Protein AF-0000000067439414 (afdb_homodimer)

Organism: Toxoplasma gondii (NCBI:txid5811)

Radius of gyration: 25.92 Å; Cα contacts (8 Å, |Δi|>4): 1794; chains: 2; bounding box: 55×78×62 Å

InterPro domains:
  IPR000192 Aminotransferase class V domain [PF00266] (52-364)
  IPR015421 Pyridoxal phosphate-dependent transferase, major domain [G3DSA:3.40.640.10] (34-279)
  IPR015422 Pyridoxal phosphate-dependent transferase, small domain [G3DSA:3.90.1150.10] (20-376)
  IPR015424 Pyridoxal phosphate-dependent transferase [SSF53383] (21-380)
  IPR020578 Aminotransferase class-V, pyridoxal-phosphate binding site [PS00595] (200-220)
  IPR024169 Serine-pyruvate aminotransferase/2-aminoethylphosphonate-pyruvate transaminase [PIRSF000524] (21-377)

Sequence (762 aa):
MEGTTKINEELRPAVRPLEVPQRLLLGPGPSNSHPEVLRAMSLPSLGYLDPAFIQVLQDIQALLRYVWQTTNETTFCISGTGSAAMEACVANIVEKNDVVLVAVCGYFGSRLVDMAERYGGDVRVVNKPWGQAFTLDEIREALEKHRPRVFGMVHVETSTGVVQPMEGIGSLCREYDSLLLLDTVTSLGGVPVHIDAWKVDLAYSCSQKGLSASPGASPITIGPRALEKIRARRGKVPNWYLDISLLEKYWGPPRQYHHTASMVCYYGLREALRVVAAEGISTCWKRHQENAAYLHSKLEELGLSMHVEKPWRAPTLTTVRIPDGIDGKALAGRLLVEEGIEIGNGIGDLAGKVWRIGLMGYNSNRESVDKLVAALGKLLGMEGTTKINEELRPAVRPLEVPQRLLLGPGPSNSHPEVLRAMSLPSLGYLDPAFIQVLQDIQALLRYVWQTTNETTFCISGTGSAAMEACVANIVEKNDVVLVAVCGYFGSRLVDMAERYGGDVRVVNKPWGQAFTLDEIREALEKHRPRVFGMVHVETSTGVVQPMEGIGSLCREYDSLLLLDTVTSLGGVPVHIDAWKVDLAYSCSQKGLSASPGASPITIGPRALEKIRARRGKVPNWYLDISLLEKYWGPPRQYHHTASMVCYYGLREALRVVAAEGISTCWKRHQENAAYLHSKLEELGLSMHVEKPWRAPTLTTVRIPDGIDGKALAGRLLVEEGIEIGNGIGDLAGKVWRIGLMGYNSNRESVDKLVAALGKLLG

Nearest PDB structures (foldseek):
  1vjo-assembly1_A-2  TM=9.944E-01  e=1.430E-61  Nostoc sp. PCC 7120 = FACHB-418
  3isl-assembly1_B  TM=9.868E-01  e=4.919E-46  Bacillus subtilis
  6rv1-assembly1_A-2  TM=9.565E-01  e=1.302E-46  Homo sapiens
  2yri-assembly1_A  TM=9.587E-01  e=5.608E-38  Thermus thermophilus HB8
  2dr1-assembly1_B  TM=9.454E-01  e=6.219E-33  Pyrococcus horikoshii OT3

pLDDT: mean 97.04, std 5.78, range [33.28, 98.94]

Solvent-accessible surface area (backbone atoms only — not comparable to full-atom values): 38120 Å² total; per-residue (Å²): 133,84,75,75,81,78,80,65,69,86,44,58,66,90,74,73,83,91,80,77,78,81,58,49,42,26,18,79,48,43,25,44,55,46,69,68,23,34,54,41,23,38,53,78,73,67,46,84,78,33,69,73,45,50,48,49,54,51,48,37,26,45,39,47,27,32,66,36,43,38,83,48,78,57,32,45,65,39,54,12,18,39,63,42,23,50,45,28,53,44,50,46,68,46,41,72,65,34,36,30,32,32,48,26,36,41,61,67,32,49,49,51,50,54,47,38,46,45,46,40,24,45,70,40,77,49,79,44,65,74,36,47,67,75,50,70,66,59,51,48,52,50,45,68,72,63,58,23,51,33,37,37,39,48,36,31,33,77,62,29,17,26,33,42,78,52,82,62,49,26,60,51,28,56,75,59,64,24,42,34,35,38,40,28,43,54,21,44,58,23,39,93,50,47,36,54,86,37,48,48,23,31,38,27,20,35,18,14,26,16,41,9,15,51,32,21,27,3,34,36,37,40,25,70,71,46,47,50,52,46,71,63,50,94,63,79,50,54,48,65,83,47,23,56,82,55,49,48,33,41,78,35,88,76,66,38,93,78,69,65,58,18,51,42,29,46,39,9,34,37,40,22,42,46,53,44,57,72,66,27,62,70,53,38,25,49,43,16,44,54,34,33,52,49,40,53,52,54,41,41,72,73,72,41,49,61,66,33,54,76,95,33,47,29,36,29,27,43,26,33,43,50,57,88,93,57,60,53,67,61,52,42,50,44,36,32,74,77,68,29,33,37,54,25,70,29,48,80,95,34,46,80,44,27,35,28,38,18,33,22,36,66,42,34,40,64,67,52,42,53,55,48,52,54,52,48,51,63,73,73,104,132,86,74,74,82,77,79,66,69,86,45,58,66,91,73,76,83,89,78,77,77,81,58,49,40,25,16,80,48,42,22,42,55,46,69,66,23,34,54,42,24,38,55,80,74,68,45,83,79,34,69,73,45,49,49,49,54,52,50,36,26,43,39,48,27,33,66,36,44,39,84,49,79,57,31,46,64,41,56,14,18,40,62,44,24,49,44,29,53,44,52,46,68,46,41,72,67,36,34,30,33,33,47,27,34,40,61,65,33,50,49,52,51,52,48,37,45,45,46,40,25,45,69,41,77,49,79,45,66,74,36,48,66,75,52,70,65,61,50,48,52,48,46,69,73,63,58,24,52,32,37,38,38,47,36,31,32,77,62,31,15,26,35,43,79,53,84,63,50,26,60,52,28,55,75,59,64,22,43,34,36,39,40,27,42,55,21,45,58,25,39,94,50,47,36,54,86,39,48,47,22,30,39,25,20,34,18,14,25,17,40,9,16,50,32,20,26,3,34,36,36,41,26,70,72,46,48,51,53,46,71,62,48,95,62,78,50,53,48,65,83,47,23,56,81,56,49,48,34,43,77,34,88,75,66,40,92,78,71,66,56,18,51,42,29,44,38,10,35,37,41,22,42,45,52,44,56,72,66,28,61,69,52,37,25,49,44,16,43,53,35,31,53,51,41,53,53,55,40,41,74,74,71,43,50,63,66,32,54,77,95,33,46,30,37,30,26,44,27,33,43,50,56,88,92,57,61,53,66,60,49,41,50,44,36,31,74,76,67,28,34,37,53,25,69,29,48,80,97,35,47,80,45,27,35,28,40,18,34,21,35,67,42,34,39,64,67,52,44,52,54,50,52,54,52,49,51,63,73,72,103

Foldseek 3Di:
DPDDPDDDCVPPDDDDPDDDDFFQEFALDQGAADVLLVVLLPDDDDDLPPPVLLVLFVLQQVLQCQLQVHPFNLKGWAQAFQVLQLLLLLLLQAAAAFEEEFEDQDDVSVVNQVSNVVRHHPYHYDYDHNQDEDDPVNLLVVCVVRLGQEYEYEQQHSLRQFGYDLPCVLVSCVVSNHAYEYECAQDGQAHDHHCVVSNHAKYKYFCRAQLNFDGRIIMMGGHDSSVVSSVPDPDFRPDLSSGSVLVCLCSDPPHDDRDRGPSSSSSSSSVSSVVSVVCPSVNNNVLLQVLLVVLQVLCVVLVKHWSHDDVGGHSFKTKIFDDPPDQPVVLQVCCCPVQSYHWAARDDPCGRTTIMTGCHHPNSDNVNSVSVSVSCSVSVD/DPDDPDDDCVVPDDDDPDDDDFFQEFALDQGAADVQLVVLLPDDDDDLPPPVLLVLFVLQQVLQCQLQVHPFPLKGWAQAFQVLQLLLLLLLQAAAAFEEEFEDQDDVSVVNQVSNVVRHYPYHYDYDHNQDEDDPVNLLVVCVVRLGQEYEYEQQHSLRQFGYDLPCVLVSCVVSNHAYEYECAQDGQAHDHHCVVSNHAKYKYFCRAQLNFDGRIIMMGGHDSSVVSSVPDPDFRPDLSSGSVLVCLCSDPPHDDRDRHPSSSSSSSSVSSVVSVVCPSVNNNVLLQVLLVVLQVLCVVLVWHWSHDDVGGHSFKTKIFDDPPDQPVVLQVCCCPVQSYHWAARDDPCGRTTIMTGCHHPNSDNVNSVSVSVSCSVSVD

Secondary structure (DSSP, 8-state):
--------GGG----PPP-----EE-SSSPPPPPHHHHHHTTSPP--TT-HHHHHHHHHHHHHHHHHHT---SEEEEESB-HHHHHHHHHHHH--TT-EEEEEESSHHHHHHHHHHHHTT-EEEEEE--TT----HHHHHHHHHHH--SEEEEESEETTTTEEPP-TTHHHHHHHTT-EEEEE-TTTTTTS---TTTTT-SEEE--SSSTT-S-SS-EEEEE-HHHHHHHHT-SS--S-STT-HHHHHHHHSSSP---S---HHHHHHHHHHHHHHHHH-HHHHHHHHHHHHHHHHHHHHHTT--BSS-GGGB-SSEEEEEPPTT--HHHHHHHHHHHH-EE-EEP-GGGTTTEEEEE--GGG-SHHHHHHHHHHHHHHH-/--------GGG----PPP-----EE-SSSPPPPPHHHHHHTTSPP--TT-HHHHHHHHHHHHHHHHHHT---SEEEEESB-HHHHHHHHHHHH--TT-EEEEEESSHHHHHHHHHHHHTT-EEEEEE--TT----HHHHHHHHHHH--SEEEEESEETTTTEEPP-TTHHHHHHHTT-EEEEE-TTTTTTS---TTTTT-SEEE--SSSTT---SS-EEEEE-HHHHHHHHT-SS--S-STT-HHHHHHHHSSSP---S---HHHHHHHHHHHHHHHHH-HHHHHHHHHHHHHHHHHHHHHTT--BSS-GGGB-SSEEEEEPPTT--HHHHHHHHHHHH-EE-EEP-GGGTTTEEEEE--GGG-SHHHHHHHHHHHHHHH-

Structure (mmCIF, N/CA/C/O backbone):
data_AF-0000000067439414-model_v1
#
loop_
_entity.id
_entity.type
_entity.pdbx_description
1 polymer 'alanine--glyoxylate transaminase'
#
loop_
_atom_site.group_PDB
_atom_site.id
_atom_site.type_symbol
_atom_site.label_atom_id
_atom_site.label_alt_id
_atom_site.label_comp_id
_atom_site.label_asym_id
_atom_site.label_entity_id
_atom_site.label_seq_id
_atom_site.pdbx_PDB_ins_code
_atom_site.Cartn_x
_atom_site.Cartn_y
_atom_site.Cartn_z
_atom_site.occupancy
_atom_site.B_iso_or_equiv
_atom_site.auth_seq_id
_atom_site.auth_comp_id
_atom_site.auth_asym_id
_atom_site.auth_atom_id
_atom_site.pdbx_PDB_model_num
ATOM 1 N N . MET A 1 1 ? -21.641 30.219 22.875 1 33.28 1 MET A N 1
ATOM 2 C CA . MET A 1 1 ? -21.391 29.094 23.781 1 33.28 1 MET A CA 1
ATOM 3 C C . MET A 1 1 ? -20.859 27.891 23.016 1 33.28 1 MET A C 1
ATOM 5 O O . MET A 1 1 ? -21.578 27.266 22.234 1 33.28 1 MET A O 1
ATOM 9 N N . GLU A 1 2 ? -19.703 27.797 22.25 1 40.78 2 GLU A N 1
ATOM 10 C CA . GLU A 1 2 ? -19.062 27.016 21.203 1 40.78 2 GLU A CA 1
ATOM 11 C C . GLU A 1 2 ? -19.047 25.531 21.547 1 40.78 2 GLU A C 1
ATOM 13 O O . GLU A 1 2 ? -18.422 25.109 22.531 1 40.78 2 GLU A O 1
ATOM 18 N N . GLY A 1 3 ? -20.156 24.797 21.594 1 47.38 3 GLY A N 1
ATOM 19 C CA . GLY A 1 3 ? -20.531 23.516 22.156 1 47.38 3 GLY A CA 1
ATOM 20 C C . GLY A 1 3 ? -19.516 22.422 21.891 1 47.38 3 GLY A C 1
ATOM 21 O O . GLY A 1 3 ? -19.125 22.203 20.734 1 47.38 3 GLY A O 1
ATOM 22 N N . THR A 1 4 ? -18.609 22.188 22.859 1 64.56 4 THR A N 1
ATOM 23 C CA . THR A 1 4 ? -17.562 21.156 22.828 1 64.56 4 THR A CA 1
ATOM 24 C C . THR A 1 4 ? -18.156 19.812 22.422 1 64.56 4 THR A C 1
ATOM 26 O O . THR A 1 4 ? -19.062 19.297 23.094 1 64.56 4 THR A O 1
ATOM 29 N N . THR A 1 5 ? -18 19.438 21.078 1 82.12 5 THR A N 1
ATOM 30 C CA . THR A 1 5 ? -18.438 18.109 20.641 1 82.12 5 THR A CA 1
ATOM 31 C C . THR A 1 5 ? -18.016 17.047 21.641 1 82.12 5 THR A C 1
ATOM 33 O O . THR A 1 5 ? -16.844 16.969 22.031 1 82.12 5 THR A O 1
ATOM 36 N N . LYS A 1 6 ? -19.125 16.453 22.297 1 88.44 6 LYS A N 1
ATOM 37 C CA . LYS A 1 6 ? -18.859 15.391 23.266 1 88.44 6 LYS A CA 1
ATOM 38 C C . LYS A 1 6 ? -18.266 14.156 22.594 1 88.44 6 LYS A C 1
ATOM 40 O O . LYS A 1 6 ? -18.703 13.766 21.516 1 88.44 6 LYS A O 1
ATOM 45 N N . ILE A 1 7 ? -17.281 13.633 23.234 1 94.75 7 ILE A N 1
ATOM 46 C CA . ILE A 1 7 ? -16.672 12.391 22.781 1 94.75 7 ILE A CA 1
ATOM 47 C C . ILE A 1 7 ? -17.578 11.211 23.109 1 94.75 7 ILE A C 1
ATOM 49 O O . ILE A 1 7 ? -18.078 11.102 24.234 1 94.75 7 ILE A O 1
ATOM 53 N N . ASN A 1 8 ? -17.906 10.352 22.172 1 96 8 ASN A N 1
ATOM 54 C CA . ASN A 1 8 ? -18.656 9.125 22.375 1 96 8 ASN A CA 1
ATOM 55 C C . ASN A 1 8 ? -17.766 7.996 22.875 1 96 8 ASN A C 1
ATOM 57 O O . ASN A 1 8 ? -17.234 7.215 22.078 1 96 8 ASN A O 1
ATOM 61 N N . GLU A 1 9 ? -17.609 7.844 24.172 1 95.19 9 GLU A N 1
ATOM 62 C CA . GLU A 1 9 ? -16.734 6.855 24.781 1 95.19 9 GLU A CA 1
ATOM 63 C C . GLU A 1 9 ? -17.281 5.441 24.609 1 95.19 9 GLU A C 1
ATOM 65 O O . GLU A 1 9 ? -16.578 4.461 24.875 1 95.19 9 GLU A O 1
ATOM 70 N N . GLU A 1 10 ? -18.547 5.32 24.172 1 94.94 10 GLU A N 1
ATOM 71 C CA . GLU A 1 10 ? -19.156 4.004 23.953 1 94.94 10 GLU A CA 1
ATOM 72 C C . GLU A 1 10 ? -18.5 3.297 22.766 1 94.94 10 GLU A C 1
ATOM 74 O O . GLU A 1 10 ? -18.594 2.072 22.656 1 94.94 10 GLU A O 1
ATOM 79 N N . LEU A 1 11 ? -17.891 4.074 21.938 1 96.44 11 LEU A N 1
ATOM 80 C CA . LEU A 1 11 ? -17.234 3.521 20.766 1 96.44 11 LEU A CA 1
ATOM 81 C C . LEU A 1 11 ? -15.883 2.916 21.125 1 96.44 11 LEU A C 1
ATOM 83 O O . LEU A 1 11 ? -15.281 2.207 20.328 1 96.44 11 LEU A O 1
ATOM 87 N N . ARG A 1 12 ? -15.383 3.221 22.328 1 96.75 12 ARG A N 1
ATOM 88 C CA . ARG A 1 12 ? -14.039 2.805 22.719 1 96.75 12 ARG A CA 1
ATOM 89 C C . ARG A 1 12 ? -13.969 1.299 22.953 1 96.75 12 ARG A C 1
ATOM 91 O O . ARG A 1 12 ? -14.5 0.793 23.938 1 96.75 12 ARG A O 1
ATOM 98 N N . PRO A 1 13 ? -13.219 0.623 22.031 1 95.44 13 PRO A N 1
ATOM 99 C CA . PRO A 1 13 ? -13.18 -0.831 22.203 1 95.44 13 PRO A CA 1
ATOM 100 C C . PRO A 1 13 ? -12.133 -1.275 23.219 1 95.44 13 PRO A C 1
ATOM 102 O O . PRO A 1 13 ? -11.172 -0.547 23.484 1 95.44 13 PRO A O 1
ATOM 105 N N . ALA A 1 14 ? -12.367 -2.408 23.781 1 92.19 14 ALA A N 1
ATOM 106 C CA . ALA A 1 14 ? -11.359 -3.072 24.609 1 92.19 14 ALA A CA 1
ATOM 107 C C . ALA A 1 14 ? -10.586 -4.113 23.797 1 92.19 14 ALA A C 1
ATOM 109 O O . ALA A 1 14 ? -11.117 -5.176 23.484 1 92.19 14 ALA A O 1
ATOM 110 N N . VAL A 1 15 ? -9.367 -3.758 23.5 1 96.25 15 VAL A N 1
ATOM 111 C CA . VAL A 1 15 ? -8.547 -4.66 22.688 1 96.25 15 VAL A CA 1
ATOM 112 C C . VAL A 1 15 ? -7.234 -4.949 23.406 1 96.25 15 VAL A C 1
ATOM 114 O O . VAL A 1 15 ? -6.598 -4.039 23.953 1 96.25 15 VAL A O 1
ATOM 117 N N . ARG A 1 16 ? -6.809 -6.184 23.531 1 96.81 16 ARG A N 1
ATOM 118 C CA . ARG A 1 16 ? -5.551 -6.594 24.141 1 96.81 16 ARG A CA 1
ATOM 119 C C . ARG A 1 16 ? -4.398 -6.488 23.141 1 96.81 16 ARG A C 1
ATOM 121 O O . ARG A 1 16 ? -4.625 -6.402 21.938 1 96.81 16 ARG A O 1
ATOM 128 N N . PRO A 1 17 ? -3.172 -6.418 23.672 1 97.5 17 PRO A N 1
ATOM 129 C CA . PRO A 1 17 ? -2.041 -6.445 22.734 1 97.5 17 PRO A CA 1
ATOM 130 C C . PRO A 1 17 ? -2.111 -7.617 21.766 1 97.5 17 PRO A C 1
ATOM 132 O O . PRO A 1 17 ? -2.566 -8.703 22.125 1 97.5 17 PRO A O 1
ATOM 135 N N . LEU A 1 18 ? -1.646 -7.426 20.594 1 97.81 18 LEU A N 1
ATOM 136 C CA . LEU A 1 18 ? -1.82 -8.383 19.5 1 97.81 18 LEU A CA 1
ATOM 137 C C . LEU A 1 18 ? -1.016 -9.648 19.75 1 97.81 18 LEU A C 1
ATOM 139 O O . LEU A 1 18 ? 0.172 -9.578 20.078 1 97.81 18 LEU A O 1
ATOM 143 N N . GLU A 1 19 ? -1.622 -10.695 19.641 1 96.81 19 GLU A N 1
ATOM 144 C CA . GLU A 1 19 ? -1.028 -12.031 19.578 1 96.81 19 GLU A CA 1
ATOM 145 C C . GLU A 1 19 ? -1.546 -12.805 18.359 1 96.81 19 GLU A C 1
ATOM 147 O O . GLU A 1 19 ? -2.734 -12.742 18.047 1 96.81 19 GLU A O 1
ATOM 152 N N . VAL A 1 20 ? -0.613 -13.414 17.656 1 96.56 20 VAL A N 1
ATOM 153 C CA . VAL A 1 20 ? -1.035 -14.203 16.5 1 96.56 20 VAL A CA 1
ATOM 154 C C . VAL A 1 20 ? -0.502 -15.633 16.641 1 96.56 20 VAL A C 1
ATOM 156 O O . VAL A 1 20 ? 0.589 -15.844 17.172 1 96.56 20 VAL A O 1
ATOM 159 N N . PRO A 1 21 ? -1.237 -16.609 16.188 1 97.12 21 PRO A N 1
ATOM 160 C CA . PRO A 1 21 ? -0.746 -17.984 16.203 1 97.12 21 PRO A CA 1
ATOM 161 C C . PRO A 1 21 ? 0.392 -18.219 15.219 1 97.12 21 PRO A C 1
ATOM 163 O O . PRO A 1 21 ? 0.535 -17.484 14.242 1 97.12 21 PRO A O 1
ATOM 166 N N . GLN A 1 22 ? 1.181 -19.234 15.531 1 96.38 22 GLN A N 1
ATOM 167 C CA . GLN A 1 22 ? 2.178 -19.688 14.562 1 96.38 22 GLN A CA 1
ATOM 168 C C . GLN A 1 22 ? 1.547 -20.594 13.508 1 96.38 22 GLN A C 1
ATOM 170 O O . GLN A 1 22 ? 0.811 -21.516 13.836 1 96.38 22 GLN A O 1
ATOM 175 N N . ARG A 1 23 ? 1.709 -20.266 12.328 1 98.38 23 ARG A N 1
ATOM 176 C CA . ARG A 1 23 ? 1.208 -21.031 11.195 1 98.38 23 ARG A CA 1
ATOM 177 C C . ARG A 1 23 ? 2.338 -21.406 10.234 1 98.38 23 ARG A C 1
ATOM 179 O O . ARG A 1 23 ? 3.27 -20.625 10.039 1 98.38 23 ARG A O 1
ATOM 186 N N . LEU A 1 24 ? 2.344 -22.641 9.727 1 98.75 24 LEU A N 1
ATOM 187 C CA . LEU A 1 24 ? 3.062 -22.938 8.492 1 98.75 24 LEU A CA 1
ATOM 188 C C . LEU A 1 24 ? 2.215 -22.609 7.27 1 98.75 24 LEU A C 1
ATOM 190 O O . LEU A 1 24 ? 1.199 -23.266 7.016 1 98.75 24 LEU A O 1
ATOM 194 N N . LEU A 1 25 ? 2.629 -21.594 6.531 1 98.75 25 LEU A N 1
ATOM 195 C CA . LEU A 1 25 ? 1.824 -21.062 5.441 1 98.75 25 LEU A CA 1
ATOM 196 C C . LEU A 1 25 ? 2.184 -21.719 4.117 1 98.75 25 LEU A C 1
ATOM 198 O O . LEU A 1 25 ? 3.098 -21.281 3.42 1 98.75 25 LEU A O 1
ATOM 202 N N . LEU A 1 26 ? 1.382 -22.656 3.73 1 98.81 26 LEU A N 1
ATOM 203 C CA . LEU A 1 26 ? 1.634 -23.406 2.506 1 98.81 26 LEU A CA 1
ATOM 204 C C . LEU A 1 26 ? 0.494 -23.234 1.511 1 98.81 26 LEU A C 1
ATOM 206 O O . LEU A 1 26 ? 0.208 -24.125 0.713 1 98.81 26 LEU A O 1
ATOM 210 N N . GLY A 1 27 ? -0.263 -22.156 1.605 1 98.06 27 GLY A N 1
ATOM 211 C CA . GLY A 1 27 ? -1.257 -21.797 0.609 1 98.06 27 GLY A CA 1
ATOM 212 C C . GLY A 1 27 ? -0.68 -21 -0.548 1 98.06 27 GLY A C 1
ATOM 213 O O . GLY A 1 27 ? 0.532 -21.016 -0.772 1 98.06 27 GLY A O 1
ATOM 214 N N . PRO A 1 28 ? -1.516 -20.344 -1.346 1 97.5 28 PRO A N 1
ATOM 215 C CA . PRO A 1 28 ? -1.058 -19.594 -2.518 1 97.5 28 PRO A CA 1
ATOM 216 C C . PRO A 1 28 ? -0.332 -18.297 -2.146 1 97.5 28 PRO A C 1
ATOM 218 O O . PRO A 1 28 ? 0.117 -17.562 -3.029 1 97.5 28 PRO A O 1
ATOM 221 N N . GLY A 1 29 ? -0.117 -18.016 -0.929 1 96 29 GLY A N 1
ATOM 222 C CA . GLY A 1 29 ? 0.491 -16.812 -0.386 1 96 29 GLY A CA 1
ATOM 223 C C . GLY A 1 29 ? -0.353 -16.156 0.686 1 96 29 GLY A C 1
ATOM 224 O O . GLY A 1 29 ? -1.582 -16.25 0.664 1 96 29 GLY A O 1
ATOM 225 N N . PRO A 1 30 ? 0.263 -15.609 1.696 1 97.5 30 PRO A N 1
ATOM 226 C CA . PRO A 1 30 ? 1.699 -15.375 1.862 1 97.5 30 PRO A CA 1
ATOM 227 C C . PRO A 1 30 ? 2.447 -16.625 2.344 1 97.5 30 PRO A C 1
ATOM 229 O O . PRO A 1 30 ? 1.826 -17.578 2.809 1 97.5 30 PRO A O 1
ATOM 232 N N . SER A 1 31 ? 3.758 -16.609 2.137 1 98.25 31 SER A N 1
ATOM 233 C CA . SER A 1 31 ? 4.656 -17.609 2.729 1 98.25 31 SER A CA 1
ATOM 234 C C . SER A 1 31 ? 5.277 -17.078 4.02 1 98.25 31 SER A C 1
ATOM 236 O O . SER A 1 31 ? 5.219 -15.883 4.305 1 98.25 31 SER A O 1
ATOM 238 N N . ASN A 1 32 ? 5.793 -18 4.828 1 98.44 32 ASN A N 1
ATOM 239 C CA . ASN A 1 32 ? 6.547 -17.547 5.996 1 98.44 32 ASN A CA 1
ATOM 240 C C . ASN A 1 32 ? 7.805 -16.797 5.59 1 98.44 32 ASN A C 1
ATOM 242 O O . ASN A 1 32 ? 8.336 -17 4.5 1 98.44 32 ASN A O 1
ATOM 246 N N . SER A 1 33 ? 8.211 -15.922 6.43 1 98.12 33 SER A N 1
ATOM 247 C CA . SER A 1 33 ? 9.375 -15.102 6.129 1 98.12 33 SER A CA 1
ATOM 248 C C . SER A 1 33 ? 10.609 -15.594 6.875 1 98.12 33 SER A C 1
ATOM 250 O O . SER A 1 33 ? 10.5 -16.125 7.98 1 98.12 33 SER A O 1
ATOM 252 N N . HIS A 1 34 ? 11.758 -15.406 6.262 1 97.88 34 HIS A N 1
ATOM 253 C CA . HIS A 1 34 ? 13.039 -15.617 6.926 1 97.88 34 HIS A CA 1
ATOM 254 C C . HIS A 1 34 ? 13.156 -14.758 8.18 1 97.88 34 HIS A C 1
ATOM 256 O O . HIS A 1 34 ? 12.711 -13.609 8.195 1 97.88 34 HIS A O 1
ATOM 262 N N . PRO A 1 35 ? 13.797 -15.266 9.242 1 97.56 35 PRO A N 1
ATOM 263 C CA . PRO A 1 35 ? 13.938 -14.5 10.484 1 97.56 35 PRO A CA 1
ATOM 264 C C . PRO A 1 35 ? 14.602 -13.148 10.266 1 97.56 35 PRO A C 1
ATOM 266 O O . PRO A 1 35 ? 14.266 -12.172 10.945 1 97.56 35 PRO A O 1
ATOM 269 N N . GLU A 1 36 ? 15.539 -13.039 9.375 1 97.31 36 GLU A N 1
ATOM 270 C CA . GLU A 1 36 ? 16.219 -11.773 9.094 1 97.31 36 GLU A CA 1
ATOM 271 C C . GLU A 1 36 ? 15.242 -10.75 8.508 1 97.31 36 GLU A C 1
ATOM 273 O O . GLU A 1 36 ? 15.391 -9.547 8.734 1 97.31 36 GLU A O 1
ATOM 278 N N . VAL A 1 37 ? 14.32 -11.25 7.719 1 98.38 37 VAL A N 1
ATOM 279 C CA . VAL A 1 37 ? 13.289 -10.383 7.16 1 98.38 37 VAL A CA 1
ATOM 280 C C . VAL A 1 37 ? 12.398 -9.852 8.281 1 98.38 37 VAL A C 1
ATOM 282 O O . VAL A 1 37 ? 12.109 -8.656 8.336 1 98.38 37 VAL A O 1
ATOM 285 N N . LEU A 1 38 ? 11.969 -10.734 9.195 1 97.94 38 LEU A N 1
ATOM 286 C CA . LEU A 1 38 ? 11.148 -10.344 10.336 1 97.94 38 LEU A CA 1
ATOM 287 C C . LEU A 1 38 ? 11.875 -9.32 11.203 1 97.94 38 LEU A C 1
ATOM 289 O O . LEU A 1 38 ? 11.273 -8.344 11.648 1 97.94 38 LEU A O 1
ATOM 293 N N . ARG A 1 39 ? 13.125 -9.531 11.398 1 97.38 39 ARG A N 1
ATOM 294 C CA . ARG A 1 39 ? 13.93 -8.594 12.172 1 97.38 39 ARG A CA 1
ATOM 295 C C . ARG A 1 39 ? 13.953 -7.219 11.516 1 97.38 39 ARG A C 1
ATOM 297 O O . ARG A 1 39 ? 13.789 -6.203 12.195 1 97.38 39 ARG A O 1
ATOM 304 N N . ALA A 1 40 ? 14.18 -7.172 10.227 1 97.88 40 ALA A N 1
ATOM 305 C CA . ALA A 1 40 ? 14.266 -5.91 9.492 1 97.88 40 ALA A CA 1
ATOM 306 C C . ALA A 1 40 ? 12.969 -5.113 9.625 1 97.88 40 ALA A C 1
ATOM 308 O O . ALA A 1 40 ? 12.992 -3.881 9.688 1 97.88 40 ALA A O 1
ATOM 309 N N . MET A 1 41 ? 11.836 -5.754 9.68 1 97.56 41 MET A N 1
ATOM 310 C CA . MET A 1 41 ? 10.531 -5.102 9.688 1 97.56 41 MET A CA 1
ATOM 311 C C . MET A 1 41 ? 10.211 -4.535 11.07 1 97.56 41 MET A C 1
ATOM 313 O O . MET A 1 41 ? 9.227 -3.822 11.242 1 97.56 41 MET A O 1
ATOM 317 N N . SER A 1 42 ? 11.039 -4.789 12.047 1 96.06 42 SER A N 1
ATOM 318 C CA . SER A 1 42 ? 10.867 -4.219 13.383 1 96.06 42 SER A CA 1
ATOM 319 C C . SER A 1 42 ? 11.773 -3.014 13.586 1 96.06 42 SER A C 1
ATOM 321 O O . SER A 1 42 ? 11.773 -2.408 14.664 1 96.06 42 SER A O 1
ATOM 323 N N . LEU A 1 43 ? 12.609 -2.688 12.578 1 96.62 43 LEU A N 1
ATOM 324 C CA . LEU A 1 43 ? 13.5 -1.541 12.68 1 96.62 43 LEU A CA 1
ATOM 325 C C . LEU A 1 43 ? 12.719 -0.234 12.633 1 96.62 43 LEU A C 1
ATOM 327 O O . LEU A 1 43 ? 11.633 -0.174 12.055 1 96.62 43 LEU A O 1
ATOM 331 N N . PRO A 1 44 ? 13.258 0.798 13.289 1 95.44 44 PRO A N 1
ATOM 332 C CA . PRO A 1 44 ? 12.562 2.086 13.297 1 95.44 44 PRO A CA 1
ATOM 333 C C . PRO A 1 44 ? 12.484 2.732 11.922 1 95.44 44 PRO A C 1
ATOM 335 O O . PRO A 1 44 ? 13.391 2.551 11.102 1 95.44 44 PRO A O 1
ATOM 338 N N . SER A 1 45 ? 11.453 3.566 11.758 1 95.31 45 SER A N 1
ATOM 339 C CA . SER A 1 45 ? 11.258 4.285 10.5 1 95.31 45 SER A CA 1
ATOM 340 C C . SER A 1 45 ? 12.305 5.379 10.32 1 95.31 45 SER A C 1
ATOM 342 O O . SER A 1 45 ? 12.93 5.816 11.289 1 95.31 45 SER A O 1
ATOM 344 N N . LEU A 1 46 ? 12.555 5.711 9.148 1 96.12 46 LEU A N 1
ATOM 345 C CA . LEU A 1 46 ? 13.359 6.859 8.742 1 96.12 46 LEU A CA 1
ATOM 346 C C . LEU A 1 46 ? 12.516 7.859 7.957 1 96.12 46 LEU A C 1
ATOM 348 O O . LEU A 1 46 ? 11.391 7.555 7.559 1 96.12 46 LEU A O 1
ATOM 352 N N . GLY A 1 47 ? 13.07 9.062 7.789 1 93.38 47 GLY A N 1
ATOM 353 C CA . GLY A 1 47 ? 12.43 10.016 6.898 1 93.38 47 GLY A CA 1
ATOM 354 C C . GLY A 1 47 ? 12.469 9.586 5.441 1 93.38 47 GLY A C 1
ATOM 355 O O . GLY A 1 47 ? 13.398 8.891 5.02 1 93.38 47 GLY A O 1
ATOM 356 N N . TYR A 1 48 ? 11.508 10.086 4.637 1 87.25 48 TYR A N 1
ATOM 357 C CA . TYR A 1 48 ? 11.297 9.625 3.271 1 87.25 48 TYR A CA 1
ATOM 358 C C . TYR A 1 48 ? 12.422 10.086 2.355 1 87.25 48 TYR A C 1
ATOM 360 O O . TYR A 1 48 ? 12.57 9.578 1.242 1 87.25 48 TYR A O 1
ATOM 368 N N . LEU A 1 49 ? 13.258 11.039 2.777 1 89.38 49 LEU A N 1
ATOM 369 C CA . LEU A 1 49 ? 14.406 11.461 1.98 1 89.38 49 LEU A CA 1
ATOM 370 C C . LEU A 1 49 ? 15.695 11.32 2.775 1 89.38 49 LEU A C 1
ATOM 372 O O . LEU A 1 49 ? 16.734 11.867 2.391 1 89.38 49 LEU A O 1
ATOM 376 N N . ASP A 1 50 ? 15.633 10.664 3.932 1 94.88 50 ASP A N 1
ATOM 377 C CA . ASP A 1 50 ? 16.828 10.352 4.699 1 94.88 50 ASP A CA 1
ATOM 378 C C . ASP A 1 50 ? 17.844 9.586 3.85 1 94.88 50 ASP A C 1
ATOM 380 O O . ASP A 1 50 ? 17.484 8.648 3.135 1 94.88 50 ASP A O 1
ATOM 384 N N . PRO A 1 51 ? 19.141 9.977 3.887 1 95.38 51 PRO A N 1
ATOM 385 C CA . PRO A 1 51 ? 20.141 9.281 3.08 1 95.38 51 PRO A CA 1
ATOM 386 C C . PRO A 1 51 ? 20.172 7.773 3.348 1 95.38 51 PRO A C 1
ATOM 388 O O . PRO A 1 51 ? 20.391 6.984 2.424 1 95.38 51 PRO A O 1
ATOM 391 N N . ALA A 1 52 ? 19.984 7.402 4.582 1 96.88 52 ALA A N 1
ATOM 392 C CA . ALA A 1 52 ? 19.969 5.977 4.91 1 96.88 52 ALA A CA 1
ATOM 393 C C . ALA A 1 52 ? 18.781 5.277 4.25 1 96.88 52 ALA A C 1
ATOM 395 O O . ALA A 1 52 ? 18.875 4.109 3.865 1 96.88 52 ALA A O 1
ATOM 396 N N . PHE A 1 53 ? 17.688 5.891 4.105 1 96.88 53 PHE A N 1
ATOM 397 C CA . PHE A 1 53 ? 16.531 5.309 3.436 1 96.88 53 PHE A CA 1
ATOM 398 C C . PHE A 1 53 ? 16.766 5.246 1.929 1 96.88 53 PHE A C 1
ATOM 400 O O . PHE A 1 53 ? 16.375 4.27 1.278 1 96.88 53 PHE A O 1
ATOM 407 N N . ILE A 1 54 ? 17.312 6.301 1.364 1 96.25 54 ILE A N 1
ATOM 408 C CA . ILE A 1 54 ? 17.625 6.324 -0.06 1 96.25 54 ILE A CA 1
ATOM 409 C C . ILE A 1 54 ? 18.516 5.133 -0.408 1 96.25 54 ILE A C 1
ATOM 411 O O . ILE A 1 54 ? 18.375 4.523 -1.469 1 96.25 54 ILE A O 1
ATOM 415 N N . GLN A 1 55 ? 19.406 4.793 0.528 1 97.06 55 GLN A N 1
ATOM 416 C CA . GLN A 1 55 ? 20.25 3.613 0.306 1 97.06 55 GLN A CA 1
ATOM 417 C C . GLN A 1 55 ? 19.391 2.348 0.243 1 97.06 55 GLN A C 1
ATOM 419 O O . GLN A 1 55 ? 19.688 1.441 -0.543 1 97.06 55 GLN A O 1
ATOM 424 N N . VAL A 1 56 ? 18.375 2.254 1.063 1 98 56 VAL A N 1
ATOM 425 C CA . VAL A 1 56 ? 17.453 1.128 1.024 1 98 56 VAL A CA 1
ATOM 426 C C . VAL A 1 56 ? 16.812 1.037 -0.356 1 98 56 VAL A C 1
ATOM 428 O O . VAL A 1 56 ? 16.719 -0.048 -0.934 1 98 56 VAL A O 1
ATOM 431 N N . LEU A 1 57 ? 16.375 2.184 -0.883 1 97.75 57 LEU A N 1
ATOM 432 C CA . LEU A 1 57 ? 15.758 2.229 -2.203 1 97.75 57 LEU A CA 1
ATOM 433 C C . LEU A 1 57 ? 16.719 1.738 -3.275 1 97.75 57 LEU A C 1
ATOM 435 O O . LEU A 1 57 ? 16.359 0.929 -4.129 1 97.75 57 LEU A O 1
ATOM 439 N N . GLN A 1 58 ? 17.922 2.189 -3.195 1 97.56 58 GLN A N 1
ATOM 440 C CA . GLN A 1 58 ? 18.938 1.812 -4.18 1 97.56 58 GLN A CA 1
ATOM 441 C C . GLN A 1 58 ? 19.25 0.32 -4.102 1 97.56 58 GLN A C 1
ATOM 443 O O . GLN A 1 58 ? 19.422 -0.338 -5.129 1 97.56 58 GLN A O 1
ATOM 448 N N . ASP A 1 59 ? 19.344 -0.186 -2.885 1 98.62 59 ASP A N 1
ATOM 449 C CA . ASP A 1 59 ? 19.547 -1.618 -2.697 1 98.62 59 ASP A CA 1
ATOM 450 C C . ASP A 1 59 ? 18.438 -2.432 -3.338 1 98.62 59 ASP A C 1
ATOM 452 O O . ASP A 1 59 ? 18.688 -3.432 -4.012 1 98.62 59 ASP A O 1
ATOM 456 N N . ILE A 1 60 ? 17.219 -2.006 -3.127 1 98.75 60 ILE A N 1
ATOM 457 C CA . ILE A 1 60 ? 16.062 -2.711 -3.674 1 98.75 60 ILE A CA 1
ATOM 458 C C . ILE A 1 60 ? 16.156 -2.75 -5.195 1 98.75 60 ILE A C 1
ATOM 460 O O . ILE A 1 60 ? 15.961 -3.801 -5.812 1 98.75 60 ILE A O 1
ATOM 464 N N . GLN A 1 61 ? 16.438 -1.612 -5.812 1 98.75 61 GLN A N 1
ATOM 465 C CA . GLN A 1 61 ? 16.531 -1.556 -7.266 1 98.75 61 GLN A CA 1
ATOM 466 C C . GLN A 1 61 ? 17.594 -2.521 -7.789 1 98.75 61 GLN A C 1
ATOM 468 O O . GLN A 1 61 ? 17.344 -3.283 -8.727 1 98.75 61 GLN A O 1
ATOM 473 N N . ALA A 1 62 ? 18.766 -2.498 -7.188 1 98.69 62 ALA A N 1
ATOM 474 C CA . ALA A 1 62 ? 19.859 -3.365 -7.625 1 98.69 62 ALA A CA 1
ATOM 475 C C . ALA A 1 62 ? 19.5 -4.836 -7.438 1 98.69 62 ALA A C 1
ATOM 477 O O . ALA A 1 62 ? 19.719 -5.656 -8.336 1 98.69 62 ALA A O 1
ATOM 478 N N . LEU A 1 63 ? 18.969 -5.145 -6.32 1 98.88 63 LEU A N 1
ATOM 479 C CA . LEU A 1 63 ? 18.625 -6.523 -5.996 1 98.88 63 LEU A CA 1
ATOM 480 C C . LEU A 1 63 ? 17.516 -7.035 -6.914 1 98.88 63 LEU A C 1
ATOM 482 O O . LEU A 1 63 ? 17.547 -8.188 -7.352 1 98.88 63 LEU A O 1
ATOM 486 N N . LEU A 1 64 ? 16.547 -6.215 -7.23 1 98.88 64 LEU A N 1
ATOM 487 C CA . LEU A 1 64 ? 15.461 -6.602 -8.125 1 98.88 64 LEU A CA 1
ATOM 488 C C . LEU A 1 64 ? 15.984 -6.863 -9.531 1 98.88 64 LEU A C 1
ATOM 490 O O . LEU A 1 64 ? 15.539 -7.797 -10.203 1 98.88 64 LEU A O 1
ATOM 494 N N . ARG A 1 65 ? 16.859 -6.008 -10.008 1 98.88 65 ARG A N 1
ATOM 495 C CA . ARG A 1 65 ? 17.422 -6.227 -11.336 1 98.88 65 ARG A CA 1
ATOM 496 C C . ARG A 1 65 ? 18.109 -7.586 -11.43 1 98.88 65 ARG A C 1
ATOM 498 O O . ARG A 1 65 ? 17.984 -8.281 -12.43 1 98.88 65 ARG A O 1
ATOM 505 N N . TYR A 1 66 ? 18.75 -7.957 -10.359 1 98.88 66 TYR A N 1
ATOM 506 C CA . TYR A 1 66 ? 19.391 -9.266 -10.32 1 98.88 66 TYR A CA 1
ATOM 507 C C . TYR A 1 66 ? 18.359 -10.383 -10.344 1 98.88 66 TYR A C 1
ATOM 509 O O . TYR A 1 66 ? 18.453 -11.305 -11.148 1 98.88 66 TYR A O 1
ATOM 517 N N . VAL A 1 67 ? 17.406 -10.297 -9.531 1 98.69 67 VAL A N 1
ATOM 518 C CA . VAL A 1 67 ? 16.438 -11.375 -9.344 1 98.69 67 VAL A CA 1
ATOM 519 C C . VAL A 1 67 ? 15.586 -11.531 -10.609 1 98.69 67 VAL A C 1
ATOM 521 O O . VAL A 1 67 ? 15.195 -12.641 -10.969 1 98.69 67 VAL A O 1
ATOM 524 N N . TRP A 1 68 ? 15.383 -10.43 -11.398 1 98.62 68 TRP A N 1
ATOM 525 C CA . TRP A 1 68 ? 14.586 -10.453 -12.617 1 98.62 68 TRP A CA 1
ATOM 526 C C . TRP A 1 68 ? 15.461 -10.734 -13.836 1 98.62 68 TRP A C 1
ATOM 528 O O . TRP A 1 68 ? 14.961 -10.938 -14.938 1 98.62 68 TRP A O 1
ATOM 538 N N . GLN A 1 69 ? 16.844 -10.656 -13.594 1 98.44 69 GLN A N 1
ATOM 539 C CA . GLN A 1 69 ? 17.781 -10.797 -14.703 1 98.44 69 GLN A CA 1
ATOM 540 C C . GLN A 1 69 ? 17.5 -9.773 -15.797 1 98.44 69 GLN A C 1
ATOM 542 O O . GLN A 1 69 ? 17.312 -10.133 -16.969 1 98.44 69 GLN A O 1
ATOM 547 N N . THR A 1 70 ? 17.531 -8.461 -15.359 1 98.75 70 THR A N 1
ATOM 548 C CA . THR A 1 70 ? 17.25 -7.371 -16.281 1 98.75 70 THR A CA 1
ATOM 549 C C . THR A 1 70 ? 18.188 -6.195 -16.047 1 98.75 70 THR A C 1
ATOM 551 O O . THR A 1 70 ? 18.734 -6.043 -14.945 1 98.75 70 THR A O 1
ATOM 554 N N . THR A 1 71 ? 18.391 -5.422 -17.031 1 98.31 71 THR A N 1
ATOM 555 C CA . THR A 1 71 ? 19.203 -4.207 -16.922 1 98.31 71 THR A CA 1
ATOM 556 C C . THR A 1 71 ? 18.312 -2.967 -16.953 1 98.31 71 THR A C 1
ATOM 558 O O . THR A 1 71 ? 18.797 -1.842 -17.047 1 98.31 71 THR A O 1
ATOM 561 N N . ASN A 1 72 ? 17 -3.191 -16.922 1 98.5 72 ASN A N 1
ATOM 562 C CA . ASN A 1 72 ? 16.078 -2.059 -16.922 1 98.5 72 ASN A CA 1
ATOM 563 C C . ASN A 1 72 ? 16.391 -1.088 -15.789 1 98.5 72 ASN A C 1
ATOM 565 O O . ASN A 1 72 ? 16.406 -1.476 -14.617 1 98.5 72 ASN A O 1
ATOM 569 N N . GLU A 1 73 ? 16.547 0.144 -16.078 1 96.94 73 GLU A N 1
ATOM 570 C CA . GLU A 1 73 ? 16.781 1.157 -15.055 1 96.94 73 GLU A CA 1
ATOM 571 C C . GLU A 1 73 ? 15.516 1.416 -14.234 1 96.94 73 GLU A C 1
ATOM 573 O O . GLU A 1 73 ? 15.586 1.638 -13.031 1 96.94 73 GLU A O 1
ATOM 578 N N . THR A 1 74 ? 14.406 1.42 -14.922 1 98.06 74 THR A N 1
ATOM 579 C CA . THR A 1 74 ? 13.125 1.625 -14.25 1 98.06 74 THR A CA 1
ATOM 580 C C . THR A 1 74 ? 12.648 0.334 -13.594 1 98.06 74 THR A C 1
ATOM 582 O O . THR A 1 74 ? 11.758 -0.339 -14.109 1 98.06 74 THR A O 1
ATOM 585 N N . THR A 1 75 ? 13.336 -0.054 -12.555 1 98.75 75 THR A N 1
ATOM 586 C CA . THR A 1 75 ? 13.062 -1.206 -11.703 1 98.75 75 THR A CA 1
ATOM 587 C C . THR A 1 75 ? 12.992 -0.79 -10.234 1 98.75 75 THR A C 1
ATOM 589 O O . THR A 1 75 ? 13.977 -0.312 -9.672 1 98.75 75 THR A O 1
ATOM 592 N N . PHE A 1 76 ? 11.805 -0.867 -9.695 1 98.62 76 PHE A N 1
ATOM 593 C CA . PHE A 1 76 ? 11.617 -0.466 -8.305 1 98.62 76 PHE A CA 1
ATOM 594 C C . PHE A 1 76 ? 10.406 -1.17 -7.691 1 98.62 76 PHE A C 1
ATOM 596 O O . PHE A 1 76 ? 9.984 -2.221 -8.18 1 98.62 76 PHE A O 1
ATOM 603 N N . CYS A 1 77 ? 9.93 -0.736 -6.52 1 98.06 77 CYS A N 1
ATOM 604 C CA . CYS A 1 77 ? 8.742 -1.341 -5.918 1 98.06 77 CYS A CA 1
ATOM 605 C C . CYS A 1 77 ? 7.699 -0.282 -5.586 1 98.06 77 CYS A C 1
ATOM 607 O O . CYS A 1 77 ? 8.039 0.876 -5.34 1 98.06 77 CYS A O 1
ATOM 609 N N . ILE A 1 78 ? 6.484 -0.732 -5.648 1 97.5 78 ILE A N 1
ATOM 610 C CA . ILE A 1 78 ? 5.312 0.072 -5.324 1 97.5 78 ILE A CA 1
ATOM 611 C C . ILE A 1 78 ? 4.98 -0.073 -3.842 1 97.5 78 ILE A C 1
ATOM 613 O O . ILE A 1 78 ? 5.117 -1.158 -3.271 1 97.5 78 ILE A O 1
ATOM 617 N N . SER A 1 79 ? 4.625 1.094 -3.18 1 98.44 79 SER A N 1
ATOM 618 C CA . SER A 1 79 ? 4.023 1.005 -1.853 1 98.44 79 SER A CA 1
ATOM 619 C C . SER A 1 79 ? 2.605 0.451 -1.922 1 98.44 79 SER A C 1
ATOM 621 O O . SER A 1 79 ? 1.635 1.195 -1.768 1 98.44 79 SER A O 1
ATOM 623 N N . GLY A 1 80 ? 2.418 -0.797 -2.025 1 98.56 80 GLY A N 1
ATOM 624 C CA . GLY A 1 80 ? 1.176 -1.531 -2.207 1 98.56 80 GLY A CA 1
ATOM 625 C C . GLY A 1 80 ? 1.387 -3.016 -2.43 1 98.56 80 GLY A C 1
ATOM 626 O O . GLY A 1 80 ? 2.525 -3.479 -2.531 1 98.56 80 GLY A O 1
ATOM 627 N N . THR A 1 81 ? 0.341 -3.777 -2.49 1 98.5 81 THR A N 1
ATOM 628 C CA . THR A 1 81 ? 0.434 -5.227 -2.627 1 98.5 81 THR A CA 1
ATOM 629 C C . THR A 1 81 ? 0.527 -5.625 -4.098 1 98.5 81 THR A C 1
ATOM 631 O O . THR A 1 81 ? 0.661 -4.77 -4.973 1 98.5 81 THR A O 1
ATOM 634 N N . GLY A 1 82 ? 0.607 -6.918 -4.328 1 98.44 82 GLY A N 1
ATOM 635 C CA . GLY A 1 82 ? 0.794 -7.418 -5.68 1 98.44 82 GLY A CA 1
ATOM 636 C C . GLY A 1 82 ? -0.214 -6.859 -6.668 1 98.44 82 GLY A C 1
ATOM 637 O O . GLY A 1 82 ? 0.141 -6.516 -7.797 1 98.44 82 GLY A O 1
ATOM 638 N N . SER A 1 83 ? -1.484 -6.727 -6.281 1 98.56 83 SER A N 1
ATOM 639 C CA . SER A 1 83 ? -2.531 -6.207 -7.152 1 98.56 83 SER A CA 1
ATOM 640 C C . SER A 1 83 ? -2.301 -4.734 -7.477 1 98.56 83 SER A C 1
ATOM 642 O O . SER A 1 83 ? -2.67 -4.266 -8.555 1 98.56 83 SER A O 1
ATOM 644 N N . ALA A 1 84 ? -1.675 -4.008 -6.555 1 98.75 84 ALA A N 1
ATOM 645 C CA . ALA A 1 84 ? -1.305 -2.625 -6.844 1 98.75 84 ALA A CA 1
ATOM 646 C C . ALA A 1 84 ? -0.245 -2.559 -7.941 1 98.75 84 ALA A C 1
ATOM 648 O O . ALA A 1 84 ? -0.29 -1.68 -8.805 1 98.75 84 ALA A O 1
ATOM 649 N N . ALA A 1 85 ? 0.75 -3.418 -7.852 1 98.81 85 ALA A N 1
ATOM 650 C CA . ALA A 1 85 ? 1.773 -3.465 -8.891 1 98.81 85 ALA A CA 1
ATOM 651 C C . ALA A 1 85 ? 1.169 -3.842 -10.242 1 98.81 85 ALA A C 1
ATOM 653 O O . ALA A 1 85 ? 1.541 -3.281 -11.273 1 98.81 85 ALA A O 1
ATOM 654 N N . MET A 1 86 ? 0.288 -4.812 -10.227 1 98.81 86 MET A N 1
ATOM 655 C CA . MET A 1 86 ? -0.482 -5.18 -11.414 1 98.81 86 MET A CA 1
ATOM 656 C C . MET A 1 86 ? -1.19 -3.965 -12 1 98.81 86 MET A C 1
ATOM 658 O O . MET A 1 86 ? -1.059 -3.68 -13.188 1 98.81 86 MET A O 1
ATOM 662 N N . GLU A 1 87 ? -1.877 -3.273 -11.188 1 98.75 87 GLU A N 1
ATOM 663 C CA . GLU A 1 87 ? -2.633 -2.098 -11.609 1 98.75 87 GLU A CA 1
ATOM 664 C C . GLU A 1 87 ? -1.703 -0.994 -12.102 1 98.75 87 GLU A C 1
ATOM 666 O O . GLU A 1 87 ? -2.061 -0.233 -13.008 1 98.75 87 GLU A O 1
ATOM 671 N N . ALA A 1 88 ? -0.567 -0.786 -11.414 1 98.81 88 ALA A N 1
ATOM 672 C CA . ALA A 1 88 ? 0.4 0.214 -11.852 1 98.81 88 ALA A CA 1
ATOM 673 C C . ALA A 1 88 ? 0.801 -0.017 -13.312 1 98.81 88 ALA A C 1
ATOM 675 O O . ALA A 1 88 ? 0.838 0.923 -14.109 1 98.81 88 ALA A O 1
ATOM 676 N N . CYS A 1 89 ? 1.066 -1.275 -13.641 1 98.81 89 CYS A N 1
ATOM 677 C CA . CYS A 1 89 ? 1.437 -1.586 -15.023 1 98.81 89 CYS A CA 1
ATOM 678 C C . CYS A 1 89 ? 0.288 -1.286 -15.977 1 98.81 89 CYS A C 1
ATOM 680 O O . CYS A 1 89 ? 0.474 -0.599 -16.984 1 98.81 89 CYS A O 1
ATOM 682 N N . VAL A 1 90 ? -0.896 -1.708 -15.656 1 98.81 90 VAL A N 1
ATOM 683 C CA . VAL A 1 90 ? -2.045 -1.599 -16.547 1 98.81 90 VAL A CA 1
ATOM 684 C C . VAL A 1 90 ? -2.447 -0.134 -16.703 1 98.81 90 VAL A C 1
ATOM 686 O O . VAL A 1 90 ? -2.656 0.348 -17.812 1 98.81 90 VAL A O 1
ATOM 689 N N . ALA A 1 91 ? -2.527 0.597 -15.586 1 98.56 91 ALA A N 1
ATOM 690 C CA . ALA A 1 91 ? -2.967 1.99 -15.594 1 98.56 91 ALA A CA 1
ATOM 691 C C . ALA A 1 91 ? -2.053 2.852 -16.453 1 98.56 91 ALA A C 1
ATOM 693 O O . ALA A 1 91 ? -2.502 3.826 -17.062 1 98.56 91 ALA A O 1
ATOM 694 N N . ASN A 1 92 ? -0.801 2.557 -16.484 1 98.69 92 ASN A N 1
ATOM 695 C CA . ASN A 1 92 ? 0.169 3.393 -17.188 1 98.69 92 ASN A CA 1
ATOM 696 C C . ASN A 1 92 ? 0.27 3.021 -18.672 1 98.69 92 ASN A C 1
ATOM 698 O O . ASN A 1 92 ? 0.467 3.891 -19.516 1 98.69 92 ASN A O 1
ATOM 702 N N . ILE A 1 93 ? 0.072 1.737 -19.016 1 98.25 93 ILE A N 1
ATOM 703 C CA . ILE A 1 93 ? 0.406 1.312 -20.375 1 98.25 93 ILE A CA 1
ATOM 704 C C . ILE A 1 93 ? -0.854 1.302 -21.234 1 98.25 93 ILE A C 1
ATOM 706 O O . ILE A 1 93 ? -0.777 1.429 -22.469 1 98.25 93 ILE A O 1
ATOM 710 N N . VAL A 1 94 ? -2.031 1.141 -20.641 1 98.12 94 VAL A N 1
ATOM 711 C CA . VAL A 1 94 ? -3.275 1.036 -21.391 1 98.12 94 VAL A CA 1
ATOM 712 C C . VAL A 1 94 ? -3.889 2.424 -21.562 1 98.12 94 VAL A C 1
ATOM 714 O O . VAL A 1 94 ? -4.039 3.174 -20.609 1 98.12 94 VAL A O 1
ATOM 717 N N . GLU A 1 95 ? -4.168 2.77 -22.75 1 96.44 95 GLU A N 1
ATOM 718 C CA . GLU A 1 95 ? -4.934 3.969 -23.078 1 96.44 95 GLU A CA 1
ATOM 719 C C . GLU A 1 95 ? -6.27 3.609 -23.719 1 96.44 95 GLU A C 1
ATOM 721 O O . GLU A 1 95 ? -6.465 2.477 -24.172 1 96.44 95 GLU A O 1
ATOM 726 N N . LYS A 1 96 ? -7.121 4.59 -23.766 1 94.62 96 LYS A N 1
ATOM 727 C CA . LYS A 1 96 ? -8.438 4.387 -24.359 1 94.62 96 LYS A CA 1
ATOM 728 C C . LYS A 1 96 ? -8.32 3.867 -25.797 1 94.62 96 LYS A C 1
ATOM 730 O O . LYS A 1 96 ? -7.531 4.387 -26.594 1 94.62 96 LYS A O 1
ATOM 735 N N . ASN A 1 97 ? -8.93 2.805 -26.094 1 93.75 97 ASN A N 1
ATOM 736 C CA . ASN A 1 97 ? -9.102 2.191 -27.406 1 93.75 97 ASN A CA 1
ATOM 737 C C . ASN A 1 97 ? -7.871 1.384 -27.812 1 93.75 97 ASN A C 1
ATOM 739 O O . ASN A 1 97 ? -7.848 0.783 -28.891 1 93.75 97 ASN A O 1
ATOM 743 N N . ASP A 1 98 ? -6.855 1.342 -26.953 1 97.38 98 ASP A N 1
ATOM 744 C CA . ASP A 1 98 ? -5.809 0.354 -27.203 1 97.38 98 ASP A CA 1
ATOM 745 C C . ASP A 1 98 ? -6.395 -1.054 -27.297 1 97.38 98 ASP A C 1
ATOM 747 O O . ASP A 1 98 ? -7.223 -1.444 -26.469 1 97.38 98 ASP A O 1
ATOM 751 N N . VAL A 1 99 ? -6.055 -1.761 -28.344 1 98.88 99 VAL A N 1
ATOM 752 C CA . VAL A 1 99 ? -6.371 -3.186 -28.328 1 98.88 99 VAL A CA 1
ATOM 753 C C . VAL A 1 99 ? -5.453 -3.904 -27.344 1 98.88 99 VAL A C 1
ATOM 755 O O . VAL A 1 99 ? -4.23 -3.879 -27.484 1 98.88 99 VAL A O 1
ATOM 758 N N . VAL A 1 100 ? -6.027 -4.477 -26.281 1 98.94 100 VAL A N 1
ATOM 759 C CA . VAL A 1 100 ? -5.312 -5.23 -25.266 1 98.94 100 VAL A CA 1
ATOM 760 C C . VAL A 1 100 ? -5.723 -6.703 -25.328 1 98.94 100 VAL A C 1
ATOM 762 O O . VAL A 1 100 ? -6.902 -7.031 -25.172 1 98.94 100 VAL A O 1
ATOM 765 N N . LEU A 1 101 ? -4.758 -7.559 -25.609 1 98.94 101 LEU A N 1
ATOM 766 C CA . LEU A 1 101 ? -4.992 -9 -25.609 1 98.94 101 LEU A CA 1
ATOM 767 C C . LEU A 1 101 ? -4.508 -9.641 -24.328 1 98.94 101 LEU A C 1
ATOM 769 O O . LEU A 1 101 ? -3.393 -9.367 -23.875 1 98.94 101 LEU A O 1
ATOM 773 N N . VAL A 1 102 ? -5.309 -10.438 -23.672 1 98.94 102 VAL A N 1
ATOM 774 C CA . VAL A 1 102 ? -4.914 -11.156 -22.469 1 98.94 102 VAL A CA 1
ATOM 775 C C . VAL A 1 102 ? -5.082 -12.656 -22.688 1 98.94 102 VAL A C 1
ATOM 777 O O . VAL A 1 102 ? -6.133 -13.109 -23.141 1 98.94 102 VAL A O 1
ATOM 780 N N . ALA A 1 103 ? -4.027 -13.406 -22.438 1 98.88 103 ALA A N 1
ATOM 781 C CA . ALA A 1 103 ? -4.105 -14.867 -22.391 1 98.88 103 ALA A CA 1
ATOM 782 C C . ALA A 1 103 ? -4.574 -15.344 -21.016 1 98.88 103 ALA A C 1
ATOM 784 O O . ALA A 1 103 ? -3.857 -15.188 -20.016 1 98.88 103 ALA A O 1
ATOM 785 N N . VAL A 1 104 ? -5.758 -15.906 -20.969 1 98.69 104 VAL A N 1
ATOM 786 C CA . VAL A 1 104 ? -6.375 -16.266 -19.703 1 98.69 104 VAL A CA 1
ATOM 787 C C . VAL A 1 104 ? -6.406 -17.781 -19.547 1 98.69 104 VAL A C 1
ATOM 789 O O . VAL A 1 104 ? -7 -18.484 -20.375 1 98.69 104 VAL A O 1
ATOM 792 N N . CYS A 1 105 ? -5.738 -18.25 -18.531 1 98.06 105 CYS A N 1
ATOM 793 C CA . CYS A 1 105 ? -5.809 -19.672 -18.203 1 98.06 105 CYS A CA 1
ATOM 794 C C . CYS A 1 105 ? -6.09 -19.875 -16.719 1 98.06 105 CYS A C 1
ATOM 796 O O . CYS A 1 105 ? -5.746 -20.922 -16.156 1 98.06 105 CYS A O 1
ATOM 798 N N . GLY A 1 106 ? -6.602 -18.828 -16.078 1 98.12 106 GLY A N 1
ATOM 799 C CA . GLY A 1 106 ? -6.941 -18.859 -14.664 1 98.12 106 GLY A CA 1
ATOM 800 C C . GLY A 1 106 ? -7.453 -17.531 -14.141 1 98.12 106 GLY A C 1
ATOM 801 O O . GLY A 1 106 ? -7.797 -16.641 -14.922 1 98.12 106 GLY A O 1
ATOM 802 N N . TYR A 1 107 ? -7.52 -17.453 -12.867 1 98.12 107 TYR A N 1
ATOM 803 C CA . TYR A 1 107 ? -8.172 -16.359 -12.141 1 98.12 107 TYR A CA 1
ATOM 804 C C . TYR A 1 107 ? -7.461 -15.039 -12.391 1 98.12 107 TYR A C 1
ATOM 806 O O . TYR A 1 107 ? -8.109 -14 -12.555 1 98.12 107 TYR A O 1
ATOM 814 N N . PHE A 1 108 ? -6.191 -14.992 -12.43 1 98.38 108 PHE A N 1
ATOM 815 C CA . PHE A 1 108 ? -5.449 -13.734 -12.414 1 98.38 108 PHE A CA 1
ATOM 816 C C . PHE A 1 108 ? -5.301 -13.172 -13.82 1 98.38 108 PHE A C 1
ATOM 818 O O . PHE A 1 108 ? -5.113 -11.969 -14 1 98.38 108 PHE A O 1
ATOM 825 N N . GLY A 1 109 ? -5.391 -14.016 -14.852 1 98.38 109 GLY A N 1
ATOM 826 C CA . GLY A 1 109 ? -5.613 -13.477 -16.188 1 98.38 109 GLY A CA 1
ATOM 827 C C . GLY A 1 109 ? -6.895 -12.672 -16.297 1 98.38 109 GLY A C 1
ATOM 828 O O . GLY A 1 109 ? -6.926 -11.633 -16.953 1 98.38 109 GLY A O 1
ATOM 829 N N . SER A 1 110 ? -7.914 -13.203 -15.633 1 98.31 110 SER A N 1
ATOM 830 C CA . SER A 1 110 ? -9.211 -12.531 -15.641 1 98.31 110 SER A CA 1
ATOM 831 C C . SER A 1 110 ? -9.133 -11.18 -14.93 1 98.31 110 SER A C 1
ATOM 833 O O . SER A 1 110 ? -9.812 -10.234 -15.312 1 98.31 110 SER A O 1
ATOM 835 N N . ARG A 1 111 ? -8.336 -11.094 -13.914 1 98.44 111 ARG A N 1
ATOM 836 C CA . ARG A 1 111 ? -8.156 -9.812 -13.234 1 98.44 111 ARG A CA 1
ATOM 837 C C . ARG A 1 111 ? -7.492 -8.797 -14.156 1 98.44 111 ARG A C 1
ATOM 839 O O . ARG A 1 111 ? -7.848 -7.613 -14.141 1 98.44 111 ARG A O 1
ATOM 846 N N . LEU A 1 112 ? -6.52 -9.227 -14.922 1 98.75 112 LEU A N 1
ATOM 847 C CA . LEU A 1 112 ? -5.895 -8.359 -15.914 1 98.75 112 LEU A CA 1
ATOM 848 C C . LEU A 1 112 ? -6.934 -7.805 -16.891 1 98.75 112 LEU A C 1
ATOM 850 O O . LEU A 1 112 ? -6.895 -6.625 -17.234 1 98.75 112 LEU A O 1
ATOM 854 N N . VAL A 1 113 ? -7.828 -8.695 -17.281 1 98.81 113 VAL A N 1
ATOM 855 C CA . VAL A 1 113 ? -8.906 -8.297 -18.188 1 98.81 113 VAL A CA 1
ATOM 856 C C . VAL A 1 113 ? -9.742 -7.195 -17.547 1 98.81 113 VAL A C 1
ATOM 858 O O . VAL A 1 113 ? -9.977 -6.148 -18.141 1 98.81 113 VAL A O 1
ATOM 861 N N . ASP A 1 114 ? -10.125 -7.406 -16.328 1 98.62 114 ASP A N 1
ATOM 862 C CA . ASP A 1 114 ? -10.969 -6.461 -15.602 1 98.62 114 ASP A CA 1
ATOM 863 C C . ASP A 1 114 ? -10.281 -5.105 -15.469 1 98.62 114 ASP A C 1
ATOM 865 O O . ASP A 1 114 ? -10.891 -4.066 -15.734 1 98.62 114 ASP A O 1
ATOM 869 N N . MET A 1 115 ? -9.031 -5.098 -15.094 1 98.69 115 MET A N 1
ATOM 870 C CA . MET A 1 115 ? -8.281 -3.855 -14.922 1 98.69 115 MET A CA 1
ATOM 871 C C . MET A 1 115 ? -8.141 -3.121 -16.25 1 98.69 115 MET A C 1
ATOM 873 O O . MET A 1 115 ? -8.344 -1.906 -16.328 1 98.69 115 MET A O 1
ATOM 877 N N . ALA A 1 116 ? -7.793 -3.869 -17.281 1 98.75 116 ALA A N 1
ATOM 878 C CA . ALA A 1 116 ? -7.594 -3.244 -18.594 1 98.75 116 ALA A CA 1
ATOM 879 C C . ALA A 1 116 ? -8.883 -2.605 -19.094 1 98.75 116 ALA A C 1
ATOM 881 O O . ALA A 1 116 ? -8.852 -1.529 -19.703 1 98.75 116 ALA A O 1
ATOM 882 N N . GLU A 1 117 ? -10.016 -3.26 -18.859 1 98.44 117 GLU A N 1
ATOM 883 C CA . GLU A 1 117 ? -11.312 -2.713 -19.266 1 98.44 117 GLU A CA 1
ATOM 884 C C . GLU A 1 117 ? -11.625 -1.418 -18.531 1 98.44 117 GLU A C 1
ATOM 886 O O . GLU A 1 117 ? -12.156 -0.473 -19.109 1 98.44 117 GLU A O 1
ATOM 891 N N . ARG A 1 118 ? -11.289 -1.401 -17.328 1 97.81 118 ARG A N 1
ATOM 892 C CA . ARG A 1 118 ? -11.555 -0.231 -16.5 1 97.81 118 ARG A CA 1
ATOM 893 C C . ARG A 1 118 ? -10.781 0.985 -17 1 97.81 118 ARG A C 1
ATOM 895 O O . ARG A 1 118 ? -11.242 2.119 -16.859 1 97.81 118 ARG A O 1
ATOM 902 N N . TYR A 1 119 ? -9.641 0.751 -17.562 1 97.06 119 TYR A N 1
ATOM 903 C CA . TYR A 1 119 ? -8.828 1.856 -18.062 1 97.06 119 TYR A CA 1
ATOM 904 C C . TYR A 1 119 ? -9.109 2.123 -19.531 1 97.06 119 TYR A C 1
ATOM 906 O O . TYR A 1 119 ? -8.352 2.842 -20.203 1 97.06 119 TYR A O 1
ATOM 914 N N . GLY A 1 120 ? -10.172 1.483 -20.141 1 96.38 120 GLY A N 1
ATOM 915 C CA . GLY A 1 120 ? -10.703 1.847 -21.438 1 96.38 120 GLY A CA 1
ATOM 916 C C . GLY A 1 120 ? -10.117 1.03 -22.578 1 96.38 120 GLY A C 1
ATOM 917 O O . GLY A 1 120 ? -10.352 1.328 -23.75 1 96.38 120 GLY A O 1
ATOM 918 N N . GLY A 1 121 ? -9.367 -0.015 -22.297 1 98 121 GLY A N 1
ATOM 919 C CA . GLY A 1 121 ? -8.844 -0.869 -23.359 1 98 121 GLY A CA 1
ATOM 920 C C . GLY A 1 121 ? -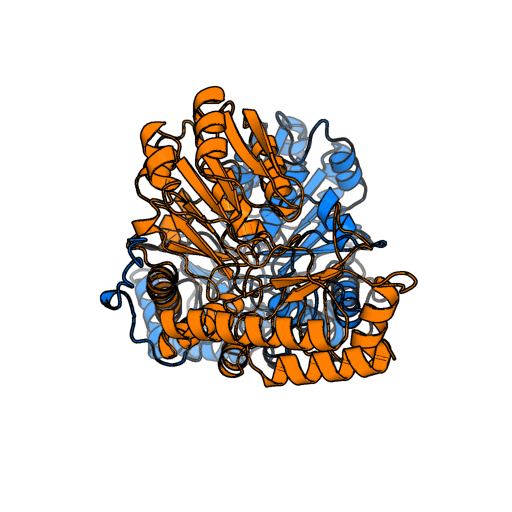9.914 -1.626 -24.109 1 98 121 GLY A C 1
ATOM 921 O O . GLY A 1 121 ? -10.953 -1.971 -23.531 1 98 121 GLY A O 1
ATOM 922 N N . ASP A 1 122 ? -9.711 -1.741 -25.406 1 98.75 122 ASP A N 1
ATOM 923 C CA . ASP A 1 122 ? -10.453 -2.736 -26.172 1 98.75 122 ASP A CA 1
ATOM 924 C C . ASP A 1 122 ? -9.906 -4.141 -25.922 1 98.75 122 ASP A C 1
ATOM 926 O O . ASP A 1 122 ? -9.07 -4.625 -26.688 1 98.75 122 ASP A O 1
ATOM 930 N N . VAL A 1 123 ? -10.453 -4.812 -24.938 1 98.81 123 VAL A N 1
ATOM 931 C CA . VAL A 1 123 ? -9.828 -6.02 -24.406 1 98.81 123 VAL A CA 1
ATOM 932 C C . VAL A 1 123 ? -10.312 -7.242 -25.172 1 98.81 123 VAL A C 1
ATOM 934 O O . VAL A 1 123 ? -11.516 -7.426 -25.375 1 98.81 123 VAL A O 1
ATOM 937 N N . ARG A 1 124 ? -9.367 -7.953 -25.672 1 98.81 124 ARG A N 1
ATOM 938 C CA . ARG A 1 124 ? -9.555 -9.266 -26.281 1 98.81 124 ARG A CA 1
ATOM 939 C C . ARG A 1 124 ? -8.977 -10.367 -25.391 1 98.81 124 ARG A C 1
ATOM 941 O O . ARG A 1 124 ? -7.996 -10.148 -24.672 1 98.81 124 ARG A O 1
ATOM 948 N N . VAL A 1 125 ? -9.688 -11.508 -25.469 1 98.75 125 VAL A N 1
ATOM 949 C CA . VAL A 1 125 ? -9.25 -12.594 -24.594 1 98.75 125 VAL A CA 1
ATOM 950 C C . VAL A 1 125 ? -9.039 -13.867 -25.422 1 98.75 125 VAL A C 1
ATOM 952 O O . VAL A 1 125 ? -9.836 -14.18 -26.297 1 98.75 125 VAL A O 1
ATOM 955 N N . VAL A 1 126 ? -7.973 -14.547 -25.234 1 98.56 126 VAL A N 1
ATOM 956 C CA . VAL A 1 126 ? -7.793 -15.93 -25.641 1 98.56 126 VAL A CA 1
ATOM 957 C C . VAL A 1 126 ? -7.77 -16.828 -24.406 1 98.56 126 VAL A C 1
ATOM 959 O O . VAL A 1 126 ? -7.031 -16.578 -23.453 1 98.56 126 VAL A O 1
ATOM 962 N N . ASN A 1 127 ? -8.531 -17.875 -24.422 1 97.62 127 ASN A N 1
ATOM 963 C CA . ASN A 1 127 ? -8.742 -18.688 -23.234 1 97.62 127 ASN A CA 1
ATOM 964 C C . ASN A 1 127 ? -8.133 -20.078 -23.406 1 97.62 127 ASN A C 1
ATOM 966 O O . ASN A 1 127 ? -8.062 -20.609 -24.516 1 97.62 127 ASN A O 1
ATOM 970 N N . LYS A 1 128 ? -7.699 -20.609 -22.328 1 96.56 128 LYS A N 1
ATOM 971 C CA . LYS A 1 128 ? -7.32 -22.016 -22.125 1 96.56 128 LYS A CA 1
ATOM 972 C C . LYS A 1 128 ? -8.016 -22.609 -20.906 1 96.56 128 LYS A C 1
ATOM 974 O O . LYS A 1 128 ? -8.266 -21.906 -19.922 1 96.56 128 LYS A O 1
ATOM 979 N N . PRO A 1 129 ? -8.391 -23.859 -21.047 1 97.06 129 PRO A N 1
ATOM 980 C CA . PRO A 1 129 ? -8.906 -24.5 -19.828 1 97.06 129 PRO A CA 1
ATOM 981 C C . PRO A 1 129 ? -7.934 -24.391 -18.656 1 97.06 129 PRO A C 1
ATOM 983 O O . PRO A 1 129 ? -6.719 -24.5 -18.844 1 97.06 129 PRO A O 1
ATOM 986 N N . TRP A 1 130 ? -8.508 -24.172 -17.422 1 97.88 130 TRP A N 1
ATOM 987 C CA . TRP A 1 130 ? -7.695 -24.047 -16.203 1 97.88 130 TRP A CA 1
ATOM 988 C C . TRP A 1 130 ? -6.887 -25.312 -15.969 1 97.88 130 TRP A C 1
ATOM 990 O O . TRP A 1 130 ? -7.457 -26.391 -15.75 1 97.88 130 TRP A O 1
ATOM 1000 N N . GLY A 1 131 ? -5.586 -25.188 -16.031 1 96.62 131 GLY A N 1
ATOM 1001 C CA . GLY A 1 131 ? -4.688 -26.328 -15.906 1 96.62 131 GLY A CA 1
ATOM 1002 C C . GLY A 1 131 ? -3.84 -26.562 -17.141 1 96.62 131 GLY A C 1
ATOM 1003 O O . GLY A 1 131 ? -2.965 -27.438 -17.141 1 96.62 131 GLY A O 1
ATOM 1004 N N . GLN A 1 132 ? -4.035 -25.75 -18.125 1 97.62 132 GLN A N 1
ATOM 1005 C CA . GLN A 1 132 ? -3.281 -25.891 -19.375 1 97.62 132 GLN A CA 1
ATOM 1006 C C . GLN A 1 132 ? -2.477 -24.625 -19.656 1 97.62 132 GLN A C 1
ATOM 1008 O O . GLN A 1 132 ? -2.82 -23.547 -19.188 1 97.62 132 GLN A O 1
ATOM 1013 N N . ALA A 1 133 ? -1.397 -24.797 -20.422 1 98.12 133 ALA A N 1
ATOM 1014 C CA . ALA A 1 133 ? -0.556 -23.688 -20.875 1 98.12 133 ALA A CA 1
ATOM 1015 C C . ALA A 1 133 ? -0.763 -23.391 -22.359 1 98.12 133 ALA A C 1
ATOM 1017 O O . ALA A 1 133 ? -1.166 -24.281 -23.109 1 98.12 133 ALA A O 1
ATOM 1018 N N . PHE A 1 134 ? -0.525 -22.203 -22.766 1 98.5 134 PHE A N 1
ATOM 1019 C CA . PHE A 1 134 ? -0.604 -21.812 -24.156 1 98.5 134 PHE A CA 1
ATOM 1020 C C . PHE A 1 134 ? 0.628 -22.297 -24.922 1 98.5 134 PHE A C 1
ATOM 1022 O O . PHE A 1 134 ? 1.744 -22.234 -24.406 1 98.5 134 PHE A O 1
ATOM 1029 N N . THR A 1 135 ? 0.435 -22.734 -26.156 1 98.06 135 THR A N 1
ATOM 1030 C CA . THR A 1 135 ? 1.554 -23.016 -27.062 1 98.06 135 THR A CA 1
ATOM 1031 C C . THR A 1 135 ? 1.968 -21.75 -27.812 1 98.06 135 THR A C 1
ATOM 1033 O O . THR A 1 135 ? 1.199 -20.797 -27.891 1 98.06 135 THR A O 1
ATOM 1036 N N . LEU A 1 136 ? 3.154 -21.812 -28.312 1 98.19 136 LEU A N 1
ATOM 1037 C CA . LEU A 1 136 ? 3.637 -20.688 -29.094 1 98.19 136 LEU A CA 1
ATOM 1038 C C . LEU A 1 136 ? 2.74 -20.438 -30.312 1 98.19 136 LEU A C 1
ATOM 1040 O O . LEU A 1 136 ? 2.488 -19.297 -30.688 1 98.19 136 LEU A O 1
ATOM 1044 N N . ASP A 1 137 ? 2.232 -21.469 -30.938 1 98.25 137 ASP A N 1
ATOM 1045 C CA . ASP A 1 137 ? 1.376 -21.375 -32.125 1 98.25 137 ASP A CA 1
ATOM 1046 C C . ASP A 1 137 ? 0.047 -20.703 -31.766 1 98.25 137 ASP A C 1
ATOM 1048 O O . ASP A 1 137 ? -0.461 -19.891 -32.531 1 98.25 137 ASP A O 1
ATOM 1052 N N . GLU A 1 138 ? -0.539 -21.062 -30.688 1 98.38 138 GLU A N 1
ATOM 1053 C CA . GLU A 1 138 ? -1.786 -20.438 -30.25 1 98.38 138 GLU A CA 1
ATOM 1054 C C . GLU A 1 138 ? -1.606 -18.938 -30.016 1 98.38 138 GLU A C 1
ATOM 1056 O O . GLU A 1 138 ? -2.484 -18.141 -30.359 1 98.38 138 GLU A O 1
ATOM 1061 N N . ILE A 1 139 ? -0.485 -18.578 -29.438 1 98.62 139 ILE A N 1
ATOM 1062 C CA . ILE A 1 139 ? -0.181 -17.172 -29.188 1 98.62 139 ILE A CA 1
ATOM 1063 C C . ILE A 1 139 ? 0.02 -16.438 -30.516 1 98.62 139 ILE A C 1
ATOM 1065 O O . ILE A 1 139 ? -0.476 -15.328 -30.703 1 98.62 139 ILE A O 1
ATOM 1069 N N . ARG A 1 140 ? 0.744 -17.094 -31.438 1 98.56 140 ARG A N 1
ATOM 1070 C CA . ARG A 1 140 ? 0.937 -16.516 -32.75 1 98.56 140 ARG A CA 1
ATOM 1071 C C . ARG A 1 140 ? -0.403 -16.219 -33.438 1 98.56 140 ARG A C 1
ATOM 1073 O O . ARG A 1 140 ? -0.614 -15.125 -33.938 1 98.56 140 ARG A O 1
ATOM 1080 N N . GLU A 1 141 ? -1.257 -17.188 -33.406 1 98.62 141 GLU A N 1
ATOM 1081 C CA . GLU A 1 141 ? -2.57 -17.031 -34.031 1 98.62 141 GLU A CA 1
ATOM 1082 C C . GLU A 1 141 ? -3.336 -15.859 -33.406 1 98.62 141 GLU A C 1
ATOM 1084 O O . GLU A 1 141 ? -3.984 -15.094 -34.125 1 98.62 141 GLU A O 1
ATOM 1089 N N . ALA A 1 142 ? -3.271 -15.758 -32.125 1 98.62 142 ALA A N 1
ATOM 1090 C CA . ALA A 1 142 ? -3.975 -14.695 -31.422 1 98.62 142 ALA A CA 1
ATOM 1091 C C . ALA A 1 142 ? -3.398 -13.328 -31.766 1 98.62 142 ALA A C 1
ATOM 1093 O O . ALA A 1 142 ? -4.145 -12.367 -31.984 1 98.62 142 ALA A O 1
ATOM 1094 N N . LEU A 1 143 ? -2.086 -13.227 -31.781 1 98.69 143 LEU A N 1
ATOM 1095 C CA . LEU A 1 143 ? -1.428 -11.969 -32.125 1 98.69 143 LEU A CA 1
ATOM 1096 C C . LEU A 1 143 ? -1.751 -11.562 -33.562 1 98.69 143 LEU A C 1
ATOM 1098 O O . LEU A 1 143 ? -1.971 -10.383 -33.844 1 98.69 143 LEU A O 1
ATOM 1102 N N . GLU A 1 144 ? -1.756 -12.547 -34.438 1 98.38 144 GLU A N 1
ATOM 1103 C CA . GLU A 1 144 ? -2.076 -12.289 -35.844 1 98.38 144 GLU A CA 1
ATOM 1104 C C . GLU A 1 144 ? -3.514 -11.797 -36 1 98.38 144 GLU A C 1
ATOM 1106 O O . GLU A 1 144 ? -3.775 -10.867 -36.75 1 98.38 144 GLU A O 1
ATOM 1111 N N . LYS A 1 145 ? -4.324 -12.391 -35.281 1 98.56 145 LYS A N 1
ATOM 1112 C CA . LYS A 1 145 ? -5.754 -12.102 -35.406 1 98.56 145 LYS A CA 1
ATOM 1113 C C . LYS A 1 145 ? -6.09 -10.734 -34.812 1 98.56 145 LYS A C 1
ATOM 1115 O O . LYS A 1 145 ? -6.852 -9.969 -35.406 1 98.56 145 LYS A O 1
ATOM 1120 N N . HIS A 1 146 ? -5.512 -10.383 -33.656 1 98.56 146 HIS A N 1
ATOM 1121 C CA . HIS A 1 146 ? -6.02 -9.242 -32.906 1 98.56 146 HIS A CA 1
ATOM 1122 C C . HIS A 1 146 ? -5.094 -8.039 -33.062 1 98.56 146 HIS A C 1
ATOM 1124 O O . HIS A 1 146 ? -5.508 -6.902 -32.812 1 98.56 146 HIS A O 1
ATOM 1130 N N . ARG A 1 147 ? -3.809 -8.242 -33.344 1 98.44 147 ARG A N 1
ATOM 1131 C CA . ARG A 1 147 ? -2.811 -7.191 -33.5 1 98.44 147 ARG A CA 1
ATOM 1132 C C . ARG A 1 147 ? -2.834 -6.227 -32.312 1 98.44 147 ARG A C 1
ATOM 1134 O O . ARG A 1 147 ? -2.975 -5.016 -32.5 1 98.44 147 ARG A O 1
ATOM 1141 N N . PRO A 1 148 ? -2.68 -6.766 -31.125 1 98.88 148 PRO A N 1
ATOM 1142 C CA . PRO A 1 148 ? -2.812 -5.918 -29.938 1 98.88 148 PRO A CA 1
ATOM 1143 C C . PRO A 1 148 ? -1.621 -4.98 -29.75 1 98.88 148 PRO A C 1
ATOM 1145 O O . PRO A 1 148 ? -0.497 -5.32 -30.125 1 98.88 148 PRO A O 1
ATOM 1148 N N . ARG A 1 149 ? -1.907 -3.824 -29.172 1 98.5 149 ARG A N 1
ATOM 1149 C CA . ARG A 1 149 ? -0.843 -2.939 -28.703 1 98.5 149 ARG A CA 1
ATOM 1150 C C . ARG A 1 149 ? -0.142 -3.518 -27.484 1 98.5 149 ARG A C 1
ATOM 1152 O O . ARG A 1 149 ? 1.061 -3.322 -27.297 1 98.5 149 ARG A O 1
ATOM 1159 N N . VAL A 1 150 ? -0.879 -4.141 -26.609 1 98.88 150 VAL A N 1
ATOM 1160 C CA . VAL A 1 150 ? -0.392 -4.758 -25.391 1 98.88 150 VAL A CA 1
ATOM 1161 C C . VAL A 1 150 ? -0.874 -6.207 -25.312 1 98.88 150 VAL A C 1
ATOM 1163 O O . VAL A 1 150 ? -2.039 -6.496 -25.594 1 98.88 150 VAL A O 1
ATOM 1166 N N . PHE A 1 151 ? -0.009 -7.102 -25.016 1 98.94 151 PHE A N 1
ATOM 1167 C CA . PHE A 1 151 ? -0.313 -8.5 -24.766 1 98.94 151 PHE A CA 1
ATOM 1168 C C . PHE A 1 151 ? 0.027 -8.883 -23.328 1 98.94 151 PHE A C 1
ATOM 1170 O O . PHE A 1 151 ? 1.188 -8.805 -22.922 1 98.94 151 PHE A O 1
ATOM 1177 N N . GLY A 1 152 ? -1.018 -9.219 -22.516 1 98.88 152 GLY A N 1
ATOM 1178 C CA . GLY A 1 152 ? -0.832 -9.617 -21.125 1 98.88 152 GLY A CA 1
ATOM 1179 C C . GLY A 1 152 ? -0.887 -11.117 -20.922 1 98.88 152 GLY A C 1
ATOM 1180 O O . GLY A 1 152 ? -1.729 -11.797 -21.516 1 98.88 152 GLY A O 1
ATOM 1181 N N . MET A 1 153 ? 0.035 -11.609 -20.094 1 98.56 153 MET A N 1
ATOM 1182 C CA . MET A 1 153 ? 0.1 -13.039 -19.781 1 98.56 153 MET A CA 1
ATOM 1183 C C . MET A 1 153 ? 0.565 -13.273 -18.359 1 98.56 153 MET A C 1
ATOM 1185 O O . MET A 1 153 ? 1.257 -12.438 -17.781 1 98.56 153 MET A O 1
ATOM 1189 N N . VAL A 1 154 ? 0.13 -14.375 -17.766 1 98.88 154 VAL A N 1
ATOM 1190 C CA . VAL A 1 154 ? 0.547 -14.797 -16.438 1 98.88 154 VAL A CA 1
ATOM 1191 C C . VAL A 1 154 ? 1.576 -15.922 -16.547 1 98.88 154 VAL A C 1
ATOM 1193 O O . VAL A 1 154 ? 1.322 -16.938 -17.188 1 98.88 154 VAL A O 1
ATOM 1196 N N . HIS A 1 155 ? 2.729 -15.742 -15.945 1 98.88 155 HIS A N 1
ATOM 1197 C CA . HIS A 1 155 ? 3.785 -16.75 -16.016 1 98.88 155 HIS A CA 1
ATOM 1198 C C . HIS A 1 155 ? 3.438 -17.984 -15.195 1 98.88 155 HIS A C 1
ATOM 1200 O O . HIS A 1 155 ? 3.398 -19.094 -15.719 1 98.88 155 HIS A O 1
ATOM 1206 N N . VAL A 1 156 ? 3.215 -17.797 -13.922 1 98.88 156 VAL A N 1
ATOM 1207 C CA . VAL A 1 156 ? 2.664 -18.844 -13.07 1 98.88 156 VAL A CA 1
ATOM 1208 C C . VAL A 1 156 ? 1.278 -18.438 -12.578 1 98.88 156 VAL A C 1
ATOM 1210 O O . VAL A 1 156 ? 1.144 -17.484 -11.805 1 98.88 156 VAL A O 1
ATOM 1213 N N . GLU A 1 157 ? 0.29 -19.141 -13.055 1 98.69 157 GLU A N 1
ATOM 1214 C CA . GLU A 1 157 ? -1.089 -18.859 -12.672 1 98.69 157 GLU A CA 1
ATOM 1215 C C . GLU A 1 157 ? -1.413 -19.438 -11.305 1 98.69 157 GLU A C 1
ATOM 1217 O O . GLU A 1 157 ? -1.558 -20.656 -11.164 1 98.69 157 GLU A O 1
ATOM 1222 N N . THR A 1 158 ? -1.578 -18.609 -10.297 1 98.19 158 THR A N 1
ATOM 1223 C CA . THR A 1 158 ? -1.718 -19 -8.898 1 98.19 158 THR A CA 1
ATOM 1224 C C . THR A 1 158 ? -2.98 -19.844 -8.703 1 98.19 158 THR A C 1
ATOM 1226 O O . THR A 1 158 ? -3.025 -20.703 -7.824 1 98.19 158 THR A O 1
ATOM 1229 N N . SER A 1 159 ? -4.023 -19.641 -9.477 1 98.25 159 SER A N 1
ATOM 1230 C CA . SER A 1 159 ? -5.285 -20.344 -9.312 1 98.25 159 SER A CA 1
ATOM 1231 C C . SER A 1 159 ? -5.18 -21.781 -9.82 1 98.25 159 SER A C 1
ATOM 1233 O O . SER A 1 159 ? -5.98 -22.641 -9.438 1 98.25 159 SER A O 1
ATOM 1235 N N . THR A 1 160 ? -4.113 -22.062 -10.664 1 98.38 160 THR A N 1
ATOM 1236 C CA . THR A 1 160 ? -4.109 -23.375 -11.312 1 98.38 160 THR A CA 1
ATOM 1237 C C . THR A 1 160 ? -2.787 -24.094 -11.07 1 98.38 160 THR A C 1
ATOM 1239 O O . THR A 1 160 ? -2.707 -25.312 -11.195 1 98.38 160 THR A O 1
ATOM 1242 N N . GLY A 1 161 ? -1.744 -23.297 -10.82 1 98.5 161 GLY A N 1
ATOM 1243 C CA . GLY A 1 161 ? -0.435 -23.906 -10.641 1 98.5 161 GLY A CA 1
ATOM 1244 C C . GLY A 1 161 ? 0.293 -24.156 -11.945 1 98.5 161 GLY A C 1
ATOM 1245 O O . GLY A 1 161 ? 1.298 -24.875 -11.977 1 98.5 161 GLY A O 1
ATOM 1246 N N . VAL A 1 162 ? -0.194 -23.609 -13.047 1 98.62 162 VAL A N 1
ATOM 1247 C CA . VAL A 1 162 ? 0.423 -23.781 -14.359 1 98.62 162 VAL A CA 1
ATOM 1248 C C . VAL A 1 162 ? 1.574 -22.797 -14.523 1 98.62 162 VAL A C 1
ATOM 1250 O O . VAL A 1 162 ? 1.435 -21.609 -14.203 1 98.62 162 VAL A O 1
ATOM 1253 N N . VAL A 1 163 ? 2.723 -23.234 -14.953 1 98.62 163 VAL A N 1
ATOM 1254 C CA . VAL A 1 163 ? 3.809 -22.359 -15.391 1 98.62 163 VAL A CA 1
ATOM 1255 C C . VAL A 1 163 ? 3.809 -22.266 -16.906 1 98.62 163 VAL A C 1
ATOM 1257 O O . VAL A 1 163 ? 3.865 -23.281 -17.609 1 98.62 163 VAL A O 1
ATOM 1260 N N . GLN A 1 164 ? 3.699 -21.078 -17.453 1 98.44 164 GLN A N 1
ATOM 1261 C CA . GLN A 1 164 ? 3.686 -20.797 -18.891 1 98.44 164 GLN A CA 1
ATOM 1262 C C . GLN A 1 164 ? 5.098 -20.797 -19.469 1 98.44 164 GLN A C 1
ATOM 1264 O O . GLN A 1 164 ? 5.957 -20.031 -19.031 1 98.44 164 GLN A O 1
ATOM 1269 N N . PRO A 1 165 ? 5.406 -21.75 -20.469 1 97.31 165 PRO A N 1
ATOM 1270 C CA . PRO A 1 165 ? 6.676 -21.609 -21.188 1 97.31 165 PRO A CA 1
ATOM 1271 C C . PRO A 1 165 ? 6.801 -20.266 -21.891 1 97.31 165 PRO A C 1
ATOM 1273 O O . PRO A 1 165 ? 5.848 -19.797 -22.531 1 97.31 165 PRO A O 1
ATOM 1276 N N . MET A 1 166 ? 7.961 -19.625 -21.812 1 97.75 166 MET A N 1
ATOM 1277 C CA . MET A 1 166 ? 8.07 -18.25 -22.281 1 97.75 166 MET A CA 1
ATOM 1278 C C . MET A 1 166 ? 8.945 -18.172 -23.531 1 97.75 166 MET A C 1
ATOM 1280 O O . MET A 1 166 ? 9.016 -17.125 -24.172 1 97.75 166 MET A O 1
ATOM 1284 N N . GLU A 1 167 ? 9.625 -19.281 -23.875 1 95.69 167 GLU A N 1
ATOM 1285 C CA . GLU A 1 167 ? 10.539 -19.281 -25 1 95.69 167 GLU A CA 1
ATOM 1286 C C . GLU A 1 167 ? 9.828 -18.859 -26.281 1 95.69 167 GLU A C 1
ATOM 1288 O O . GLU A 1 167 ? 8.805 -19.438 -26.656 1 95.69 167 GLU A O 1
ATOM 1293 N N . GLY A 1 168 ? 10.352 -17.844 -26.891 1 97.5 168 GLY A N 1
ATOM 1294 C CA . GLY A 1 168 ? 9.875 -17.406 -28.203 1 97.5 168 GLY A CA 1
ATOM 1295 C C . GLY A 1 168 ? 8.742 -16.391 -28.109 1 97.5 168 GLY A C 1
ATOM 1296 O O . GLY A 1 168 ? 8.438 -15.703 -29.078 1 97.5 168 GLY A O 1
ATOM 1297 N N . ILE A 1 169 ? 8.102 -16.234 -27.016 1 98.44 169 ILE A N 1
ATOM 1298 C CA . ILE A 1 169 ? 6.918 -15.391 -26.891 1 98.44 169 ILE A CA 1
ATOM 1299 C C . ILE A 1 169 ? 7.301 -13.922 -27.062 1 98.44 169 ILE A C 1
ATOM 1301 O O . ILE A 1 169 ? 6.637 -13.188 -27.812 1 98.44 169 ILE A O 1
ATOM 1305 N N . GLY A 1 170 ? 8.344 -13.5 -26.375 1 98.5 170 GLY A N 1
ATOM 1306 C CA . GLY A 1 170 ? 8.789 -12.133 -26.531 1 98.5 170 GLY A CA 1
ATOM 1307 C C . GLY A 1 170 ? 9.148 -11.781 -27.969 1 98.5 170 GLY A C 1
ATOM 1308 O O . GLY A 1 170 ? 8.828 -10.695 -28.453 1 98.5 170 GLY A O 1
ATOM 1309 N N . SER A 1 171 ? 9.852 -12.703 -28.656 1 98.31 171 SER A N 1
ATOM 1310 C CA . SER A 1 171 ? 10.195 -12.492 -30.047 1 98.31 171 SER A CA 1
ATOM 1311 C C . SER A 1 171 ? 8.945 -12.367 -30.922 1 98.31 171 SER A C 1
ATOM 1313 O O . SER A 1 171 ? 8.898 -11.539 -31.828 1 98.31 171 SER A O 1
ATOM 1315 N N . LEU A 1 172 ? 8.008 -13.203 -30.641 1 98.31 172 LEU A N 1
ATOM 1316 C CA . LEU A 1 172 ? 6.738 -13.133 -31.359 1 98.31 172 LEU A CA 1
ATOM 1317 C C . LEU A 1 172 ? 6.074 -11.773 -31.141 1 98.31 172 LEU A C 1
ATOM 1319 O O . LEU A 1 172 ? 5.527 -11.188 -32.094 1 98.31 172 LEU A O 1
ATOM 1323 N N . CYS A 1 173 ? 6.047 -11.281 -29.922 1 98.75 173 CYS A N 1
ATOM 1324 C CA . CYS A 1 173 ? 5.469 -9.977 -29.609 1 98.75 173 CYS A CA 1
ATOM 1325 C C . CYS A 1 173 ? 6.176 -8.875 -30.391 1 98.75 173 CYS A C 1
ATOM 1327 O O . CYS A 1 173 ? 5.539 -7.926 -30.844 1 98.75 173 CYS A O 1
ATOM 1329 N N . ARG A 1 174 ? 7.527 -9.008 -30.578 1 98.44 174 ARG A N 1
ATOM 1330 C CA . ARG A 1 174 ? 8.289 -8.039 -31.359 1 98.44 174 ARG A CA 1
ATOM 1331 C C . ARG A 1 174 ? 7.84 -8.047 -32.812 1 98.44 174 ARG A C 1
ATOM 1333 O O . ARG A 1 174 ? 7.73 -6.992 -33.438 1 98.44 174 ARG A O 1
ATOM 1340 N N . GLU A 1 175 ? 7.645 -9.211 -33.312 1 98.25 175 GLU A N 1
ATOM 1341 C CA . GLU A 1 175 ? 7.215 -9.359 -34.688 1 98.25 175 GLU A CA 1
ATOM 1342 C C . GLU A 1 175 ? 5.906 -8.609 -34.938 1 98.25 175 GLU A C 1
ATOM 1344 O O . GLU A 1 175 ? 5.707 -8.047 -36.031 1 98.25 175 GLU A O 1
ATOM 1349 N N . TYR A 1 176 ? 5.078 -8.57 -33.969 1 98.12 176 TYR A N 1
ATOM 1350 C CA . TYR A 1 176 ? 3.76 -7.977 -34.156 1 98.12 176 TYR A CA 1
ATOM 1351 C C . TYR A 1 176 ? 3.682 -6.602 -33.5 1 98.12 176 TYR A C 1
ATOM 1353 O O . TYR A 1 176 ? 2.6 -6.023 -33.406 1 98.12 176 TYR A O 1
ATOM 1361 N N . ASP A 1 177 ? 4.805 -6.109 -33 1 98 177 ASP A N 1
ATOM 1362 C CA . ASP A 1 177 ? 4.938 -4.812 -32.344 1 98 177 ASP A CA 1
ATOM 1363 C C . ASP A 1 177 ? 3.975 -4.695 -31.172 1 98 177 ASP A C 1
ATOM 1365 O O . ASP A 1 177 ? 3.309 -3.67 -31.016 1 98 177 ASP A O 1
ATOM 1369 N N . SER A 1 178 ? 3.822 -5.742 -30.453 1 98.69 178 SER A N 1
ATOM 1370 C CA . SER A 1 178 ? 3.027 -5.789 -29.234 1 98.69 178 SER A CA 1
ATOM 1371 C C . SER A 1 178 ? 3.912 -5.707 -27.984 1 98.69 178 SER A C 1
ATOM 1373 O O . SER A 1 178 ? 4.98 -6.32 -27.938 1 98.69 178 SER A O 1
ATOM 1375 N N . LEU A 1 179 ? 3.543 -4.879 -27.031 1 98.94 179 LEU A N 1
ATOM 1376 C CA . LEU A 1 179 ? 4.238 -4.863 -25.75 1 98.94 179 LEU A CA 1
ATOM 1377 C C . LEU A 1 179 ? 3.844 -6.066 -24.906 1 98.94 179 LEU A C 1
ATOM 1379 O O . LEU A 1 179 ? 2.654 -6.336 -24.719 1 98.94 179 LEU A O 1
ATOM 1383 N N . LEU A 1 180 ? 4.801 -6.789 -24.406 1 98.94 180 LEU A N 1
ATOM 1384 C CA . LEU A 1 180 ? 4.551 -7.957 -23.562 1 98.94 180 LEU A CA 1
ATOM 1385 C C . LEU A 1 180 ? 4.512 -7.566 -22.094 1 98.94 180 LEU A C 1
ATOM 1387 O O . LEU A 1 180 ? 5.516 -7.113 -21.531 1 98.94 180 LEU A O 1
ATOM 1391 N N . LEU A 1 181 ? 3.35 -7.641 -21.469 1 98.94 181 LEU A N 1
ATOM 1392 C CA . LEU A 1 181 ? 3.125 -7.484 -20.031 1 98.94 181 LEU A CA 1
ATOM 1393 C C . LEU A 1 181 ? 3.068 -8.844 -19.344 1 98.94 181 LEU A C 1
ATOM 1395 O O . LEU A 1 181 ? 2.18 -9.648 -19.625 1 98.94 181 LEU A O 1
ATOM 1399 N N . LEU A 1 182 ? 3.98 -9.062 -18.375 1 98.94 182 LEU A N 1
ATOM 1400 C CA . LEU A 1 182 ? 4.098 -10.391 -17.781 1 98.94 182 LEU A CA 1
ATOM 1401 C C . LEU A 1 182 ? 3.844 -10.336 -16.281 1 98.94 182 LEU A C 1
ATOM 1403 O O . LEU A 1 182 ? 4.504 -9.586 -15.555 1 98.94 182 LEU A O 1
ATOM 1407 N N . ASP A 1 183 ? 2.838 -11.07 -15.82 1 98.94 183 ASP A N 1
ATOM 1408 C CA . ASP A 1 183 ? 2.596 -11.312 -14.398 1 98.94 183 ASP A CA 1
ATOM 1409 C C . ASP A 1 183 ? 3.576 -12.344 -13.844 1 98.94 183 ASP A C 1
ATOM 1411 O O . ASP A 1 183 ? 3.541 -13.516 -14.234 1 98.94 183 ASP A O 1
ATOM 1415 N N . THR A 1 184 ? 4.414 -11.922 -12.883 1 98.94 184 THR A N 1
ATOM 1416 C CA . THR A 1 184 ? 5.395 -12.836 -12.297 1 98.94 184 THR A CA 1
ATOM 1417 C C . THR A 1 184 ? 5.172 -12.984 -10.797 1 98.94 184 THR A C 1
ATOM 1419 O O . THR A 1 184 ? 6.113 -13.25 -10.047 1 98.94 184 THR A O 1
ATOM 1422 N N . VAL A 1 185 ? 3.988 -12.828 -10.305 1 98.81 185 VAL A N 1
ATOM 1423 C CA . VAL A 1 185 ? 3.613 -12.773 -8.898 1 98.81 185 VAL A CA 1
ATOM 1424 C C . VAL A 1 185 ? 3.992 -14.086 -8.211 1 98.81 185 VAL A C 1
ATOM 1426 O O . VAL A 1 185 ? 4.617 -14.086 -7.152 1 98.81 185 VAL A O 1
ATOM 1429 N N . THR A 1 186 ? 3.699 -15.211 -8.805 1 98.75 186 THR A N 1
ATOM 1430 C CA . THR A 1 186 ? 3.951 -16.5 -8.188 1 98.75 186 THR A CA 1
ATOM 1431 C C . THR A 1 186 ? 5.223 -17.141 -8.75 1 98.75 186 THR A C 1
ATOM 1433 O O . THR A 1 186 ? 5.531 -18.297 -8.453 1 98.75 186 THR A O 1
ATOM 1436 N N . SER A 1 187 ? 5.984 -16.391 -9.617 1 98.5 187 SER A N 1
ATOM 1437 C CA . SER A 1 187 ? 7.172 -16.922 -10.273 1 98.5 187 SER A CA 1
ATOM 1438 C C . SER A 1 187 ? 8.445 -16.375 -9.656 1 98.5 187 SER A C 1
ATOM 1440 O O . SER A 1 187 ? 9.422 -17.094 -9.469 1 98.5 187 SER A O 1
ATOM 1442 N N . LEU A 1 188 ? 8.445 -15.102 -9.375 1 98.75 188 LEU A N 1
ATOM 1443 C CA . LEU A 1 188 ? 9.68 -14.406 -9.016 1 98.75 188 LEU A CA 1
ATOM 1444 C C . LEU A 1 188 ? 10.297 -15 -7.75 1 98.75 188 LEU A C 1
ATOM 1446 O O . LEU A 1 188 ? 9.602 -15.18 -6.746 1 98.75 188 LEU A O 1
ATOM 1450 N N . GLY A 1 189 ? 11.531 -15.312 -7.789 1 98.44 189 GLY A N 1
ATOM 1451 C CA . GLY A 1 189 ? 12.258 -15.875 -6.664 1 98.44 189 GLY A CA 1
ATOM 1452 C C . GLY A 1 189 ? 12.305 -17.391 -6.676 1 98.44 189 GLY A C 1
ATOM 1453 O O . GLY A 1 189 ? 13.234 -18 -6.137 1 98.44 189 GLY A O 1
ATOM 1454 N N . GLY A 1 190 ? 11.227 -18.047 -7.305 1 98.5 190 GLY A N 1
ATOM 1455 C CA . GLY A 1 190 ? 11.125 -19.484 -7.184 1 98.5 190 GLY A CA 1
ATOM 1456 C C . GLY A 1 190 ? 11.133 -20.203 -8.523 1 98.5 190 GLY A C 1
ATOM 1457 O O . GLY A 1 190 ? 11.359 -21.406 -8.578 1 98.5 190 GLY A O 1
ATOM 1458 N N . VAL A 1 191 ? 10.867 -19.516 -9.578 1 98 191 VAL A N 1
ATOM 1459 C CA . VAL A 1 191 ? 10.828 -20 -10.953 1 98 191 VAL A CA 1
ATOM 1460 C C . VAL A 1 191 ? 11.727 -19.125 -11.836 1 98 191 VAL A C 1
ATOM 1462 O O . VAL A 1 191 ? 11.828 -17.922 -11.625 1 98 191 VAL A O 1
ATOM 1465 N N . PRO A 1 192 ? 12.453 -19.75 -12.789 1 97.88 192 PRO A N 1
ATOM 1466 C CA . PRO A 1 192 ? 13.273 -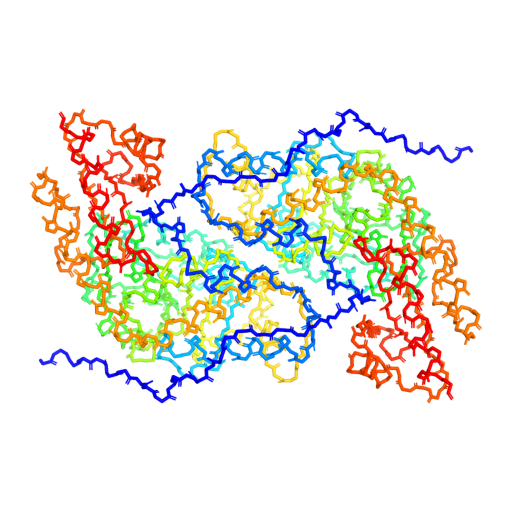18.922 -13.672 1 97.88 192 PRO A CA 1
ATOM 1467 C C . PRO A 1 192 ? 12.469 -17.812 -14.336 1 97.88 192 PRO A C 1
ATOM 1469 O O . PRO A 1 192 ? 11.43 -18.078 -14.945 1 97.88 192 PRO A O 1
ATOM 1472 N N . VAL A 1 193 ? 12.859 -16.578 -14.188 1 98.38 193 VAL A N 1
ATOM 1473 C CA . VAL A 1 193 ? 12.305 -15.398 -14.828 1 98.38 193 VAL A CA 1
ATOM 1474 C C . VAL A 1 193 ? 13.43 -14.594 -15.477 1 98.38 193 VAL A C 1
ATOM 1476 O O . VAL A 1 193 ? 14.32 -14.094 -14.789 1 98.38 193 VAL A O 1
ATOM 1479 N N . HIS A 1 194 ? 13.414 -14.516 -16.766 1 98.06 194 HIS A N 1
ATOM 1480 C CA . HIS A 1 194 ? 14.422 -13.805 -17.547 1 98.06 194 HIS A CA 1
ATOM 1481 C C . HIS A 1 194 ? 13.797 -12.664 -18.344 1 98.06 194 HIS A C 1
ATOM 1483 O O . HIS A 1 194 ? 13.555 -12.805 -19.547 1 98.06 194 HIS A O 1
ATOM 1489 N N . ILE A 1 195 ? 13.75 -11.516 -17.703 1 98.69 195 ILE A N 1
ATOM 1490 C CA . ILE A 1 195 ? 13.016 -10.398 -18.297 1 98.69 195 ILE A CA 1
ATOM 1491 C C . ILE A 1 195 ? 13.688 -9.969 -19.594 1 98.69 195 ILE A C 1
ATOM 1493 O O . ILE A 1 195 ? 13.023 -9.852 -20.641 1 98.69 195 ILE A O 1
ATOM 1497 N N . ASP A 1 196 ? 15.016 -9.766 -19.594 1 98.44 196 ASP A N 1
ATOM 1498 C CA . ASP A 1 196 ? 15.703 -9.289 -20.781 1 98.44 196 ASP A CA 1
ATOM 1499 C C . ASP A 1 196 ? 15.742 -10.359 -21.859 1 98.44 196 ASP A C 1
ATOM 1501 O O . ASP A 1 196 ? 15.367 -10.109 -23.016 1 98.44 196 ASP A O 1
ATOM 1505 N N . ALA A 1 197 ? 16.109 -11.578 -21.5 1 98.06 197 ALA A N 1
ATOM 1506 C CA . ALA A 1 197 ? 16.25 -12.656 -22.484 1 98.06 197 ALA A CA 1
ATOM 1507 C C . ALA A 1 197 ? 14.898 -13 -23.109 1 98.06 197 ALA A C 1
ATOM 1509 O O . ALA A 1 197 ? 14.836 -13.359 -24.297 1 98.06 197 ALA A O 1
ATOM 1510 N N . TRP A 1 198 ? 13.828 -12.852 -22.344 1 98.44 198 TRP A N 1
ATOM 1511 C CA . TRP A 1 198 ? 12.484 -13.172 -22.812 1 98.44 198 TRP A CA 1
ATOM 1512 C C . TRP A 1 198 ? 11.867 -11.984 -23.531 1 98.44 198 TRP A C 1
ATOM 1514 O O . TRP A 1 198 ? 10.742 -12.07 -24.031 1 98.44 198 TRP A O 1
ATOM 1524 N N . LYS A 1 199 ? 12.531 -10.836 -23.531 1 98.56 199 LYS A N 1
ATOM 1525 C CA . LYS A 1 199 ? 12.078 -9.609 -24.188 1 98.56 199 LYS A CA 1
ATOM 1526 C C . LYS A 1 199 ? 10.75 -9.133 -23.594 1 98.56 199 LYS A C 1
ATOM 1528 O O . LYS A 1 199 ? 9.844 -8.742 -24.328 1 98.56 199 LYS A O 1
ATOM 1533 N N . VAL A 1 200 ? 10.625 -9.297 -22.312 1 98.88 200 VAL A N 1
ATOM 1534 C CA . VAL A 1 200 ? 9.461 -8.773 -21.594 1 98.88 200 VAL A CA 1
ATOM 1535 C C . VAL A 1 200 ? 9.555 -7.254 -21.5 1 98.88 200 VAL A C 1
ATOM 1537 O O . VAL A 1 200 ? 10.609 -6.711 -21.156 1 98.88 200 VAL A O 1
ATOM 1540 N N . ASP A 1 201 ? 8.469 -6.547 -21.797 1 98.88 201 ASP A N 1
ATOM 1541 C CA . ASP A 1 201 ? 8.492 -5.086 -21.812 1 98.88 201 ASP A CA 1
ATOM 1542 C C . ASP A 1 201 ? 8.156 -4.52 -20.438 1 98.88 201 ASP A C 1
ATOM 1544 O O . ASP A 1 201 ? 8.664 -3.461 -20.062 1 98.88 201 ASP A O 1
ATOM 1548 N N . LEU A 1 202 ? 7.223 -5.137 -19.719 1 98.75 202 LEU A N 1
ATOM 1549 C CA . LEU A 1 202 ? 6.836 -4.777 -18.359 1 98.75 202 LEU A CA 1
ATOM 1550 C C . LEU A 1 202 ? 6.5 -6.02 -17.547 1 98.75 202 LEU A C 1
ATOM 1552 O O . LEU A 1 202 ? 5.871 -6.949 -18.047 1 98.75 202 LEU A O 1
ATOM 1556 N N . ALA A 1 203 ? 6.875 -5.992 -16.328 1 98.94 203 ALA A N 1
ATOM 1557 C CA . ALA A 1 203 ? 6.543 -7.086 -15.422 1 98.94 203 ALA A CA 1
ATOM 1558 C C . ALA A 1 203 ? 6.32 -6.57 -14 1 98.94 203 ALA A C 1
ATOM 1560 O O . ALA A 1 203 ? 6.816 -5.504 -13.633 1 98.94 203 ALA A O 1
ATOM 1561 N N . TYR A 1 204 ? 5.535 -7.238 -13.281 1 98.94 204 TYR A N 1
ATOM 1562 C CA . TYR A 1 204 ? 5.289 -6.969 -11.867 1 98.94 204 TYR A CA 1
ATOM 1563 C C . TYR A 1 204 ? 5.293 -8.258 -11.055 1 98.94 204 TYR A C 1
ATOM 1565 O O . TYR A 1 204 ? 5.258 -9.352 -11.617 1 98.94 204 TYR A O 1
ATOM 1573 N N . SER A 1 205 ? 5.402 -8.125 -9.789 1 98.88 205 SER A N 1
ATOM 1574 C CA . SER A 1 205 ? 5.324 -9.242 -8.852 1 98.88 205 SER A CA 1
ATOM 1575 C C . SER A 1 205 ? 4.844 -8.781 -7.48 1 98.88 205 SER A C 1
ATOM 1577 O O . SER A 1 205 ? 4.121 -7.785 -7.371 1 98.88 205 SER A O 1
ATOM 1579 N N . CYS A 1 206 ? 5.043 -9.625 -6.492 1 98.75 206 CYS A N 1
ATOM 1580 C CA . CYS A 1 206 ? 4.734 -9.289 -5.105 1 98.75 206 CYS A CA 1
ATOM 1581 C C . CYS A 1 206 ? 5.879 -9.688 -4.184 1 98.75 206 CYS A C 1
ATOM 1583 O O . CYS A 1 206 ? 6.824 -10.344 -4.609 1 98.75 206 CYS A O 1
ATOM 1585 N N . SER A 1 207 ? 5.754 -9.234 -2.98 1 98.69 207 SER A N 1
ATOM 1586 C CA . SER A 1 207 ? 6.836 -9.469 -2.027 1 98.69 207 SER A CA 1
ATOM 1587 C C . SER A 1 207 ? 6.598 -10.734 -1.216 1 98.69 207 SER A C 1
ATOM 1589 O O . SER A 1 207 ? 7.539 -11.32 -0.678 1 98.69 207 SER A O 1
ATOM 1591 N N . GLN A 1 208 ? 5.379 -11.273 -1.119 1 98.5 208 GLN A N 1
ATOM 1592 C CA . GLN A 1 208 ? 5.043 -12.172 -0.023 1 98.5 208 GLN A CA 1
ATOM 1593 C C . GLN A 1 208 ? 4.984 -13.625 -0.499 1 98.5 208 GLN A C 1
ATOM 1595 O O . GLN A 1 208 ? 4.531 -14.508 0.233 1 98.5 208 GLN A O 1
ATOM 1600 N N . LYS A 1 209 ? 5.32 -13.953 -1.669 1 98.5 209 LYS A N 1
ATOM 1601 C CA . LYS A 1 209 ? 5.273 -15.312 -2.193 1 98.5 209 LYS A CA 1
ATOM 1602 C C . LYS A 1 209 ? 6.672 -15.906 -2.32 1 98.5 209 LYS A C 1
ATOM 1604 O O . LYS A 1 209 ? 7.32 -16.203 -1.313 1 98.5 209 LYS A O 1
ATOM 1609 N N . GLY A 1 210 ? 7.242 -15.891 -3.502 1 98.56 210 GLY A N 1
ATOM 1610 C CA . GLY A 1 210 ? 8.562 -16.469 -3.713 1 98.56 210 GLY A CA 1
ATOM 1611 C C . GLY A 1 210 ? 9.664 -15.719 -2.98 1 98.56 210 GLY A C 1
ATOM 1612 O O . GLY A 1 210 ? 10.695 -16.297 -2.646 1 98.56 210 GLY A O 1
ATOM 1613 N N . LEU A 1 211 ? 9.461 -14.461 -2.662 1 98.56 211 LEU A N 1
ATOM 1614 C CA . LEU A 1 211 ? 10.461 -13.633 -2 1 98.56 211 LEU A CA 1
ATOM 1615 C C . LEU A 1 211 ? 10.32 -13.711 -0.484 1 98.56 211 LEU A C 1
ATOM 1617 O O . LEU A 1 211 ? 11.242 -13.367 0.251 1 98.56 211 LEU A O 1
ATOM 1621 N N . SER A 1 212 ? 9.211 -14.062 0.004 1 98.12 212 SER A N 1
ATOM 1622 C CA . SER A 1 212 ? 8.969 -14.398 1.402 1 98.12 212 SER A CA 1
ATOM 1623 C C . SER A 1 212 ? 9.086 -13.172 2.299 1 98.12 212 SER A C 1
ATOM 1625 O O . SER A 1 212 ? 9.641 -13.258 3.4 1 98.12 212 SER A O 1
ATOM 1627 N N . ALA A 1 213 ? 8.766 -12.031 1.802 1 98 213 ALA A N 1
ATOM 1628 C CA . ALA A 1 213 ? 8.57 -10.844 2.629 1 98 213 ALA A CA 1
ATOM 1629 C C . ALA A 1 213 ? 7.09 -10.609 2.914 1 98 213 ALA A C 1
ATOM 1631 O O . ALA A 1 213 ? 6.242 -11.422 2.539 1 98 213 ALA A O 1
ATOM 1632 N N . SER A 1 214 ? 6.797 -9.617 3.662 1 96.69 214 SER A N 1
ATOM 1633 C CA . SER A 1 214 ? 5.406 -9.25 3.891 1 96.69 214 SER A CA 1
ATOM 1634 C C . SER A 1 214 ? 4.801 -8.578 2.662 1 96.69 214 SER A C 1
ATOM 1636 O O . SER A 1 214 ? 5.496 -7.875 1.929 1 96.69 214 SER A O 1
ATOM 1638 N N . PRO A 1 215 ? 3.477 -8.844 2.408 1 98 215 PRO A N 1
ATOM 1639 C CA . PRO A 1 215 ? 2.85 -8.047 1.354 1 98 215 PRO A CA 1
ATOM 1640 C C . PRO A 1 215 ? 2.867 -6.551 1.656 1 98 215 PRO A C 1
ATOM 1642 O O . PRO A 1 215 ? 2.723 -6.148 2.812 1 98 215 PRO A O 1
ATOM 1645 N N . GLY A 1 216 ? 3.053 -5.727 0.626 1 98.19 216 GLY A N 1
ATOM 1646 C CA . GLY A 1 216 ? 2.979 -4.289 0.828 1 98.19 216 GLY A CA 1
ATOM 1647 C C . GLY A 1 216 ? 4.082 -3.527 0.119 1 98.19 216 GLY A C 1
ATOM 1648 O O . GLY A 1 216 ? 4.113 -2.295 0.151 1 98.19 216 GLY A O 1
ATOM 1649 N N . ALA A 1 217 ? 5.047 -4.164 -0.472 1 98.69 217 ALA A N 1
ATOM 1650 C CA . ALA A 1 217 ? 6.105 -3.633 -1.325 1 98.69 217 ALA A CA 1
ATOM 1651 C C . ALA A 1 217 ? 6.281 -4.484 -2.578 1 98.69 217 ALA A C 1
ATOM 1653 O O . ALA A 1 217 ? 7.035 -5.457 -2.576 1 98.69 217 ALA A O 1
ATOM 1654 N N . SER A 1 218 ? 5.652 -4.074 -3.631 1 98.88 218 SER A N 1
ATOM 1655 C CA . SER A 1 218 ? 5.543 -4.984 -4.766 1 98.88 218 SER A CA 1
ATOM 1656 C C . SER A 1 218 ? 6.398 -4.516 -5.938 1 98.88 218 SER A C 1
ATOM 1658 O O . SER A 1 218 ? 6.289 -3.365 -6.371 1 98.88 218 SER A O 1
ATOM 1660 N N . PRO A 1 219 ? 7.195 -5.344 -6.52 1 98.81 219 PRO A N 1
ATOM 1661 C CA . PRO A 1 219 ? 8.172 -4.996 -7.559 1 98.81 219 PRO A CA 1
ATOM 1662 C C . PRO A 1 219 ? 7.512 -4.723 -8.914 1 98.81 219 PRO A C 1
ATOM 1664 O O . PRO A 1 219 ? 6.523 -5.371 -9.266 1 98.81 219 PRO A O 1
ATOM 1667 N N . ILE A 1 220 ? 8.125 -3.832 -9.695 1 98.88 220 ILE A N 1
ATOM 1668 C CA . ILE A 1 220 ? 7.828 -3.629 -11.109 1 98.88 220 ILE A CA 1
ATOM 1669 C C . ILE A 1 220 ? 9.125 -3.387 -11.875 1 98.88 220 ILE A C 1
ATOM 1671 O O . ILE A 1 220 ? 10.109 -2.9 -11.312 1 98.88 220 ILE A O 1
ATOM 1675 N N . THR A 1 221 ? 9.18 -3.754 -13.055 1 98.94 221 THR A N 1
ATOM 1676 C CA . THR A 1 221 ? 10.25 -3.414 -13.992 1 98.94 221 THR A CA 1
ATOM 1677 C C . THR A 1 221 ? 9.68 -3.041 -15.352 1 98.94 221 THR A C 1
ATOM 1679 O O . THR A 1 221 ? 8.719 -3.652 -15.82 1 98.94 221 THR A O 1
ATOM 1682 N N . ILE A 1 222 ? 10.164 -1.981 -15.953 1 98.81 222 ILE A N 1
ATOM 1683 C CA . ILE A 1 222 ? 9.656 -1.438 -17.203 1 98.81 222 ILE A CA 1
ATOM 1684 C C . ILE A 1 222 ? 10.812 -1.236 -18.188 1 98.81 222 ILE A C 1
ATOM 1686 O O . ILE A 1 222 ? 11.797 -0.557 -17.875 1 98.81 222 ILE A O 1
ATOM 1690 N N . GLY A 1 223 ? 10.719 -1.787 -19.328 1 98.69 223 GLY A N 1
ATOM 1691 C CA . GLY A 1 223 ? 11.742 -1.678 -20.359 1 98.69 223 GLY A CA 1
ATOM 1692 C C . GLY A 1 223 ? 11.586 -0.45 -21.234 1 98.69 223 GLY A C 1
ATOM 1693 O O . GLY A 1 223 ? 10.602 0.289 -21.094 1 98.69 223 GLY A O 1
ATOM 1694 N N . PRO A 1 224 ? 12.516 -0.256 -22.078 1 98.31 224 PRO A N 1
ATOM 1695 C CA . PRO A 1 224 ? 12.547 0.971 -22.875 1 98.31 224 PRO A CA 1
ATOM 1696 C C . PRO A 1 224 ? 11.336 1.108 -23.797 1 98.31 224 PRO A C 1
ATOM 1698 O O . PRO A 1 224 ? 10.82 2.213 -23.984 1 98.31 224 PRO A O 1
ATOM 1701 N N . ARG A 1 225 ? 10.844 0.047 -24.438 1 98.44 225 ARG A N 1
ATOM 1702 C CA . ARG A 1 225 ? 9.703 0.11 -25.344 1 98.44 225 ARG A CA 1
ATOM 1703 C C . ARG A 1 225 ? 8.438 0.546 -24.594 1 98.44 225 ARG A C 1
ATOM 1705 O O . ARG A 1 225 ? 7.68 1.378 -25.094 1 98.44 225 ARG A O 1
ATOM 1712 N N . ALA A 1 226 ? 8.242 -0.042 -23.438 1 98.62 226 ALA A N 1
ATOM 1713 C CA . ALA A 1 226 ? 7.082 0.335 -22.625 1 98.62 226 ALA A CA 1
ATOM 1714 C C . ALA A 1 226 ? 7.203 1.773 -22.125 1 98.62 226 ALA A C 1
ATOM 1716 O O . ALA A 1 226 ? 6.215 2.512 -22.109 1 98.62 226 ALA A O 1
ATOM 1717 N N . LEU A 1 227 ? 8.375 2.154 -21.734 1 98.12 227 LEU A N 1
ATOM 1718 C CA . LEU A 1 227 ? 8.602 3.521 -21.266 1 98.12 227 LEU A CA 1
ATOM 1719 C C . LEU A 1 227 ? 8.297 4.523 -22.375 1 98.12 227 LEU A C 1
ATOM 1721 O O . LEU A 1 227 ? 7.754 5.602 -22.109 1 98.12 227 LEU A O 1
ATOM 1725 N N . GLU A 1 228 ? 8.727 4.191 -23.547 1 97.94 228 GLU A N 1
ATOM 1726 C CA . GLU A 1 228 ? 8.438 5.055 -24.688 1 97.94 228 GLU A CA 1
ATOM 1727 C C . GLU A 1 228 ? 6.934 5.262 -24.859 1 97.94 228 GLU A C 1
ATOM 1729 O O . GLU A 1 228 ? 6.477 6.383 -25.078 1 97.94 228 GLU A O 1
ATOM 1734 N N . LYS A 1 229 ? 6.199 4.203 -24.75 1 97.5 229 LYS A N 1
ATOM 1735 C CA . LYS A 1 229 ? 4.75 4.328 -24.844 1 97.5 229 LYS A CA 1
ATOM 1736 C C . LYS A 1 229 ? 4.191 5.195 -23.719 1 97.5 229 LYS A C 1
ATOM 1738 O O . LYS A 1 229 ? 3.336 6.051 -23.969 1 97.5 229 LYS A O 1
ATOM 1743 N N . ILE A 1 230 ? 4.668 4.961 -22.5 1 97.06 230 ILE A N 1
ATOM 1744 C CA . ILE A 1 230 ? 4.188 5.695 -21.328 1 97.06 230 ILE A CA 1
ATOM 1745 C C . ILE A 1 230 ? 4.477 7.184 -21.5 1 97.06 230 ILE A C 1
ATOM 1747 O O . ILE A 1 230 ? 3.611 8.023 -21.234 1 97.06 230 ILE A O 1
ATOM 1751 N N . ARG A 1 231 ? 5.582 7.492 -22 1 95.69 231 ARG A N 1
ATOM 1752 C CA . ARG A 1 231 ? 6.004 8.883 -22.156 1 95.69 231 ARG A CA 1
ATOM 1753 C C . ARG A 1 231 ? 5.262 9.547 -23.312 1 95.69 231 ARG A C 1
ATOM 1755 O O . ARG A 1 231 ? 5.133 10.773 -23.344 1 95.69 231 ARG A O 1
ATOM 1762 N N . ALA A 1 232 ? 4.762 8.789 -24.266 1 95.81 232 ALA A N 1
ATOM 1763 C CA . ALA A 1 232 ? 4.07 9.305 -25.438 1 95.81 232 ALA A CA 1
ATOM 1764 C C . ALA A 1 232 ? 2.578 9.461 -25.172 1 95.81 232 ALA A C 1
ATOM 1766 O O . ALA A 1 232 ? 1.829 9.914 -26.047 1 95.81 232 ALA A O 1
ATOM 1767 N N . ARG A 1 233 ? 2.18 9.18 -24.031 1 93.81 233 ARG A N 1
ATOM 1768 C CA . ARG A 1 233 ? 0.759 9.273 -23.703 1 93.81 233 ARG A CA 1
ATOM 1769 C C . ARG A 1 233 ? 0.223 10.672 -23.984 1 93.81 233 ARG A C 1
ATOM 1771 O O . ARG A 1 233 ? 0.926 11.664 -23.766 1 93.81 233 ARG A O 1
ATOM 1778 N N . ARG A 1 234 ? -1.099 10.82 -24.469 1 85.06 234 ARG A N 1
ATOM 1779 C CA . ARG A 1 234 ? -1.742 12.102 -24.75 1 85.06 234 ARG A CA 1
ATOM 1780 C C . ARG A 1 234 ? -2.242 12.758 -23.469 1 85.06 234 ARG A C 1
ATOM 1782 O O . ARG A 1 234 ? -2.344 13.984 -23.391 1 85.06 234 ARG A O 1
ATOM 1789 N N . GLY A 1 235 ? -2.389 12.125 -22.375 1 89.94 235 GLY A N 1
ATOM 1790 C CA . GLY A 1 235 ? -2.898 12.625 -21.109 1 89.94 235 GLY A CA 1
ATOM 1791 C C . GLY A 1 235 ? -2.223 12 -19.906 1 89.94 235 GLY A C 1
ATOM 1792 O O . GLY A 1 235 ? -1.357 11.141 -20.047 1 89.94 235 GLY A O 1
ATOM 1793 N N . LYS A 1 236 ? -2.629 12.586 -18.734 1 95.19 236 LYS A N 1
ATOM 1794 C CA . LYS A 1 236 ? -2.066 12.047 -17.5 1 95.19 236 LYS A CA 1
ATOM 1795 C C . LYS A 1 236 ? -2.566 10.625 -17.234 1 95.19 236 LYS A C 1
ATOM 1797 O O . LYS A 1 236 ? -3.664 10.266 -17.656 1 95.19 236 LYS A O 1
ATOM 1802 N N . VAL A 1 237 ? -1.729 9.82 -16.625 1 97.19 237 VAL A N 1
ATOM 1803 C CA . VAL A 1 237 ? -2.199 8.547 -16.078 1 97.19 237 VAL A CA 1
ATOM 1804 C C . VAL A 1 237 ? -3.346 8.797 -15.102 1 97.19 237 VAL A C 1
ATOM 1806 O O . VAL A 1 237 ? -3.232 9.641 -14.203 1 97.19 237 VAL A O 1
ATOM 1809 N N . PRO A 1 238 ? -4.484 8.164 -15.266 1 96.12 238 PRO A N 1
ATOM 1810 C CA . PRO A 1 238 ? -5.625 8.43 -14.391 1 96.12 238 PRO A CA 1
ATOM 1811 C C . PRO A 1 238 ? -5.324 8.141 -12.922 1 96.12 238 PRO A C 1
ATOM 1813 O O . PRO A 1 238 ? -5.859 8.805 -12.031 1 96.12 238 PRO A O 1
ATOM 1816 N N . ASN A 1 239 ? -4.531 7.172 -12.656 1 98 239 ASN A N 1
ATOM 1817 C CA . ASN A 1 239 ? -4.121 6.77 -11.32 1 98 239 ASN A CA 1
ATOM 1818 C C . ASN A 1 239 ? -2.912 7.566 -10.844 1 98 239 ASN A C 1
ATOM 1820 O O . ASN A 1 239 ? -1.772 7.234 -11.18 1 98 239 ASN A O 1
ATOM 1824 N N . TRP A 1 240 ? -3.145 8.578 -9.992 1 98.69 240 TRP A N 1
ATOM 1825 C CA . TRP A 1 240 ? -2.061 9.438 -9.531 1 98.69 240 TRP A CA 1
ATOM 1826 C C . TRP A 1 240 ? -1.053 8.648 -8.703 1 98.69 240 TRP A C 1
ATOM 1828 O O . TRP A 1 240 ? 0.158 8.781 -8.891 1 98.69 240 TRP A O 1
ATOM 1838 N N . TYR A 1 241 ? -1.512 7.824 -7.77 1 98.69 241 TYR A N 1
ATOM 1839 C CA . TYR A 1 241 ? -0.706 7.102 -6.793 1 98.69 241 TYR A CA 1
ATOM 1840 C C . TYR A 1 241 ? 0.249 6.137 -7.484 1 98.69 241 TYR A C 1
ATOM 1842 O O . TYR A 1 241 ? 1.365 5.91 -7.008 1 98.69 241 TYR A O 1
ATOM 1850 N N . LEU A 1 242 ? -0.215 5.609 -8.641 1 98.69 242 LEU A N 1
ATOM 1851 C CA . LEU A 1 242 ? 0.535 4.57 -9.344 1 98.69 242 LEU A CA 1
ATOM 1852 C C . LEU A 1 242 ? 1.074 5.09 -10.672 1 98.69 242 LEU A C 1
ATOM 1854 O O . LEU A 1 242 ? 1.428 4.305 -11.555 1 98.69 242 LEU A O 1
ATOM 1858 N N . ASP A 1 243 ? 1.131 6.363 -10.844 1 98.5 243 ASP A N 1
ATOM 1859 C CA . ASP A 1 243 ? 1.683 6.996 -12.039 1 98.5 243 ASP A CA 1
ATOM 1860 C C . ASP A 1 243 ? 3.195 6.801 -12.117 1 98.5 243 ASP A C 1
ATOM 1862 O O . ASP A 1 243 ? 3.947 7.441 -11.375 1 98.5 243 ASP A O 1
ATOM 1866 N N . ILE A 1 244 ? 3.609 6.047 -13.062 1 97.69 244 ILE A N 1
ATOM 1867 C CA . ILE A 1 244 ? 5.012 5.664 -13.172 1 97.69 244 ILE A CA 1
ATOM 1868 C C . ILE A 1 244 ? 5.863 6.902 -13.453 1 97.69 244 ILE A C 1
ATOM 1870 O O . ILE A 1 244 ? 6.984 7.016 -12.953 1 97.69 244 ILE A O 1
ATOM 1874 N N . SER A 1 245 ? 5.367 7.848 -14.203 1 96.06 245 SER A N 1
ATOM 1875 C CA . SER A 1 245 ? 6.133 9.047 -14.508 1 96.06 245 SER A CA 1
ATOM 1876 C C . SER A 1 245 ? 6.438 9.852 -13.242 1 96.06 245 SER A C 1
ATOM 1878 O O . SER A 1 245 ? 7.465 10.523 -13.164 1 96.06 245 SER A O 1
ATOM 1880 N N . LEU A 1 246 ? 5.547 9.805 -12.258 1 96.81 246 LEU A N 1
ATOM 1881 C CA . LEU A 1 246 ? 5.781 10.453 -10.969 1 96.81 246 LEU A CA 1
ATOM 1882 C C . LEU A 1 246 ? 6.691 9.609 -10.086 1 96.81 246 LEU A C 1
ATOM 1884 O O . LEU A 1 246 ? 7.602 10.133 -9.445 1 96.81 246 LEU A O 1
ATOM 1888 N N . LEU A 1 247 ? 6.48 8.312 -10.102 1 97.38 247 LEU A N 1
ATOM 1889 C CA . LEU A 1 247 ? 7.242 7.402 -9.25 1 97.38 247 LEU A CA 1
ATOM 1890 C C . LEU A 1 247 ? 8.703 7.355 -9.68 1 97.38 247 LEU A C 1
ATOM 1892 O O . LEU A 1 247 ? 9.594 7.203 -8.844 1 97.38 247 LEU A O 1
ATOM 1896 N N . GLU A 1 248 ? 8.961 7.473 -10.953 1 95.81 248 GLU A N 1
ATOM 1897 C CA . GLU A 1 248 ? 10.328 7.484 -11.445 1 95.81 248 GLU A CA 1
ATOM 1898 C C . GLU A 1 248 ? 11.125 8.648 -10.859 1 95.81 248 GLU A C 1
ATOM 1900 O O . GLU A 1 248 ? 12.32 8.523 -10.602 1 95.81 248 GLU A O 1
ATOM 1905 N N . LYS A 1 249 ? 10.469 9.742 -10.625 1 94 249 LYS A N 1
ATOM 1906 C CA . LYS A 1 249 ? 11.125 10.914 -10.055 1 94 249 LYS A CA 1
ATOM 1907 C C . LYS A 1 249 ? 11.469 10.688 -8.586 1 94 249 LYS A C 1
ATOM 1909 O O . LYS A 1 249 ? 12.445 11.242 -8.078 1 94 249 LYS A O 1
ATOM 1914 N N . TYR A 1 250 ? 10.695 9.914 -7.945 1 92.5 250 TYR A N 1
ATOM 1915 C CA . TYR A 1 250 ? 10.953 9.578 -6.551 1 92.5 250 TYR A CA 1
ATOM 1916 C C . TYR A 1 250 ? 12.102 8.586 -6.434 1 92.5 250 TYR A C 1
ATOM 1918 O O . TYR A 1 250 ? 12.953 8.711 -5.551 1 92.5 250 TYR A O 1
ATOM 1926 N N . TRP A 1 251 ? 12.203 7.645 -7.332 1 95.88 251 TRP A N 1
ATOM 1927 C CA . TRP A 1 251 ? 13.148 6.535 -7.254 1 95.88 251 TRP A CA 1
ATOM 1928 C C . TRP A 1 251 ? 14.469 6.898 -7.922 1 95.88 251 TRP A C 1
ATOM 1930 O O . TRP A 1 251 ? 15.484 6.246 -7.691 1 95.88 251 TRP A O 1
ATOM 1940 N N . GLY A 1 252 ? 14.492 7.898 -8.781 1 90.25 252 GLY A N 1
ATOM 1941 C CA . GLY A 1 252 ? 15.695 8.312 -9.484 1 90.25 252 GLY A CA 1
ATOM 1942 C C . GLY A 1 252 ? 16.172 9.703 -9.102 1 90.25 252 GLY A C 1
ATOM 1943 O O . GLY A 1 252 ? 15.43 10.461 -8.477 1 90.25 252 GLY A O 1
ATOM 1944 N N . PRO A 1 253 ? 17.406 10.078 -9.406 1 84.75 253 PRO A N 1
ATOM 1945 C CA . PRO A 1 253 ? 17.906 11.422 -9.133 1 84.75 253 PRO A CA 1
ATOM 1946 C C . PRO A 1 253 ? 17.484 12.445 -10.188 1 84.75 253 PRO A C 1
ATOM 1948 O O . PRO A 1 253 ? 17.406 12.117 -11.375 1 84.75 253 PRO A O 1
ATOM 1951 N N . PRO A 1 254 ? 17.266 13.625 -9.758 1 84.19 254 PRO A N 1
ATOM 1952 C CA . PRO A 1 254 ? 17.078 14.078 -8.383 1 84.19 254 PRO A CA 1
ATOM 1953 C C . PRO A 1 254 ? 15.742 13.617 -7.781 1 84.19 254 PRO A C 1
ATOM 1955 O O . PRO A 1 254 ? 14.703 13.703 -8.438 1 84.19 254 PRO A O 1
ATOM 1958 N N . ARG A 1 255 ? 15.773 13.211 -6.621 1 88.06 255 ARG A N 1
ATOM 1959 C CA . ARG A 1 255 ? 14.617 12.609 -5.973 1 88.06 255 ARG A CA 1
ATOM 1960 C C . ARG A 1 255 ? 13.594 13.672 -5.586 1 88.06 255 ARG A C 1
ATOM 1962 O O . ARG A 1 255 ? 13.953 14.727 -5.051 1 88.06 255 ARG A O 1
ATOM 1969 N N . GLN A 1 256 ? 12.398 13.406 -6.016 1 89.94 256 GLN A N 1
ATOM 1970 C CA . GLN A 1 256 ? 11.266 14.258 -5.676 1 89.94 256 GLN A CA 1
ATOM 1971 C C . GLN A 1 256 ? 10.242 13.5 -4.832 1 89.94 256 GLN A C 1
ATOM 1973 O O . GLN A 1 256 ? 9.93 12.344 -5.113 1 89.94 256 GLN A O 1
ATOM 1978 N N . TYR A 1 257 ? 9.844 14.234 -3.826 1 90.19 257 TYR A N 1
ATOM 1979 C CA . TYR A 1 257 ? 8.828 13.633 -2.967 1 90.19 257 TYR A CA 1
ATOM 1980 C C . TYR A 1 257 ? 7.555 13.336 -3.752 1 90.19 257 TYR A C 1
ATOM 1982 O O . TYR A 1 257 ? 7.023 14.211 -4.441 1 90.19 257 TYR A O 1
ATOM 1990 N N . HIS A 1 258 ? 7.055 12.117 -3.727 1 95.19 258 HIS A N 1
ATOM 1991 C CA . HIS A 1 258 ? 5.773 11.695 -4.285 1 95.19 258 HIS A CA 1
ATOM 1992 C C . HIS A 1 258 ? 4.785 11.32 -3.184 1 95.19 258 HIS A C 1
ATOM 1994 O O . HIS A 1 258 ? 3.723 11.938 -3.068 1 95.19 258 HIS A O 1
ATOM 2000 N N . HIS A 1 259 ? 5.168 10.438 -2.316 1 96.5 259 HIS A N 1
ATOM 2001 C CA . HIS A 1 259 ? 4.445 9.984 -1.135 1 96.5 259 HIS A CA 1
ATOM 2002 C C . HIS A 1 259 ? 5.395 9.383 -0.104 1 96.5 259 HIS A C 1
ATOM 2004 O O . HIS A 1 259 ? 6.555 9.102 -0.411 1 96.5 259 HIS A O 1
ATOM 2010 N N . THR A 1 260 ? 4.891 9.297 1.119 1 96.06 260 THR A N 1
ATOM 2011 C CA . THR A 1 260 ? 5.664 8.562 2.115 1 96.06 260 THR A CA 1
ATOM 2012 C C . THR A 1 260 ? 5.621 7.062 1.84 1 96.06 260 THR A C 1
ATOM 2014 O O . THR A 1 260 ? 4.547 6.453 1.851 1 96.06 260 THR A O 1
ATOM 2017 N N . ALA A 1 261 ? 6.762 6.441 1.61 1 96.62 261 ALA A N 1
ATOM 2018 C CA . ALA A 1 261 ? 6.848 5.031 1.235 1 96.62 261 ALA A CA 1
ATOM 2019 C C . ALA A 1 261 ? 6.469 4.125 2.404 1 96.62 261 ALA A C 1
ATOM 2021 O O . ALA A 1 261 ? 6.582 4.527 3.566 1 96.62 261 ALA A O 1
ATOM 2022 N N . SER A 1 262 ? 5.965 2.908 2.078 1 97.38 262 SER A N 1
ATOM 2023 C CA . SER A 1 262 ? 5.711 1.888 3.088 1 97.38 262 SER A CA 1
ATOM 2024 C C . SER A 1 262 ? 7.016 1.323 3.645 1 97.38 262 SER A C 1
ATOM 2026 O O . SER A 1 262 ? 7.363 0.173 3.373 1 97.38 262 SER A O 1
ATOM 2028 N N . MET A 1 263 ? 7.629 2.012 4.477 1 96.19 263 MET A N 1
ATOM 2029 C CA . MET A 1 263 ? 9.031 1.843 4.852 1 96.19 263 MET A CA 1
ATOM 2030 C C . MET A 1 263 ? 9.281 0.45 5.422 1 96.19 263 MET A C 1
ATOM 2032 O O . MET A 1 263 ? 10.242 -0.219 5.039 1 96.19 263 MET A O 1
ATOM 2036 N N . VAL A 1 264 ? 8.422 0.025 6.293 1 97.12 264 VAL A N 1
ATOM 2037 C CA . VAL A 1 264 ? 8.633 -1.265 6.941 1 97.12 264 VAL A CA 1
ATOM 2038 C C . VAL A 1 264 ? 8.57 -2.383 5.906 1 97.12 264 VAL A C 1
ATOM 2040 O O . VAL A 1 264 ? 9.359 -3.33 5.957 1 97.12 264 VAL A O 1
ATOM 2043 N N . CYS A 1 265 ? 7.641 -2.264 5.004 1 98.44 265 CYS A N 1
ATOM 2044 C CA . CYS A 1 265 ? 7.547 -3.25 3.934 1 98.44 265 CYS A CA 1
ATOM 2045 C C . CYS A 1 265 ? 8.766 -3.186 3.021 1 98.44 265 CYS A C 1
ATOM 2047 O O . CYS A 1 265 ? 9.227 -4.211 2.518 1 98.44 265 CYS A O 1
ATOM 2049 N N . TYR A 1 266 ? 9.305 -1.965 2.814 1 98.62 266 TYR A N 1
ATOM 2050 C CA . TYR A 1 266 ? 10.523 -1.82 2.018 1 98.62 266 TYR A CA 1
ATOM 2051 C C . TYR A 1 266 ? 11.703 -2.496 2.701 1 98.62 266 TYR A C 1
ATOM 2053 O O . TYR A 1 266 ? 12.5 -3.176 2.049 1 98.62 266 TYR A O 1
ATOM 2061 N N . TYR A 1 267 ? 11.805 -2.322 4.051 1 98.62 267 TYR A N 1
ATOM 2062 C CA . TYR A 1 267 ? 12.844 -3.01 4.809 1 98.62 267 TYR A CA 1
ATOM 2063 C C . TYR A 1 267 ? 12.758 -4.52 4.609 1 98.62 267 TYR A C 1
ATOM 2065 O O . TYR A 1 267 ? 13.766 -5.176 4.348 1 98.62 267 TYR A O 1
ATOM 2073 N N . GLY A 1 268 ? 11.531 -4.988 4.719 1 98.62 268 GLY A N 1
ATOM 2074 C CA . GLY A 1 268 ? 11.32 -6.418 4.551 1 98.62 268 GLY A CA 1
ATOM 2075 C C . GLY A 1 268 ? 11.68 -6.918 3.166 1 98.62 268 GLY A C 1
ATOM 2076 O O . GLY A 1 268 ? 12.344 -7.945 3.025 1 98.62 268 GLY A O 1
ATOM 2077 N N . LEU A 1 269 ? 11.25 -6.195 2.166 1 98.81 269 LEU A N 1
ATOM 2078 C CA . LEU A 1 269 ? 11.547 -6.59 0.793 1 98.81 269 LEU A CA 1
ATOM 2079 C C . LEU A 1 269 ? 13.047 -6.582 0.54 1 98.81 269 LEU A C 1
ATOM 2081 O O . LEU A 1 269 ? 13.586 -7.512 -0.068 1 98.81 269 LEU A O 1
ATOM 2085 N N . ARG A 1 270 ? 13.719 -5.5 0.976 1 98.88 270 ARG A N 1
ATOM 2086 C CA . ARG A 1 270 ? 15.164 -5.402 0.812 1 98.88 270 ARG A CA 1
ATOM 2087 C C . ARG A 1 270 ? 15.867 -6.625 1.394 1 98.88 270 ARG A C 1
ATOM 2089 O O . ARG A 1 270 ? 16.734 -7.223 0.743 1 98.88 270 ARG A O 1
ATOM 2096 N N . GLU A 1 271 ? 15.484 -6.977 2.625 1 98.88 271 GLU A N 1
ATOM 2097 C CA . GLU A 1 271 ? 16.141 -8.094 3.297 1 98.88 271 GLU A CA 1
ATOM 2098 C C . GLU A 1 271 ? 15.797 -9.422 2.617 1 98.88 271 GLU A C 1
ATOM 2100 O O . GLU A 1 271 ? 16.641 -10.312 2.531 1 98.88 271 GLU A O 1
ATOM 2105 N N . ALA A 1 272 ? 14.555 -9.562 2.201 1 98.81 272 ALA A N 1
ATOM 2106 C CA . ALA A 1 272 ? 14.164 -10.766 1.477 1 98.81 272 ALA A CA 1
ATOM 2107 C C . ALA A 1 272 ? 14.984 -10.938 0.205 1 98.81 272 ALA A C 1
ATOM 2109 O O . ALA A 1 272 ? 15.453 -12.039 -0.099 1 98.81 272 ALA A O 1
ATOM 2110 N N . LEU A 1 273 ? 15.117 -9.852 -0.527 1 98.88 273 LEU A N 1
ATOM 2111 C CA . LEU A 1 273 ? 15.906 -9.875 -1.754 1 98.88 273 LEU A CA 1
ATOM 2112 C C . LEU A 1 273 ? 17.375 -10.172 -1.453 1 98.88 273 LEU A C 1
ATOM 2114 O O . LEU A 1 273 ? 18.031 -10.883 -2.211 1 98.88 273 LEU A O 1
ATOM 2118 N N . ARG A 1 274 ? 17.891 -9.594 -0.379 1 98.75 274 ARG A N 1
ATOM 2119 C CA . ARG A 1 274 ? 19.25 -9.875 0.031 1 98.75 274 ARG A CA 1
ATOM 2120 C C . ARG A 1 274 ? 19.453 -11.359 0.296 1 98.75 274 ARG A C 1
ATOM 2122 O O . ARG A 1 274 ? 20.469 -11.938 -0.109 1 98.75 274 ARG A O 1
ATOM 2129 N N . VAL A 1 275 ? 18.5 -11.977 0.992 1 98.38 275 VAL A N 1
ATOM 2130 C CA . VAL A 1 275 ? 18.562 -13.398 1.306 1 98.38 275 VAL A CA 1
ATOM 2131 C C . VAL A 1 275 ? 18.594 -14.211 0.013 1 98.38 275 VAL A C 1
ATOM 2133 O O . VAL A 1 275 ? 19.375 -15.156 -0.109 1 98.38 275 VAL A O 1
ATOM 2136 N N . VAL A 1 276 ? 17.781 -13.875 -0.972 1 98.44 276 VAL A N 1
ATOM 2137 C CA . VAL A 1 276 ? 17.75 -14.547 -2.266 1 98.44 276 VAL A CA 1
ATOM 2138 C C . VAL A 1 276 ? 19.094 -14.383 -2.975 1 98.44 276 VAL A C 1
ATOM 2140 O O . VAL A 1 276 ? 19.641 -15.352 -3.504 1 98.44 276 VAL A O 1
ATOM 2143 N N . ALA A 1 277 ? 19.562 -13.172 -2.982 1 98.38 277 ALA A N 1
ATOM 2144 C CA . ALA A 1 277 ? 20.828 -12.898 -3.65 1 98.38 277 ALA A CA 1
ATOM 2145 C C . ALA A 1 277 ? 21.984 -13.664 -2.994 1 98.38 277 ALA A C 1
ATOM 2147 O O . ALA A 1 277 ? 22.875 -14.164 -3.682 1 98.38 277 ALA A O 1
ATOM 2148 N N . ALA A 1 278 ? 21.969 -13.742 -1.668 1 97.94 278 ALA A N 1
ATOM 2149 C CA . ALA A 1 278 ? 23 -14.461 -0.933 1 97.94 278 ALA A CA 1
ATOM 2150 C C . ALA A 1 278 ? 23 -15.945 -1.288 1 97.94 278 ALA A C 1
ATOM 2152 O O . ALA A 1 278 ? 24.062 -16.578 -1.39 1 97.94 278 ALA A O 1
ATOM 2153 N N . GLU A 1 279 ? 21.859 -16.5 -1.461 1 97.38 279 GLU A N 1
ATOM 2154 C CA . GLU A 1 279 ? 21.719 -17.906 -1.869 1 97.38 279 GLU A CA 1
ATOM 2155 C C . GLU A 1 279 ? 22.109 -18.094 -3.332 1 97.38 279 GLU A C 1
ATOM 2157 O O . GLU A 1 279 ? 22.672 -19.125 -3.703 1 97.38 279 GLU A O 1
ATOM 2162 N N . GLY A 1 280 ? 21.875 -17.047 -4.109 1 97.81 280 GLY A N 1
ATOM 2163 C CA . GLY A 1 280 ? 22 -17.141 -5.555 1 97.81 280 GLY A CA 1
ATOM 2164 C C . GLY A 1 280 ? 20.719 -17.547 -6.246 1 97.81 280 GLY A C 1
ATOM 2165 O O . GLY A 1 280 ? 20.109 -18.562 -5.883 1 97.81 280 GLY A O 1
ATOM 2166 N N . ILE A 1 281 ? 20.359 -16.844 -7.254 1 97.75 281 ILE A N 1
ATOM 2167 C CA . ILE A 1 281 ? 19.016 -16.984 -7.828 1 97.75 281 ILE A CA 1
ATOM 2168 C C . ILE A 1 281 ? 18.891 -18.359 -8.492 1 97.75 281 ILE A C 1
ATOM 2170 O O . ILE A 1 281 ? 17.828 -18.984 -8.43 1 97.75 281 ILE A O 1
ATOM 2174 N N . SER A 1 282 ? 19.953 -18.875 -9.141 1 97 282 SER A 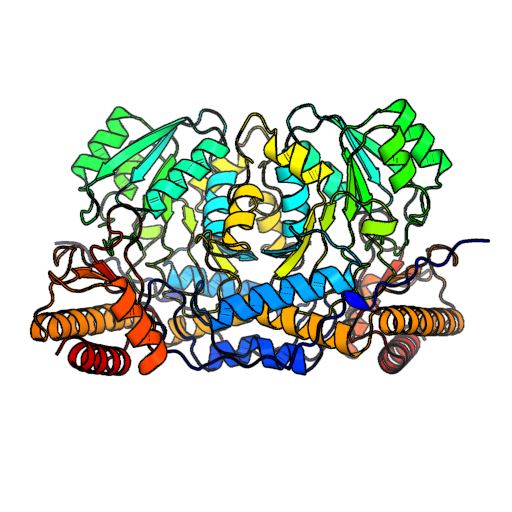N 1
ATOM 2175 C CA . SER A 1 282 ? 19.891 -20.188 -9.766 1 97 282 SER A CA 1
ATOM 2176 C C . SER A 1 282 ? 19.734 -21.297 -8.727 1 97 282 SER A C 1
ATOM 2178 O O . SER A 1 282 ? 19.031 -22.281 -8.969 1 97 282 SER A O 1
ATOM 2180 N N . THR A 1 283 ? 20.391 -21.125 -7.582 1 98.06 283 THR A N 1
ATOM 2181 C CA . THR A 1 283 ? 20.25 -22.078 -6.48 1 98.06 283 THR A CA 1
ATOM 2182 C C . THR A 1 283 ? 18.844 -22.062 -5.914 1 98.06 283 THR A C 1
ATOM 2184 O O . THR A 1 283 ? 18.281 -23.109 -5.582 1 98.06 283 THR A O 1
ATOM 2187 N N . CYS A 1 284 ? 18.281 -20.906 -5.809 1 98.38 284 CYS A N 1
ATOM 2188 C CA . CYS A 1 284 ? 16.891 -20.781 -5.371 1 98.38 284 CYS A CA 1
ATOM 2189 C C . CYS A 1 284 ? 15.953 -21.547 -6.301 1 98.38 284 CYS A C 1
ATOM 2191 O O . CYS A 1 284 ? 15.078 -22.281 -5.84 1 98.38 284 CYS A O 1
ATOM 2193 N N . TRP A 1 285 ? 16.156 -21.359 -7.621 1 98.44 285 TRP A N 1
ATOM 2194 C CA . TRP A 1 285 ? 15.32 -22.031 -8.609 1 98.44 285 TRP A CA 1
ATOM 2195 C C . TRP A 1 285 ? 15.438 -23.547 -8.477 1 98.44 285 TRP A C 1
ATOM 2197 O O . TRP A 1 285 ? 14.422 -24.25 -8.477 1 98.44 285 TRP A O 1
ATOM 2207 N N . LYS A 1 286 ? 16.625 -23.984 -8.359 1 98.38 286 LYS A N 1
ATOM 2208 C CA . LYS A 1 286 ? 16.875 -25.422 -8.25 1 98.38 286 LYS A CA 1
ATOM 2209 C C . LYS A 1 286 ? 16.25 -26 -6.988 1 98.38 286 LYS A C 1
ATOM 2211 O O . LYS A 1 286 ? 15.625 -27.062 -7.027 1 98.38 286 LYS A O 1
ATOM 2216 N N . ARG A 1 287 ? 16.422 -25.312 -5.883 1 98.56 287 ARG A N 1
ATOM 2217 C CA . ARG A 1 287 ? 15.852 -25.734 -4.609 1 98.56 287 ARG A CA 1
ATOM 2218 C C . ARG A 1 287 ? 14.336 -25.875 -4.707 1 98.56 287 ARG A C 1
ATOM 2220 O O . ARG A 1 287 ? 13.758 -26.844 -4.227 1 98.56 287 ARG A O 1
ATOM 2227 N N . HIS A 1 288 ? 13.711 -24.891 -5.32 1 98.88 288 HIS A N 1
ATOM 2228 C CA . HIS A 1 288 ? 12.266 -24.938 -5.488 1 98.88 288 HIS A CA 1
ATOM 2229 C C . HIS A 1 288 ? 11.844 -26.141 -6.344 1 98.88 288 HIS A C 1
ATOM 2231 O O . HIS A 1 288 ? 10.883 -26.828 -6.016 1 98.88 288 HIS A O 1
ATOM 2237 N N . GLN A 1 289 ? 12.539 -26.344 -7.398 1 98.44 289 GLN A N 1
ATOM 2238 C CA . GLN A 1 289 ? 12.234 -27.453 -8.297 1 98.44 289 GLN A CA 1
ATOM 2239 C C . GLN A 1 289 ? 12.367 -28.797 -7.59 1 98.44 289 GLN A C 1
ATOM 2241 O O . GLN A 1 289 ? 11.5 -29.656 -7.719 1 98.44 289 GLN A O 1
ATOM 2246 N N . GLU A 1 290 ? 13.414 -28.969 -6.883 1 98.75 290 GLU A N 1
ATOM 2247 C CA . GLU A 1 290 ? 13.688 -30.219 -6.188 1 98.75 290 GLU A CA 1
ATOM 2248 C C . GLU A 1 290 ? 12.641 -30.5 -5.109 1 98.75 290 GLU A C 1
ATOM 2250 O O . GLU A 1 290 ? 12.148 -31.625 -4.98 1 98.75 290 GLU A O 1
ATOM 2255 N N . ASN A 1 291 ? 12.359 -29.484 -4.352 1 98.88 291 ASN A N 1
ATOM 2256 C CA . ASN A 1 291 ? 11.383 -29.656 -3.281 1 98.88 291 ASN A CA 1
ATOM 2257 C C . ASN A 1 291 ? 9.984 -29.875 -3.834 1 98.88 291 ASN A C 1
ATOM 2259 O O . ASN A 1 291 ? 9.188 -30.609 -3.242 1 98.88 291 ASN A O 1
ATOM 2263 N N . ALA A 1 292 ? 9.664 -29.25 -4.938 1 98.75 292 ALA A N 1
ATOM 2264 C CA . ALA A 1 292 ? 8.375 -29.484 -5.582 1 98.75 292 ALA A CA 1
ATOM 2265 C C . ALA A 1 292 ? 8.25 -30.938 -6.043 1 98.75 292 ALA A C 1
ATOM 2267 O O . ALA A 1 292 ? 7.211 -31.562 -5.859 1 98.75 292 ALA A O 1
ATOM 2268 N N . ALA A 1 293 ? 9.297 -31.406 -6.672 1 98.62 293 ALA A N 1
ATOM 2269 C CA . ALA A 1 293 ? 9.312 -32.812 -7.105 1 98.62 293 ALA A CA 1
ATOM 2270 C C . ALA A 1 293 ? 9.109 -33.75 -5.926 1 98.62 293 ALA A C 1
ATOM 2272 O O . ALA A 1 293 ? 8.383 -34.75 -6.031 1 98.62 293 ALA A O 1
ATOM 2273 N N . TYR A 1 294 ? 9.789 -33.406 -4.848 1 98.88 294 TYR A N 1
ATOM 2274 C CA . TYR A 1 294 ? 9.641 -34.188 -3.619 1 98.88 294 TYR A CA 1
ATOM 2275 C C . TYR A 1 294 ? 8.203 -34.125 -3.117 1 98.88 294 TYR A C 1
ATOM 2277 O O . TYR A 1 294 ? 7.629 -35.188 -2.789 1 98.88 294 TYR A O 1
ATOM 2285 N N . LEU A 1 295 ? 7.602 -33.031 -3.088 1 98.88 295 LEU A N 1
ATOM 2286 C CA . LEU A 1 295 ? 6.211 -32.875 -2.676 1 98.88 295 LEU A CA 1
ATOM 2287 C C . LEU A 1 295 ? 5.285 -33.719 -3.555 1 98.88 295 LEU A C 1
ATOM 2289 O O . LEU A 1 295 ? 4.426 -34.438 -3.047 1 98.88 295 LEU A O 1
ATOM 2293 N N . HIS A 1 296 ? 5.441 -33.594 -4.887 1 98.75 296 HIS A N 1
ATOM 2294 C CA . HIS A 1 296 ? 4.602 -34.344 -5.816 1 98.75 296 HIS A CA 1
ATOM 2295 C C . HIS A 1 296 ? 4.688 -35.844 -5.559 1 98.75 296 HIS A C 1
ATOM 2297 O O . HIS A 1 296 ? 3.668 -36.531 -5.523 1 98.75 296 HIS A O 1
ATOM 2303 N N . SER A 1 297 ? 5.871 -36.25 -5.383 1 98.62 297 SER A N 1
ATOM 2304 C CA . SER A 1 297 ? 6.074 -37.688 -5.133 1 98.62 297 SER A CA 1
ATOM 2305 C C . SER A 1 297 ? 5.379 -38.125 -3.848 1 98.62 297 SER A C 1
ATOM 2307 O O . SER A 1 297 ? 4.723 -39.156 -3.82 1 98.62 297 SER A O 1
ATOM 2309 N N . LYS A 1 298 ? 5.512 -37.344 -2.789 1 98.75 298 LYS A N 1
ATOM 2310 C CA . LYS A 1 298 ? 4.926 -37.688 -1.497 1 98.75 298 LYS A CA 1
ATOM 2311 C C . LYS A 1 298 ? 3.4 -37.656 -1.557 1 98.75 298 LYS A C 1
ATOM 2313 O O . LYS A 1 298 ? 2.723 -38.469 -0.92 1 98.75 298 LYS A O 1
ATOM 2318 N N . LEU A 1 299 ? 2.846 -36.719 -2.271 1 98.69 299 LEU A N 1
ATOM 2319 C CA . LEU A 1 299 ? 1.399 -36.625 -2.445 1 98.69 299 LEU A CA 1
ATOM 2320 C C . LEU A 1 299 ? 0.875 -37.844 -3.213 1 98.69 299 LEU A C 1
ATOM 2322 O O . LEU A 1 299 ? -0.181 -38.375 -2.877 1 98.69 299 LEU A O 1
ATOM 2326 N N . GLU A 1 300 ? 1.598 -38.219 -4.234 1 98.25 300 GLU A N 1
ATOM 2327 C CA . GLU A 1 300 ? 1.221 -39.406 -4.996 1 98.25 300 GLU A CA 1
ATOM 2328 C C . GLU A 1 300 ? 1.254 -40.656 -4.125 1 98.25 300 GLU A C 1
ATOM 2330 O O . GLU A 1 300 ? 0.399 -41.531 -4.258 1 98.25 300 GLU A O 1
ATOM 2335 N N . GLU A 1 301 ? 2.201 -40.719 -3.279 1 98.06 301 GLU A N 1
ATOM 2336 C CA . GLU A 1 301 ? 2.293 -41.844 -2.344 1 98.06 301 GLU A CA 1
ATOM 2337 C C . GLU A 1 301 ? 1.069 -41.906 -1.432 1 98.06 301 GLU A C 1
ATOM 2339 O O . GLU A 1 301 ? 0.67 -42.969 -0.987 1 98.06 301 GLU A O 1
ATOM 2344 N N . LEU A 1 302 ? 0.47 -40.781 -1.127 1 97.5 302 LEU A N 1
ATOM 2345 C CA . LEU A 1 302 ? -0.73 -40.688 -0.302 1 97.5 302 LEU A CA 1
ATOM 2346 C C . LEU A 1 302 ? -1.976 -41.031 -1.122 1 97.5 302 LEU A C 1
ATOM 2348 O O . LEU A 1 302 ? -3.092 -41 -0.6 1 97.5 302 LEU A O 1
ATOM 2352 N N . GLY A 1 303 ? -1.773 -41.25 -2.422 1 97.25 303 GLY A N 1
ATOM 2353 C CA . GLY A 1 303 ? -2.893 -41.562 -3.295 1 97.25 303 GLY A CA 1
ATOM 2354 C C . GLY A 1 303 ? -3.529 -40.344 -3.918 1 97.25 303 GLY A C 1
ATOM 2355 O O . GLY A 1 303 ? -4.629 -40.406 -4.473 1 97.25 303 GLY A O 1
ATOM 2356 N N . LEU A 1 304 ? -2.859 -39.219 -3.82 1 98.44 304 LEU A N 1
ATOM 2357 C CA . LEU A 1 304 ? -3.387 -38 -4.391 1 98.44 304 LEU A CA 1
ATOM 2358 C C . LEU A 1 304 ? -2.818 -37.75 -5.785 1 98.44 304 LEU A C 1
ATOM 2360 O O . LEU A 1 304 ? -1.822 -38.375 -6.168 1 98.44 304 LEU A O 1
ATOM 2364 N N . SER A 1 305 ? -3.5 -36.938 -6.547 1 98.25 305 SER A N 1
ATOM 2365 C CA . SER A 1 305 ? -3.062 -36.594 -7.895 1 98.25 305 SER A CA 1
ATOM 2366 C C . SER A 1 305 ? -3.053 -35.094 -8.117 1 98.25 305 SER A C 1
ATOM 2368 O O . SER A 1 305 ? -3.773 -34.344 -7.438 1 98.25 305 SER A O 1
ATOM 2370 N N . MET A 1 306 ? -2.232 -34.688 -8.984 1 98.56 306 MET A N 1
ATOM 2371 C CA . MET A 1 306 ? -2.119 -33.25 -9.32 1 98.56 306 MET A CA 1
ATOM 2372 C C . MET A 1 306 ? -3.043 -32.906 -10.469 1 98.56 306 MET A C 1
ATOM 2374 O O . MET A 1 306 ? -3.236 -33.688 -11.398 1 98.56 306 MET A O 1
ATOM 2378 N N . HIS A 1 307 ? -3.562 -31.688 -10.461 1 98.62 307 HIS A N 1
ATOM 2379 C CA . HIS A 1 307 ? -4.469 -31.203 -11.492 1 98.62 307 HIS A CA 1
ATOM 2380 C C . HIS A 1 307 ? -3.725 -30.906 -12.789 1 98.62 307 HIS A C 1
ATOM 2382 O O . HIS A 1 307 ? -4.238 -31.156 -13.875 1 98.62 307 HIS A O 1
ATOM 2388 N N . VAL A 1 308 ? -2.518 -30.344 -12.648 1 98.62 308 VAL A N 1
ATOM 2389 C CA . VAL A 1 308 ? -1.728 -29.906 -13.797 1 98.62 308 VAL A CA 1
ATOM 2390 C C . VAL A 1 308 ? -0.775 -31.016 -14.227 1 98.62 308 VAL A C 1
ATOM 2392 O O . VAL A 1 308 ? -0.166 -31.688 -13.391 1 98.62 308 VAL A O 1
ATOM 2395 N N . GLU A 1 309 ? -0.625 -31.188 -15.523 1 97.25 309 GLU A N 1
ATOM 2396 C CA . GLU A 1 309 ? 0.304 -32.188 -16.047 1 97.25 309 GLU A CA 1
ATOM 2397 C C . GLU A 1 309 ? 1.748 -31.828 -15.711 1 97.25 309 GLU A C 1
ATOM 2399 O O . GLU A 1 309 ? 2.09 -30.641 -15.602 1 97.25 309 GLU A O 1
ATOM 2404 N N . LYS A 1 310 ? 2.576 -32.75 -15.625 1 96.38 310 LYS A N 1
ATOM 2405 C CA . LYS A 1 310 ? 3.93 -32.656 -15.086 1 96.38 310 LYS A CA 1
ATOM 2406 C C . LYS A 1 310 ? 4.734 -31.594 -15.805 1 96.38 310 LYS A C 1
ATOM 2408 O O . LYS A 1 310 ? 5.41 -30.781 -15.164 1 96.38 310 LYS A O 1
ATOM 2413 N N . PRO A 1 311 ? 4.652 -31.453 -17.125 1 94.75 311 PRO A N 1
ATOM 2414 C CA . PRO A 1 311 ? 5.523 -30.5 -17.797 1 94.75 311 PRO A CA 1
ATOM 2415 C C . PRO A 1 311 ? 5.145 -29.047 -17.5 1 94.75 311 PRO A C 1
ATOM 2417 O O . PRO A 1 311 ? 5.953 -28.141 -17.703 1 94.75 311 PRO A O 1
ATOM 2420 N N . TRP A 1 312 ? 3.914 -28.875 -16.969 1 96.69 312 TRP A N 1
ATOM 2421 C CA . TRP A 1 312 ? 3.426 -27.516 -16.797 1 96.69 312 TRP A CA 1
ATOM 2422 C C . TRP A 1 312 ? 3.25 -27.188 -15.312 1 96.69 312 TRP A C 1
ATOM 2424 O O . TRP A 1 312 ? 2.725 -26.125 -14.961 1 96.69 312 TRP A O 1
ATOM 2434 N N . ARG A 1 313 ? 3.734 -28.062 -14.477 1 98.38 313 ARG A N 1
ATOM 2435 C CA . ARG A 1 313 ? 3.562 -27.844 -13.047 1 98.38 313 ARG A CA 1
ATOM 2436 C C . ARG A 1 313 ? 4.574 -26.828 -12.523 1 98.38 313 ARG A C 1
ATOM 2438 O O . ARG A 1 313 ? 5.781 -26.984 -12.711 1 98.38 313 ARG A O 1
ATOM 2445 N N . ALA A 1 314 ? 4.059 -25.781 -11.922 1 98.69 314 ALA A N 1
ATOM 2446 C CA . ALA A 1 314 ? 4.941 -24.797 -11.297 1 98.69 314 ALA A CA 1
ATOM 2447 C C . ALA A 1 314 ? 5.574 -25.359 -10.031 1 98.69 314 ALA A C 1
ATOM 2449 O O . ALA A 1 314 ? 4.902 -26.016 -9.227 1 98.69 314 ALA A O 1
ATOM 2450 N N . PRO A 1 315 ? 6.855 -25.141 -9.805 1 98.62 315 PRO A N 1
ATOM 2451 C CA . PRO A 1 315 ? 7.48 -25.578 -8.555 1 98.62 315 PRO A CA 1
ATOM 2452 C C . PRO A 1 315 ? 6.957 -24.828 -7.332 1 98.62 315 PRO A C 1
ATOM 2454 O O . PRO A 1 315 ? 7.023 -25.344 -6.211 1 98.62 315 PRO A O 1
ATOM 2457 N N . THR A 1 316 ? 6.402 -23.625 -7.512 1 98.81 316 THR A N 1
ATOM 2458 C CA . THR A 1 316 ? 6.02 -22.75 -6.41 1 98.81 316 THR A CA 1
ATOM 2459 C C . THR A 1 316 ? 4.609 -23.078 -5.926 1 98.81 316 THR A C 1
ATOM 2461 O O . THR A 1 316 ? 4.246 -22.75 -4.793 1 98.81 316 THR A O 1
ATOM 2464 N N . LEU A 1 317 ? 3.789 -23.688 -6.762 1 98.81 317 LEU A N 1
ATOM 2465 C CA . LEU A 1 317 ? 2.396 -23.906 -6.383 1 98.81 317 LEU A CA 1
ATOM 2466 C C . LEU A 1 317 ? 1.853 -25.172 -7.027 1 98.81 317 LEU A C 1
ATOM 2468 O O . LEU A 1 317 ? 1.869 -25.312 -8.258 1 98.81 317 LEU A O 1
ATOM 2472 N N . THR A 1 318 ? 1.365 -26.047 -6.238 1 98.81 318 THR A N 1
ATOM 2473 C CA . THR A 1 318 ? 0.812 -27.328 -6.68 1 98.81 318 THR A CA 1
ATOM 2474 C C . THR A 1 318 ? -0.693 -27.375 -6.438 1 98.81 318 THR A C 1
ATOM 2476 O O . THR A 1 318 ? -1.155 -27.125 -5.32 1 98.81 318 THR A O 1
ATOM 2479 N N . THR A 1 319 ? -1.426 -27.625 -7.473 1 98.81 319 THR A N 1
ATOM 2480 C CA . THR A 1 319 ? -2.852 -27.891 -7.316 1 98.81 319 THR A CA 1
ATOM 2481 C C . THR A 1 319 ? -3.111 -29.391 -7.219 1 98.81 319 THR A C 1
ATOM 2483 O O . THR A 1 319 ? -2.795 -30.141 -8.148 1 98.81 319 THR A O 1
ATOM 2486 N N . VAL A 1 320 ? -3.67 -29.766 -6.102 1 98.81 320 VAL A N 1
ATOM 2487 C CA . VAL A 1 320 ? -3.918 -31.172 -5.789 1 98.81 320 VAL A CA 1
ATOM 2488 C C . VAL A 1 320 ? -5.414 -31.469 -5.867 1 98.81 320 VAL A C 1
ATOM 2490 O O . VAL A 1 320 ? -6.219 -30.797 -5.219 1 98.81 320 VAL A O 1
ATOM 2493 N N . ARG A 1 321 ? -5.797 -32.469 -6.609 1 98.69 321 ARG A N 1
ATOM 2494 C CA . ARG A 1 321 ? -7.203 -32.844 -6.742 1 98.69 321 ARG A CA 1
ATOM 2495 C C . ARG A 1 321 ? -7.754 -33.406 -5.434 1 98.69 321 ARG A C 1
ATOM 2497 O O . ARG A 1 321 ? -7.113 -34.25 -4.797 1 98.69 321 ARG A O 1
ATOM 2504 N N . ILE A 1 322 ? -8.875 -32.906 -5.055 1 98.56 322 ILE A N 1
ATOM 2505 C CA . ILE A 1 322 ? -9.562 -33.406 -3.869 1 98.56 322 ILE A CA 1
ATOM 2506 C C . ILE A 1 322 ? -10.203 -34.75 -4.176 1 98.56 322 ILE A C 1
ATOM 2508 O O . ILE A 1 322 ? -10.945 -34.906 -5.148 1 98.56 322 ILE A O 1
ATOM 2512 N N . PRO A 1 323 ? -9.953 -35.75 -3.371 1 97.38 323 PRO A N 1
ATOM 2513 C CA . PRO A 1 323 ? -10.547 -37.062 -3.621 1 97.38 323 PRO A CA 1
ATOM 2514 C C . PRO A 1 323 ? -12.07 -37.062 -3.496 1 97.38 323 PRO A C 1
ATOM 2516 O O . PRO A 1 323 ? -12.625 -36.219 -2.768 1 97.38 323 PRO A O 1
ATOM 2519 N N . ASP A 1 324 ? -12.68 -38.0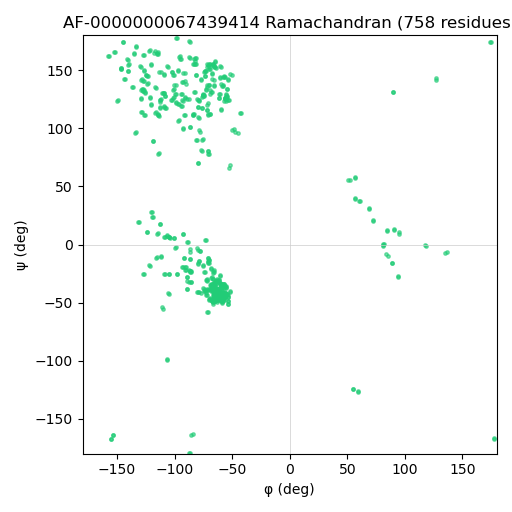31 -4.145 1 95.81 324 ASP A N 1
ATOM 2520 C CA . ASP A 1 324 ? -14.125 -38.188 -4.066 1 95.81 324 ASP A CA 1
ATOM 2521 C C . ASP A 1 324 ? -14.586 -38.375 -2.625 1 95.81 324 ASP A C 1
ATOM 2523 O O . ASP A 1 324 ? -13.938 -39.125 -1.865 1 95.81 324 ASP A O 1
ATOM 2527 N N . GLY A 1 325 ? -15.625 -37.719 -2.322 1 95.44 325 GLY A N 1
ATOM 2528 C CA . GLY A 1 325 ? -16.234 -37.938 -1.016 1 95.44 325 GLY A CA 1
ATOM 2529 C C . GLY A 1 325 ? -15.602 -37.094 0.071 1 95.44 325 GLY A C 1
ATOM 2530 O O . GLY A 1 325 ? -16.109 -37.031 1.195 1 95.44 325 GLY A O 1
ATOM 2531 N N . I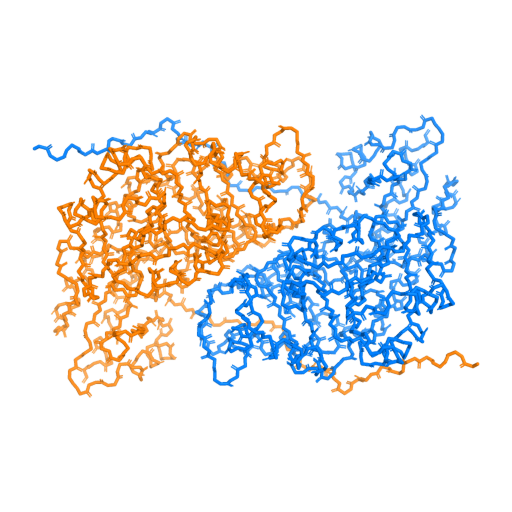LE A 1 326 ? -14.547 -36.469 -0.21 1 96.69 326 ILE A N 1
ATOM 2532 C CA . ILE A 1 326 ? -13.875 -35.625 0.772 1 96.69 326 ILE A CA 1
ATOM 2533 C C . ILE A 1 326 ? -14.359 -34.156 0.638 1 96.69 326 ILE A C 1
ATOM 2535 O O . ILE A 1 326 ? -14.453 -33.656 -0.472 1 96.69 326 ILE A O 1
ATOM 2539 N N . ASP A 1 327 ? -14.742 -33.594 1.742 1 97.56 327 ASP A N 1
ATOM 2540 C CA . ASP A 1 327 ? -15 -32.156 1.801 1 97.56 327 ASP A CA 1
ATOM 2541 C C . ASP A 1 327 ? -13.688 -31.375 1.907 1 97.56 327 ASP A C 1
ATOM 2543 O O . ASP A 1 327 ? -13.156 -31.188 3.004 1 97.56 327 ASP A O 1
ATOM 2547 N N . GLY A 1 328 ? -13.195 -30.859 0.768 1 97.94 328 GLY A N 1
ATOM 2548 C CA . GLY A 1 328 ? -11.898 -30.219 0.688 1 97.94 328 GLY A CA 1
ATOM 2549 C C . GLY A 1 328 ? -11.766 -29.031 1.624 1 97.94 328 GLY A C 1
ATOM 2550 O O . GLY A 1 328 ? -10.742 -28.859 2.287 1 97.94 328 GLY A O 1
ATOM 2551 N N . LYS A 1 329 ? -12.781 -28.188 1.655 1 97.38 329 LYS A N 1
ATOM 2552 C CA . LYS A 1 329 ? -12.773 -27 2.502 1 97.38 329 LYS A CA 1
ATOM 2553 C C . LYS A 1 329 ? -12.695 -27.375 3.979 1 97.38 329 LYS A C 1
ATOM 2555 O O . LYS A 1 329 ? -11.953 -26.766 4.742 1 97.38 329 LYS A O 1
ATOM 2560 N N . ALA A 1 330 ? -13.461 -28.312 4.406 1 98 330 ALA A N 1
ATOM 2561 C CA . ALA A 1 330 ? -13.461 -28.766 5.793 1 98 330 ALA A CA 1
ATOM 2562 C C . ALA A 1 330 ? -12.094 -29.328 6.184 1 98 330 ALA A C 1
ATOM 2564 O O . ALA A 1 330 ? -11.617 -29.094 7.293 1 98 330 ALA A O 1
ATOM 2565 N N . LEU A 1 331 ? -11.539 -30.141 5.305 1 98.31 331 LEU A N 1
ATOM 2566 C CA . LEU A 1 331 ? -10.234 -30.734 5.602 1 98.31 331 LEU A CA 1
ATOM 2567 C C . LEU A 1 331 ? -9.172 -29.656 5.723 1 98.31 331 LEU A C 1
ATOM 2569 O O . LEU A 1 331 ? -8.328 -29.703 6.625 1 98.31 331 LEU A O 1
ATOM 2573 N N . ALA A 1 332 ? -9.133 -28.703 4.754 1 98.44 332 ALA A N 1
ATOM 2574 C CA . ALA A 1 332 ? -8.195 -27.594 4.848 1 98.44 332 ALA A CA 1
ATOM 2575 C C . ALA A 1 332 ? -8.359 -26.844 6.168 1 98.44 332 ALA A C 1
ATOM 2577 O O . ALA A 1 332 ? -7.375 -26.406 6.773 1 98.44 332 ALA A O 1
ATOM 2578 N N . GLY A 1 333 ? -9.594 -26.594 6.594 1 97.81 333 GLY A N 1
ATOM 2579 C CA . GLY A 1 333 ? -9.867 -25.969 7.879 1 97.81 333 GLY A CA 1
ATOM 2580 C C . GLY A 1 333 ? -9.289 -26.75 9.047 1 97.81 333 GLY A C 1
ATOM 2581 O O . GLY A 1 333 ? -8.742 -26.156 9.984 1 97.81 333 GLY A O 1
ATOM 2582 N N . ARG A 1 334 ? -9.453 -28.078 9.039 1 98 334 ARG A N 1
ATOM 2583 C CA . ARG A 1 334 ? -8.906 -28.922 10.086 1 98 334 ARG A CA 1
ATOM 2584 C C . ARG A 1 334 ? -7.379 -28.859 10.102 1 98 334 ARG A C 1
ATOM 2586 O O . ARG A 1 334 ? -6.762 -28.828 11.164 1 98 334 ARG A O 1
ATOM 2593 N N . LEU A 1 335 ? -6.812 -28.906 8.875 1 98.5 335 LEU A N 1
ATOM 2594 C CA . LEU A 1 335 ? -5.363 -28.766 8.766 1 98.5 335 LEU A CA 1
ATOM 2595 C C . LEU A 1 335 ? -4.879 -27.5 9.461 1 98.5 335 LEU A C 1
ATOM 2597 O O . LEU A 1 335 ? -3.861 -27.516 10.156 1 98.5 335 LEU A O 1
ATOM 2601 N N . LEU A 1 336 ? -5.586 -26.391 9.266 1 98.31 336 LEU A N 1
ATOM 2602 C CA . LEU A 1 336 ? -5.227 -25.094 9.852 1 98.31 336 LEU A CA 1
ATOM 2603 C C . LEU A 1 336 ? -5.379 -25.141 11.367 1 98.31 336 LEU A C 1
ATOM 2605 O O . LEU A 1 336 ? -4.453 -24.766 12.102 1 98.31 336 LEU A O 1
ATOM 2609 N N . VAL A 1 337 ? -6.492 -25.578 11.859 1 96.81 337 VAL A N 1
ATOM 2610 C CA . VAL A 1 337 ? -6.855 -25.469 13.266 1 96.81 337 VAL A CA 1
ATOM 2611 C C . VAL A 1 337 ? -6.113 -26.531 14.078 1 96.81 337 VAL A C 1
ATOM 2613 O O . VAL A 1 337 ? -5.621 -26.25 15.172 1 96.81 337 VAL A O 1
ATOM 2616 N N . GLU A 1 338 ? -6.023 -27.766 13.555 1 97.69 338 GLU A N 1
ATOM 2617 C CA . GLU A 1 338 ? -5.488 -28.891 14.32 1 97.69 338 GLU A CA 1
ATOM 2618 C C . GLU A 1 338 ? -3.971 -28.984 14.172 1 97.69 338 GLU A C 1
ATOM 2620 O O . GLU A 1 338 ? -3.277 -29.438 15.086 1 97.69 338 GLU A O 1
ATOM 2625 N N . GLU A 1 339 ? -3.48 -28.594 13 1 98.12 339 GLU A N 1
ATOM 2626 C CA . GLU A 1 339 ? -2.072 -28.844 12.719 1 98.12 339 GLU A CA 1
ATOM 2627 C C . GLU A 1 339 ? -1.293 -27.547 12.562 1 98.12 339 GLU A C 1
ATOM 2629 O O . GLU A 1 339 ? -0.061 -27.547 12.516 1 98.12 339 GLU A O 1
ATOM 2634 N N . GLY A 1 340 ? -1.935 -26.359 12.461 1 98.19 340 GLY A N 1
ATOM 2635 C CA . GLY A 1 340 ? -1.269 -25.078 12.266 1 98.19 340 GLY A CA 1
ATOM 2636 C C . GLY A 1 340 ? -0.7 -24.906 10.867 1 98.19 340 GLY A C 1
ATOM 2637 O O . GLY A 1 340 ? 0.249 -24.156 10.664 1 98.19 340 GLY A O 1
ATOM 2638 N N . ILE A 1 341 ? -1.225 -25.688 9.898 1 98.81 341 ILE A N 1
ATOM 2639 C CA . ILE A 1 341 ? -0.756 -25.641 8.516 1 98.81 341 ILE A CA 1
ATOM 2640 C C . ILE A 1 341 ? -1.852 -25.078 7.621 1 98.81 341 ILE A C 1
ATOM 2642 O O . ILE A 1 341 ? -2.98 -25.578 7.617 1 98.81 341 ILE A O 1
ATOM 2646 N N . GLU A 1 342 ? -1.537 -24.062 6.91 1 98.56 342 GLU A N 1
ATOM 2647 C CA . GLU A 1 342 ? -2.5 -23.438 6.004 1 98.56 342 GLU A CA 1
ATOM 2648 C C . GLU A 1 342 ? -2.26 -23.875 4.562 1 98.56 342 GLU A C 1
ATOM 2650 O O . GLU A 1 342 ? -1.136 -23.797 4.066 1 98.56 342 GLU A O 1
ATOM 2655 N N . ILE A 1 343 ? -3.246 -24.359 3.885 1 98.62 343 ILE A N 1
ATOM 2656 C CA . ILE A 1 343 ? -3.256 -24.547 2.438 1 98.62 343 ILE A CA 1
ATOM 2657 C C . ILE A 1 343 ? -4.422 -23.781 1.826 1 98.62 343 ILE A C 1
ATOM 2659 O O . ILE A 1 343 ? -5.27 -23.25 2.549 1 98.62 343 ILE A O 1
ATOM 2663 N N . GLY A 1 344 ? -4.426 -23.625 0.525 1 98.12 344 GLY A N 1
ATOM 2664 C CA . GLY A 1 344 ? -5.477 -22.875 -0.143 1 98.12 344 GLY A CA 1
ATOM 2665 C C . GLY A 1 344 ? -6.523 -23.766 -0.792 1 98.12 344 GLY A C 1
ATOM 2666 O O . GLY A 1 344 ? -6.203 -24.828 -1.305 1 98.12 344 GLY A O 1
ATOM 2667 N N . ASN A 1 345 ? -7.77 -23.281 -0.774 1 97.75 345 ASN A N 1
ATOM 2668 C CA . ASN A 1 345 ? -8.82 -23.906 -1.57 1 97.75 345 ASN A CA 1
ATOM 2669 C C . ASN A 1 345 ? -8.773 -23.453 -3.023 1 97.75 345 ASN A C 1
ATOM 2671 O O . ASN A 1 345 ? -8.219 -22.391 -3.324 1 97.75 345 ASN A O 1
ATOM 2675 N N . GLY A 1 346 ? -9.305 -24.297 -3.891 1 97.75 346 GLY A N 1
ATOM 2676 C CA . GLY A 1 346 ? -9.477 -23.828 -5.262 1 97.75 346 GLY A CA 1
ATOM 2677 C C . GLY A 1 346 ? -10.375 -22.625 -5.375 1 97.75 346 GLY A C 1
ATOM 2678 O O . GLY A 1 346 ? -11.211 -22.375 -4.504 1 97.75 346 GLY A O 1
ATOM 2679 N N . ILE A 1 347 ? -10.188 -21.828 -6.402 1 96.12 347 ILE A N 1
ATOM 2680 C CA . ILE A 1 347 ? -11.039 -20.672 -6.68 1 96.12 347 ILE A CA 1
ATOM 2681 C C . ILE A 1 347 ? -11.547 -20.734 -8.117 1 96.12 347 ILE A C 1
ATOM 2683 O O . ILE A 1 347 ? -11.047 -21.531 -8.922 1 96.12 347 ILE A O 1
ATOM 2687 N N . GLY A 1 348 ? -12.578 -19.953 -8.359 1 95 348 GLY A N 1
ATOM 2688 C CA . GLY A 1 348 ? -13.109 -19.938 -9.711 1 95 348 GLY A CA 1
ATOM 2689 C C . GLY A 1 348 ? -13.578 -21.297 -10.18 1 95 348 GLY A C 1
ATOM 2690 O O . GLY A 1 348 ? -14.336 -21.984 -9.484 1 95 348 GLY A O 1
ATOM 2691 N N . ASP A 1 349 ? -13.078 -21.75 -11.336 1 96.56 349 ASP A N 1
ATOM 2692 C CA . ASP A 1 349 ? -13.508 -22.984 -11.977 1 96.56 349 ASP A CA 1
ATOM 2693 C C . ASP A 1 349 ? -13.031 -24.203 -11.188 1 96.56 349 ASP A C 1
ATOM 2695 O O . ASP A 1 349 ? -13.516 -25.328 -11.398 1 96.56 349 ASP A O 1
ATOM 2699 N N . LEU A 1 350 ? -12.117 -23.953 -10.273 1 98 350 LEU A N 1
ATOM 2700 C CA . LEU A 1 350 ? -11.531 -25.078 -9.547 1 98 350 LEU A CA 1
ATOM 2701 C C . LEU A 1 350 ? -12.016 -25.109 -8.102 1 98 350 LEU A C 1
ATOM 2703 O O . LEU A 1 350 ? -11.539 -25.906 -7.301 1 98 350 LEU A O 1
ATOM 2707 N N . ALA A 1 351 ? -12.961 -24.219 -7.777 1 96.94 351 ALA A N 1
ATOM 2708 C CA . ALA A 1 351 ? -13.531 -24.219 -6.434 1 96.94 351 ALA A CA 1
ATOM 2709 C C . ALA A 1 351 ? -14.109 -25.578 -6.07 1 96.94 351 ALA A C 1
ATOM 2711 O O . ALA A 1 351 ? -14.883 -26.156 -6.84 1 96.94 351 ALA A O 1
ATOM 2712 N N . GLY A 1 352 ? -13.648 -26.094 -4.949 1 97.5 352 GLY A N 1
ATOM 2713 C CA . GLY A 1 352 ? -14.156 -27.359 -4.449 1 97.5 352 GLY A CA 1
ATOM 2714 C C . GLY A 1 352 ? -13.531 -28.562 -5.129 1 97.5 352 GLY A C 1
ATOM 2715 O O . GLY A 1 352 ? -13.805 -29.703 -4.754 1 97.5 352 GLY A O 1
ATOM 2716 N N . LYS A 1 353 ? -12.641 -28.328 -6.098 1 98.31 353 LYS A N 1
ATOM 2717 C CA . LYS A 1 353 ? -12.102 -29.438 -6.891 1 98.31 353 LYS A CA 1
ATOM 2718 C C . LYS A 1 353 ? -10.641 -29.703 -6.535 1 98.31 353 LYS A C 1
ATOM 2720 O O . LYS A 1 353 ? -10.156 -30.828 -6.688 1 98.31 353 LYS A O 1
ATOM 2725 N N . VAL A 1 354 ? -9.969 -28.719 -6.055 1 98.81 354 VAL A N 1
ATOM 2726 C CA . VAL A 1 354 ? -8.547 -28.875 -5.766 1 98.81 354 VAL A CA 1
ATOM 2727 C C . VAL A 1 354 ? -8.203 -28.156 -4.469 1 98.81 354 VAL A C 1
ATOM 2729 O O . VAL A 1 354 ? -8.961 -27.297 -4.004 1 98.81 354 VAL A O 1
ATOM 2732 N N . TRP A 1 355 ? -7.129 -28.531 -3.875 1 98.81 355 TRP A N 1
ATOM 2733 C CA . TRP A 1 355 ? -6.379 -27.688 -2.949 1 98.81 355 TRP A CA 1
ATOM 2734 C C . TRP A 1 355 ? -5.223 -27 -3.66 1 98.81 355 TRP A C 1
ATOM 2736 O O . TRP A 1 355 ? -4.699 -27.516 -4.656 1 98.81 355 TRP A O 1
ATOM 2746 N N . ARG A 1 356 ? -4.867 -25.875 -3.242 1 98.81 356 ARG A N 1
ATOM 2747 C CA . ARG A 1 356 ? -3.668 -25.188 -3.701 1 98.81 356 ARG A CA 1
ATOM 2748 C C . ARG A 1 356 ? -2.586 -25.188 -2.627 1 98.81 356 ARG A C 1
ATOM 2750 O O . ARG A 1 356 ? -2.762 -24.609 -1.557 1 98.81 356 ARG A O 1
ATOM 2757 N N . ILE A 1 357 ? -1.49 -25.797 -2.928 1 98.88 357 ILE A N 1
ATOM 2758 C CA . ILE A 1 357 ? -0.373 -25.938 -1.998 1 98.88 357 ILE A CA 1
ATOM 2759 C C . ILE A 1 357 ? 0.831 -25.156 -2.525 1 98.88 357 ILE A C 1
ATOM 2761 O O . ILE A 1 357 ? 1.399 -25.5 -3.562 1 98.88 357 ILE A O 1
ATOM 2765 N N . GLY A 1 358 ? 1.137 -24.109 -1.816 1 98.62 358 GLY A N 1
ATOM 2766 C CA . GLY A 1 358 ? 2.299 -23.312 -2.176 1 98.62 358 GLY A CA 1
ATOM 2767 C C . GLY A 1 358 ? 3.559 -23.719 -1.438 1 98.62 358 GLY A C 1
ATOM 2768 O O . GLY A 1 358 ? 3.559 -23.828 -0.21 1 98.62 358 GLY A O 1
ATOM 2769 N N . LEU A 1 359 ? 4.59 -24.031 -2.117 1 98.62 359 LEU A N 1
ATOM 2770 C CA . LEU A 1 359 ? 5.93 -24.281 -1.589 1 98.62 359 LEU A CA 1
ATOM 2771 C C . LEU A 1 359 ? 6.91 -23.219 -2.088 1 98.62 359 LEU A C 1
ATOM 2773 O O . LEU A 1 359 ? 7.746 -23.516 -2.953 1 98.62 359 LEU A O 1
ATOM 2777 N N . MET A 1 360 ? 6.848 -22.047 -1.478 1 98.5 360 MET A N 1
ATOM 2778 C CA . MET A 1 360 ? 7.504 -20.875 -2.041 1 98.5 360 MET A CA 1
ATOM 2779 C C . MET A 1 360 ? 8.492 -20.266 -1.045 1 98.5 360 MET A C 1
ATOM 2781 O O . MET A 1 360 ? 8.227 -20.234 0.158 1 98.5 360 MET A O 1
ATOM 2785 N N . GLY A 1 361 ? 9.586 -19.734 -1.565 1 98.31 361 GLY A N 1
ATOM 2786 C CA . GLY A 1 361 ? 10.531 -18.969 -0.778 1 98.31 361 GLY A CA 1
ATOM 2787 C C . GLY A 1 361 ? 11.047 -19.719 0.434 1 98.31 361 GLY A C 1
ATOM 2788 O O . GLY A 1 361 ? 11.523 -20.844 0.312 1 98.31 361 GLY A O 1
ATOM 2789 N N . TYR A 1 362 ? 10.891 -19.125 1.57 1 98.56 362 TYR A N 1
ATOM 2790 C CA . TYR A 1 362 ? 11.406 -19.656 2.83 1 98.56 362 TYR A CA 1
ATOM 2791 C C . TYR A 1 362 ? 10.797 -21.031 3.129 1 98.56 362 TYR A C 1
ATOM 2793 O O . TYR A 1 362 ? 11.438 -21.875 3.744 1 98.56 362 TYR A O 1
ATOM 2801 N N . ASN A 1 363 ? 9.617 -21.281 2.619 1 98.75 363 ASN A N 1
ATOM 2802 C CA . ASN A 1 363 ? 8.891 -22.5 2.922 1 98.75 363 ASN A CA 1
ATOM 2803 C C . ASN A 1 363 ? 9.297 -23.641 1.981 1 98.75 363 ASN A C 1
ATOM 2805 O O . ASN A 1 363 ? 8.93 -24.797 2.203 1 98.75 363 ASN A O 1
ATOM 2809 N N . SER A 1 364 ? 10.016 -23.344 0.914 1 98.88 364 SER A N 1
ATOM 2810 C CA . SER A 1 364 ? 10.422 -24.375 -0.04 1 98.88 364 SER A CA 1
ATOM 2811 C C . SER A 1 364 ? 11.57 -25.219 0.506 1 98.88 364 SER A C 1
ATOM 2813 O O . SER A 1 364 ? 12.727 -25.016 0.126 1 98.88 364 SER A O 1
ATOM 2815 N N . ASN A 1 365 ? 11.289 -26.125 1.302 1 98.69 365 ASN A N 1
ATOM 2816 C CA . ASN A 1 365 ? 12.234 -27.078 1.89 1 98.69 365 ASN A CA 1
ATOM 2817 C C . ASN A 1 365 ? 11.562 -28.391 2.238 1 98.69 365 ASN A C 1
ATOM 2819 O O . ASN A 1 365 ? 10.336 -28.484 2.281 1 98.69 365 ASN A O 1
ATOM 2823 N N . ARG A 1 366 ? 12.305 -29.406 2.5 1 98.62 366 ARG A N 1
ATOM 2824 C CA . ARG A 1 366 ? 11.805 -30.766 2.723 1 98.62 366 ARG A CA 1
ATOM 2825 C C . ARG A 1 366 ? 11.016 -30.844 4.023 1 98.62 366 ARG A C 1
ATOM 2827 O O . ARG A 1 366 ? 10.047 -31.609 4.125 1 98.62 366 ARG A O 1
ATOM 2834 N N . GLU A 1 367 ? 11.422 -30.109 5.055 1 98.69 367 GLU A N 1
ATOM 2835 C CA . GLU A 1 367 ? 10.742 -30.125 6.344 1 98.69 367 GLU A CA 1
ATOM 2836 C C . GLU A 1 367 ? 9.281 -29.688 6.203 1 98.69 367 GLU A C 1
ATOM 2838 O O . GLU A 1 367 ? 8.391 -30.297 6.797 1 98.69 367 GLU A O 1
ATOM 2843 N N . SER A 1 368 ? 9.07 -28.641 5.453 1 98.81 368 SER A N 1
ATOM 2844 C CA . SER A 1 368 ? 7.707 -28.188 5.188 1 98.81 368 SER A CA 1
ATOM 2845 C C . SER A 1 368 ? 6.879 -29.281 4.52 1 98.81 368 SER A C 1
ATOM 2847 O O . SER A 1 368 ? 5.715 -29.484 4.871 1 98.81 368 SER A O 1
ATOM 2849 N N . VAL A 1 369 ? 7.484 -29.984 3.566 1 98.88 369 VAL A N 1
ATOM 2850 C CA . VAL A 1 369 ? 6.801 -31.047 2.836 1 98.88 369 VAL A CA 1
ATOM 2851 C C . VAL A 1 369 ? 6.457 -32.188 3.787 1 98.88 369 VAL A C 1
ATOM 2853 O O . VAL A 1 369 ? 5.32 -32.656 3.801 1 98.88 369 VAL A O 1
ATOM 2856 N N . ASP A 1 370 ? 7.438 -32.562 4.559 1 98.81 370 ASP A N 1
ATOM 2857 C CA . ASP A 1 370 ? 7.246 -33.688 5.477 1 98.81 370 ASP A CA 1
ATOM 2858 C C . ASP A 1 370 ? 6.125 -33.375 6.473 1 98.81 370 ASP A C 1
ATOM 2860 O O . ASP A 1 370 ? 5.297 -34.25 6.754 1 98.81 370 ASP A O 1
ATOM 2864 N N . LYS A 1 371 ? 6.086 -32.188 7.012 1 98.81 371 LYS A N 1
ATOM 2865 C CA . LYS A 1 371 ? 5.047 -31.797 7.961 1 98.81 371 LYS A CA 1
ATOM 2866 C C . LYS A 1 371 ? 3.666 -31.844 7.312 1 98.81 371 LYS A C 1
ATOM 2868 O O . LYS A 1 371 ? 2.713 -32.344 7.902 1 98.81 371 LYS A O 1
ATOM 2873 N N . LEU A 1 372 ? 3.557 -31.344 6.129 1 98.88 372 LEU A N 1
ATOM 2874 C CA . LEU A 1 372 ? 2.279 -31.312 5.422 1 98.88 372 LEU A CA 1
ATOM 2875 C C . LEU A 1 372 ? 1.79 -32.719 5.117 1 98.88 372 LEU A C 1
ATOM 2877 O O . LEU A 1 372 ? 0.625 -33.031 5.363 1 98.88 372 LEU A O 1
ATOM 2881 N N . VAL A 1 373 ? 2.678 -33.5 4.578 1 98.62 373 VAL A N 1
ATOM 2882 C CA . VAL A 1 373 ? 2.314 -34.844 4.129 1 98.62 373 VAL A CA 1
ATOM 2883 C C . VAL A 1 373 ? 1.9 -35.719 5.324 1 98.62 373 VAL A C 1
ATOM 2885 O O . VAL A 1 373 ? 0.943 -36.469 5.242 1 98.62 373 VAL A O 1
ATOM 2888 N N . ALA A 1 374 ? 2.613 -35.594 6.426 1 98.56 374 ALA A N 1
ATOM 2889 C CA . ALA A 1 374 ? 2.24 -36.281 7.648 1 98.56 374 ALA A CA 1
ATOM 2890 C C . ALA A 1 374 ? 0.848 -35.875 8.117 1 98.56 374 ALA A C 1
ATOM 2892 O O . ALA A 1 374 ? 0.034 -36.719 8.484 1 98.56 374 ALA A O 1
ATOM 2893 N N . ALA A 1 375 ? 0.599 -34.594 8.117 1 98.62 375 ALA A N 1
ATOM 2894 C CA . ALA A 1 375 ? -0.692 -34.062 8.562 1 98.62 375 ALA A CA 1
ATOM 2895 C C . ALA A 1 375 ? -1.813 -34.5 7.625 1 98.62 375 ALA A C 1
ATOM 2897 O O . ALA A 1 375 ? -2.895 -34.906 8.078 1 98.62 375 ALA A O 1
ATOM 2898 N N . LEU A 1 376 ? -1.571 -34.469 6.312 1 98.31 376 LEU A N 1
ATOM 2899 C CA . LEU A 1 376 ? -2.555 -34.906 5.332 1 98.31 376 LEU A CA 1
ATOM 2900 C C . LEU A 1 376 ? -2.844 -36.406 5.504 1 98.31 376 LEU A C 1
ATOM 2902 O O . LEU A 1 376 ? -4 -36.812 5.445 1 98.31 376 LEU A O 1
ATOM 2906 N N . GLY A 1 377 ? -1.785 -37.156 5.664 1 97.5 377 GLY A N 1
ATOM 2907 C CA . GLY A 1 377 ? -1.967 -38.562 5.891 1 97.5 377 GLY A CA 1
ATOM 2908 C C . GLY A 1 377 ? -2.854 -38.875 7.086 1 97.5 377 GLY A C 1
ATOM 2909 O O . GLY A 1 377 ? -3.713 -39.75 7.016 1 97.5 377 GLY A O 1
ATOM 2910 N N . LYS A 1 378 ? -2.652 -38.125 8.141 1 97.06 378 LYS A N 1
ATOM 2911 C CA . LYS A 1 378 ? -3.445 -38.25 9.359 1 97.06 378 LYS A CA 1
ATOM 2912 C C . LYS A 1 378 ? -4.914 -37.938 9.102 1 97.06 378 LYS A C 1
ATOM 2914 O O . LYS A 1 378 ? -5.809 -38.625 9.586 1 97.06 378 LYS A O 1
ATOM 2919 N N . LEU A 1 379 ? -5.191 -36.906 8.352 1 96.56 379 LEU A N 1
ATOM 2920 C CA . LEU A 1 379 ? -6.543 -36.375 8.195 1 96.56 379 LEU A CA 1
ATOM 2921 C C . LEU A 1 379 ? -7.293 -37.125 7.094 1 96.56 379 LEU A C 1
ATOM 2923 O O . LEU A 1 379 ? -8.523 -37.156 7.082 1 96.56 379 LEU A O 1
ATOM 2927 N N . LEU A 1 380 ? -6.598 -37.719 6.18 1 95 380 LEU A N 1
ATOM 2928 C CA . LEU A 1 380 ? -7.219 -38.438 5.082 1 95 380 LEU A CA 1
ATOM 2929 C C . LEU A 1 380 ? -7.465 -39.906 5.465 1 95 380 LEU A C 1
ATOM 2931 O O . LEU A 1 380 ? -8.266 -40.594 4.832 1 95 380 LEU A O 1
ATOM 2935 N N . GLY A 1 381 ? -6.652 -40.438 6.355 1 85.94 381 GLY A N 1
ATOM 2936 C CA . GLY A 1 381 ? -6.836 -41.781 6.836 1 85.94 381 GLY A CA 1
ATOM 2937 C C . GLY A 1 381 ? -7.879 -41.906 7.926 1 85.94 381 GLY A C 1
ATOM 2938 O O . GLY A 1 381 ? -8.797 -42.719 7.832 1 85.94 381 GLY A O 1
ATOM 2939 N N . MET B 1 1 ? 18.312 -27.969 -29.297 1 33.97 1 MET B N 1
ATOM 2940 C CA . MET B 1 1 ? 19.328 -27.641 -28.297 1 33.97 1 MET B CA 1
ATOM 2941 C C . MET B 1 1 ? 18.828 -26.531 -27.375 1 33.97 1 MET B C 1
ATOM 2943 O O . MET B 1 1 ? 18.703 -25.375 -27.781 1 33.97 1 MET B O 1
ATOM 2947 N N . GLU B 1 2 ? 17.719 -26.516 -26.531 1 41.22 2 GLU B N 1
ATOM 2948 C CA . GLU B 1 2 ? 16.828 -25.641 -25.781 1 41.22 2 GLU B CA 1
ATOM 2949 C C . GLU B 1 2 ? 17.625 -24.688 -24.875 1 41.22 2 GLU B C 1
ATOM 2951 O O . GLU B 1 2 ? 18.281 -25.125 -23.938 1 41.22 2 GLU B O 1
ATOM 2956 N N . GLY B 1 3 ? 18.438 -23.734 -25.359 1 47.44 3 GLY B N 1
ATOM 2957 C CA . GLY B 1 3 ? 19.531 -22.922 -24.844 1 47.44 3 GLY B CA 1
ATOM 2958 C C . GLY B 1 3 ? 19.219 -22.297 -23.5 1 47.44 3 GLY B C 1
ATOM 2959 O O . GLY B 1 3 ? 18.203 -21.625 -23.344 1 47.44 3 GLY B O 1
ATOM 2960 N N . THR B 1 4 ? 19.688 -22.969 -22.406 1 65.25 4 THR B N 1
ATOM 2961 C CA . THR B 1 4 ? 19.531 -22.547 -21.016 1 65.25 4 THR B CA 1
ATOM 2962 C C . THR B 1 4 ? 19.969 -21.094 -20.844 1 65.25 4 THR B C 1
ATOM 2964 O O . THR B 1 4 ? 21.094 -20.734 -21.156 1 65.25 4 THR B O 1
ATOM 2967 N N . THR B 1 5 ? 18.922 -20.141 -20.844 1 82.31 5 THR B N 1
ATOM 2968 C CA . THR B 1 5 ? 19.234 -18.734 -20.594 1 82.31 5 THR B CA 1
ATOM 2969 C C . THR B 1 5 ? 20.234 -18.609 -19.453 1 82.31 5 THR B C 1
ATOM 2971 O O . THR B 1 5 ? 20.031 -19.172 -18.359 1 82.31 5 THR B O 1
ATOM 2974 N N . LYS B 1 6 ? 21.484 -18.109 -19.891 1 88.88 6 LYS B N 1
ATOM 2975 C CA . LYS B 1 6 ? 22.531 -17.922 -18.891 1 88.88 6 LYS B CA 1
ATOM 2976 C C . LYS B 1 6 ? 22.156 -16.828 -17.891 1 88.88 6 LYS B C 1
ATOM 2978 O O . LYS B 1 6 ? 21.609 -15.797 -18.281 1 88.88 6 LYS B O 1
ATOM 2983 N N . ILE B 1 7 ? 22.422 -17.125 -16.672 1 95 7 ILE B N 1
ATOM 2984 C CA . ILE B 1 7 ? 22.203 -16.156 -15.602 1 95 7 ILE B CA 1
ATOM 2985 C C . ILE B 1 7 ? 23.312 -15.109 -15.617 1 95 7 ILE B C 1
ATOM 2987 O O . ILE B 1 7 ? 24.484 -15.445 -15.727 1 95 7 ILE B O 1
ATOM 2991 N N . ASN B 1 8 ? 23 -13.82 -15.648 1 96.19 8 ASN B N 1
ATOM 2992 C CA . ASN B 1 8 ? 23.953 -12.727 -15.547 1 96.19 8 ASN B CA 1
ATOM 2993 C C . ASN B 1 8 ? 24.359 -12.453 -14.102 1 96.19 8 ASN B C 1
ATOM 2995 O O . ASN B 1 8 ? 23.734 -11.625 -13.43 1 96.19 8 ASN B O 1
ATOM 2999 N N . GLU B 1 9 ? 25.391 -13.086 -13.594 1 95.38 9 GLU B N 1
ATOM 3000 C CA . GLU B 1 9 ? 25.828 -12.969 -12.211 1 95.38 9 GLU B CA 1
ATOM 3001 C C . GLU B 1 9 ? 26.453 -11.609 -11.938 1 95.38 9 GLU B C 1
ATOM 3003 O O . GLU B 1 9 ? 26.688 -11.242 -10.789 1 95.38 9 GLU B O 1
ATOM 3008 N N . GLU B 1 10 ? 26.734 -10.812 -13.008 1 95.19 10 GLU B N 1
ATOM 3009 C CA . GLU B 1 10 ? 27.297 -9.484 -12.836 1 95.19 10 GLU B CA 1
ATOM 3010 C C . GLU B 1 10 ? 26.281 -8.531 -12.195 1 95.19 10 GLU B C 1
ATOM 3012 O O . GLU B 1 10 ? 26.672 -7.508 -11.625 1 95.19 10 GLU B O 1
ATOM 3017 N N . LEU B 1 11 ? 25.062 -8.906 -12.305 1 96.69 11 LEU B N 1
ATOM 3018 C CA . LEU B 1 11 ? 24 -8.094 -11.734 1 96.69 11 LEU B CA 1
ATOM 3019 C C . LEU B 1 11 ? 23.891 -8.312 -10.227 1 96.69 11 LEU B C 1
ATOM 3021 O O . LEU B 1 11 ? 23.203 -7.555 -9.531 1 96.69 11 LEU B O 1
ATOM 3025 N N . ARG B 1 12 ? 24.531 -9.367 -9.711 1 96.88 12 ARG B N 1
ATOM 3026 C CA . ARG B 1 12 ? 24.375 -9.742 -8.305 1 96.88 12 ARG B CA 1
ATOM 3027 C C . ARG B 1 12 ? 25.062 -8.734 -7.391 1 96.88 12 ARG B C 1
ATOM 3029 O O . ARG B 1 12 ? 26.297 -8.695 -7.332 1 96.88 12 ARG B O 1
ATOM 3036 N N . PRO B 1 13 ? 24.219 -7.992 -6.621 1 95.5 13 PRO B N 1
ATOM 3037 C CA . PRO B 1 13 ? 24.859 -6.996 -5.77 1 95.5 13 PRO B CA 1
ATOM 3038 C C . PRO B 1 13 ? 25.359 -7.582 -4.449 1 95.5 13 PRO B C 1
ATOM 3040 O O . PRO B 1 13 ? 24.859 -8.625 -4.004 1 95.5 13 PRO B O 1
ATOM 3043 N N . ALA B 1 14 ? 26.328 -6.93 -3.898 1 92.38 14 ALA B N 1
ATOM 3044 C CA . ALA B 1 14 ? 26.766 -7.23 -2.537 1 92.38 14 ALA B CA 1
ATOM 3045 C C . ALA B 1 14 ? 26.125 -6.281 -1.531 1 92.38 14 ALA B C 1
ATOM 3047 O O . ALA B 1 14 ? 26.484 -5.102 -1.462 1 92.38 14 ALA B O 1
ATOM 3048 N N . VAL B 1 15 ? 25.172 -6.832 -0.796 1 96.31 15 VAL B N 1
ATOM 3049 C CA . VAL B 1 15 ? 24.453 -6.008 0.171 1 96.31 15 VAL B CA 1
ATOM 3050 C C . VAL B 1 15 ? 24.531 -6.645 1.556 1 96.31 15 VAL B C 1
ATOM 3052 O O . VAL B 1 15 ? 24.359 -7.855 1.701 1 96.31 15 VAL B O 1
ATOM 3055 N N . ARG B 1 16 ? 24.906 -5.91 2.605 1 96.56 16 ARG B N 1
ATOM 3056 C CA . ARG B 1 16 ? 24.969 -6.375 3.988 1 96.56 16 ARG B CA 1
ATOM 3057 C C . ARG B 1 16 ? 23.578 -6.32 4.641 1 96.56 16 ARG B C 1
ATOM 3059 O O . ARG B 1 16 ? 22.688 -5.645 4.141 1 96.56 16 ARG B O 1
ATOM 3066 N N . PRO B 1 17 ? 23.391 -7.133 5.727 1 97.62 17 PRO B N 1
ATOM 3067 C CA . PRO B 1 17 ? 22.125 -7.012 6.449 1 97.62 17 PRO B CA 1
ATOM 3068 C C . PRO B 1 17 ? 21.781 -5.566 6.809 1 97.62 17 PRO B C 1
ATOM 3070 O O . PRO B 1 17 ? 22.688 -4.773 7.105 1 97.62 17 PRO B O 1
ATOM 3073 N N . LEU B 1 18 ? 20.562 -5.246 6.805 1 97.81 18 LEU B N 1
ATOM 3074 C CA . LEU B 1 18 ? 20.109 -3.867 6.941 1 97.81 18 LEU B CA 1
ATOM 3075 C C . LEU B 1 18 ? 20.406 -3.33 8.336 1 97.81 18 LEU B C 1
ATOM 3077 O O . LEU B 1 18 ? 20.094 -3.986 9.336 1 97.81 18 LEU B O 1
ATOM 3081 N N . GLU B 1 19 ? 20.953 -2.25 8.383 1 96.75 19 GLU B N 1
ATOM 3082 C CA . GLU B 1 19 ? 21.109 -1.415 9.57 1 96.75 19 GLU B CA 1
ATOM 3083 C C . GLU B 1 19 ? 20.641 0.014 9.305 1 96.75 19 GLU B C 1
ATOM 3085 O O . GLU B 1 19 ? 20.906 0.572 8.242 1 96.75 19 GLU B O 1
ATOM 3090 N N . VAL B 1 20 ? 19.859 0.519 10.234 1 96.44 20 VAL B N 1
ATOM 3091 C CA . VAL B 1 20 ? 19.406 1.894 10.062 1 96.44 20 VAL B CA 1
ATOM 3092 C C . VAL B 1 20 ? 19.781 2.717 11.297 1 96.44 20 VAL B C 1
ATOM 3094 O O . VAL B 1 20 ? 19.781 2.203 12.414 1 96.44 20 VAL B O 1
ATOM 3097 N N . PRO B 1 21 ? 20.094 3.975 11.125 1 97.06 21 PRO B N 1
ATOM 3098 C CA . PRO B 1 21 ? 20.375 4.836 12.273 1 97.06 21 PRO B CA 1
ATOM 3099 C C . PRO B 1 21 ? 19.141 5.145 13.109 1 97.06 21 PRO B C 1
ATOM 3101 O O . PRO B 1 21 ? 18.016 5.055 12.602 1 97.06 21 PRO B O 1
ATOM 3104 N N . GLN B 1 22 ? 19.391 5.453 14.359 1 96.31 22 GLN B N 1
ATOM 3105 C CA . GLN B 1 22 ? 18.312 5.961 15.203 1 96.31 22 GLN B CA 1
ATOM 3106 C C . GLN B 1 22 ? 18.062 7.445 14.945 1 96.31 22 GLN B C 1
ATOM 3108 O O . GLN B 1 22 ? 19 8.242 14.922 1 96.31 22 GLN B O 1
ATOM 3113 N N . ARG B 1 23 ? 16.906 7.777 14.625 1 98.31 23 ARG B N 1
ATOM 3114 C CA . ARG B 1 23 ? 16.5 9.156 14.391 1 98.31 23 ARG B CA 1
ATOM 3115 C C . ARG B 1 23 ? 15.336 9.547 15.289 1 98.31 23 ARG B C 1
ATOM 3117 O O . ARG B 1 23 ? 14.461 8.727 15.578 1 98.31 23 ARG B O 1
ATOM 3124 N N . LEU B 1 24 ? 15.352 10.758 15.844 1 98.75 24 LEU B N 1
ATOM 3125 C CA . LEU B 1 24 ? 14.133 11.398 16.312 1 98.75 24 LEU B CA 1
ATOM 3126 C C . LEU B 1 24 ? 13.414 12.109 15.172 1 98.75 24 LEU B C 1
ATOM 3128 O O . LEU B 1 24 ? 13.914 13.109 14.648 1 98.75 24 LEU B O 1
ATOM 3132 N N . LEU B 1 25 ? 12.273 11.594 14.797 1 98.75 25 LEU B N 1
ATOM 3133 C CA . LEU B 1 25 ? 11.562 12.062 13.609 1 98.75 25 LEU B CA 1
ATOM 3134 C C . LEU B 1 25 ? 10.562 13.156 13.969 1 98.75 25 LEU B C 1
ATOM 3136 O O . LEU B 1 25 ? 9.414 12.867 14.305 1 98.75 25 LEU B O 1
ATOM 3140 N N . LEU B 1 26 ? 10.969 14.367 13.734 1 98.81 26 LEU B N 1
ATOM 3141 C CA . LEU B 1 26 ? 10.125 15.508 14.07 1 98.81 26 LEU B CA 1
ATOM 3142 C C . LEU B 1 26 ? 9.781 16.312 12.82 1 98.81 26 LEU B C 1
ATOM 3144 O O . LEU B 1 26 ? 9.594 17.531 12.891 1 98.81 26 LEU B O 1
ATOM 3148 N N . GLY B 1 27 ? 9.828 15.719 11.648 1 98.06 27 GLY B N 1
ATOM 3149 C CA . GLY B 1 27 ? 9.344 16.328 10.422 1 98.06 27 GLY B CA 1
ATOM 3150 C C . GLY B 1 27 ? 7.859 16.156 10.203 1 98.06 27 GLY B C 1
ATOM 3151 O O . GLY B 1 27 ? 7.117 15.852 11.141 1 98.06 27 GLY B O 1
ATOM 3152 N N . PRO B 1 28 ? 7.367 16.359 8.992 1 97.5 28 PRO B N 1
ATOM 3153 C CA . PRO B 1 28 ? 5.934 16.266 8.695 1 97.5 28 PRO B CA 1
ATOM 3154 C C . PRO B 1 28 ? 5.438 14.82 8.672 1 97.5 28 PRO B C 1
ATOM 3156 O O . PRO B 1 28 ? 4.25 14.578 8.445 1 97.5 28 PRO B O 1
ATOM 3159 N N . GLY B 1 29 ? 6.211 13.883 8.969 1 95.94 29 GLY B N 1
ATOM 3160 C CA . GLY B 1 29 ? 5.934 12.453 8.93 1 95.94 29 GLY B CA 1
ATOM 3161 C C . GLY B 1 29 ? 6.953 11.664 8.125 1 95.94 29 GLY B C 1
ATOM 3162 O O . GLY B 1 29 ? 7.52 12.18 7.16 1 95.94 29 GLY B O 1
ATOM 3163 N N . PRO B 1 30 ? 7.305 10.492 8.57 1 97.5 30 PRO B N 1
ATOM 3164 C CA . PRO B 1 30 ? 6.695 9.711 9.648 1 97.5 30 PRO B CA 1
ATOM 3165 C C . PRO B 1 30 ? 7.184 10.133 11.031 1 97.5 30 PRO B C 1
ATOM 3167 O O . PRO B 1 30 ? 8.195 10.828 11.148 1 97.5 30 PRO B O 1
ATOM 3170 N N . SER B 1 31 ? 6.406 9.781 12.047 1 98.25 31 SER B N 1
ATOM 3171 C CA . SER B 1 31 ? 6.828 9.891 13.438 1 98.25 31 SER B CA 1
ATOM 3172 C C . SER B 1 31 ? 7.398 8.57 13.953 1 98.25 31 SER B C 1
ATOM 3174 O O . SER B 1 31 ? 7.227 7.527 13.32 1 98.25 31 SER B O 1
ATOM 3176 N N . ASN B 1 32 ? 8.125 8.648 15.055 1 98.44 32 ASN B N 1
ATOM 3177 C CA . ASN B 1 32 ? 8.562 7.41 15.68 1 98.44 32 ASN B CA 1
ATOM 3178 C C . ASN B 1 32 ? 7.383 6.594 16.203 1 98.44 32 ASN B C 1
ATOM 3180 O O . ASN B 1 32 ? 6.324 7.148 16.5 1 98.44 32 ASN B O 1
ATOM 3184 N N . SER B 1 33 ? 7.578 5.336 16.25 1 98.12 33 SER B N 1
ATOM 3185 C CA . SER B 1 33 ? 6.5 4.449 16.688 1 98.12 33 SER B CA 1
ATOM 3186 C C . SER B 1 33 ? 6.711 3.98 18.125 1 98.12 33 SER B C 1
ATOM 3188 O O . SER B 1 33 ? 7.852 3.832 18.578 1 98.12 33 SER B O 1
ATOM 3190 N N . HIS B 1 34 ? 5.617 3.762 18.812 1 97.88 34 HIS B N 1
ATOM 3191 C CA . HIS B 1 34 ? 5.641 3.102 20.125 1 97.88 34 HIS B CA 1
ATOM 3192 C C . HIS B 1 34 ? 6.301 1.729 20.031 1 97.88 34 HIS B C 1
ATOM 3194 O O . HIS B 1 34 ? 6.105 1.007 19.047 1 97.88 34 HIS B O 1
ATOM 3200 N N . PRO B 1 35 ? 7.031 1.31 21.078 1 97.56 35 PRO B N 1
ATOM 3201 C CA . PRO B 1 35 ? 7.703 0.007 21.047 1 97.56 35 PRO B CA 1
ATOM 3202 C C . PRO B 1 35 ? 6.734 -1.149 20.812 1 97.56 35 PRO B C 1
ATOM 3204 O O . PRO B 1 35 ? 7.094 -2.137 20.156 1 97.56 35 PRO B O 1
ATOM 3207 N N . GLU B 1 36 ? 5.543 -1.088 21.297 1 97.38 36 GLU B N 1
ATOM 3208 C CA . GLU B 1 36 ? 4.555 -2.143 21.094 1 97.38 36 GLU B CA 1
ATOM 3209 C C . GLU B 1 36 ? 4.16 -2.258 19.625 1 97.38 36 GLU B C 1
ATOM 3211 O O . GLU B 1 36 ? 3.848 -3.35 19.156 1 97.38 36 GLU B O 1
ATOM 3216 N N . VAL B 1 37 ? 4.125 -1.127 18.969 1 98.38 37 VAL B N 1
ATOM 3217 C CA . VAL B 1 37 ? 3.836 -1.116 17.531 1 98.38 37 VAL B CA 1
ATOM 3218 C C . VAL B 1 37 ? 4.969 -1.805 16.781 1 98.38 37 VAL B C 1
ATOM 3220 O O . VAL B 1 37 ? 4.719 -2.643 15.906 1 98.38 37 VAL B O 1
ATOM 3223 N N . LEU B 1 38 ? 6.223 -1.462 17.109 1 97.88 38 LEU B N 1
ATOM 3224 C CA . LEU B 1 38 ? 7.387 -2.086 16.484 1 97.88 38 LEU B CA 1
ATOM 3225 C C . LEU B 1 38 ? 7.383 -3.594 16.719 1 97.88 38 LEU B C 1
ATOM 3227 O O . LEU B 1 38 ? 7.676 -4.367 15.805 1 97.88 38 LEU B O 1
ATOM 3231 N N . ARG B 1 39 ? 7.043 -3.982 17.906 1 97.38 39 ARG B N 1
ATOM 3232 C CA . ARG B 1 39 ? 6.965 -5.406 18.219 1 97.38 39 ARG B CA 1
ATOM 3233 C C . ARG B 1 39 ? 5.934 -6.109 17.344 1 97.38 39 ARG B C 1
ATOM 3235 O O . ARG B 1 39 ? 6.188 -7.195 16.828 1 97.38 39 ARG B O 1
ATOM 3242 N N . ALA B 1 40 ? 4.766 -5.531 17.219 1 97.88 40 ALA B N 1
ATOM 3243 C CA . ALA B 1 40 ? 3.684 -6.133 16.438 1 97.88 40 ALA B CA 1
ATOM 3244 C C . ALA B 1 40 ? 4.102 -6.348 14.984 1 97.88 40 ALA B C 1
ATOM 3246 O O . ALA B 1 40 ? 3.693 -7.324 14.352 1 97.88 40 ALA B O 1
ATOM 3247 N N . MET B 1 41 ? 4.906 -5.484 14.422 1 97.56 41 MET B N 1
ATOM 3248 C CA . MET B 1 41 ? 5.285 -5.52 13.008 1 97.56 41 MET B CA 1
ATOM 3249 C C . MET B 1 41 ? 6.344 -6.586 12.758 1 97.56 41 MET B C 1
ATOM 3251 O O . MET B 1 41 ? 6.691 -6.863 11.609 1 97.56 41 MET B O 1
ATOM 3255 N N . SER B 1 42 ? 6.848 -7.215 13.789 1 96.06 42 SER B N 1
ATOM 3256 C CA . SER B 1 42 ? 7.797 -8.312 13.641 1 96.06 42 SER B CA 1
ATOM 3257 C C . SER B 1 42 ? 7.105 -9.664 13.773 1 96.06 42 SER B C 1
ATOM 3259 O O . SER B 1 42 ? 7.754 -10.711 13.68 1 96.06 42 SER B O 1
ATOM 3261 N N . LEU B 1 43 ? 5.793 -9.664 14.047 1 96.75 43 LEU B N 1
ATOM 3262 C CA . LEU B 1 43 ? 5.039 -10.906 14.172 1 96.75 43 LEU B CA 1
ATOM 3263 C C . LEU B 1 43 ? 4.898 -11.594 12.82 1 96.75 43 LEU B C 1
ATOM 3265 O O . LEU B 1 43 ? 4.914 -10.938 11.781 1 96.75 43 LEU B O 1
ATOM 3269 N N . PRO B 1 44 ? 4.793 -12.93 12.844 1 95.56 44 PRO B N 1
ATOM 3270 C CA . PRO B 1 44 ? 4.672 -13.664 11.578 1 95.56 44 PRO B CA 1
ATOM 3271 C C . PRO B 1 44 ? 3.355 -13.383 10.859 1 95.56 44 PRO B C 1
ATOM 3273 O O . PRO B 1 44 ? 2.342 -13.102 11.508 1 95.56 44 PRO B O 1
ATOM 3276 N N . SER B 1 45 ? 3.408 -13.57 9.539 1 95.5 45 SER B N 1
ATOM 3277 C CA . SER B 1 45 ? 2.227 -13.359 8.711 1 95.5 45 SER B CA 1
ATOM 3278 C C . SER B 1 45 ? 1.197 -14.469 8.93 1 95.5 45 SER B C 1
ATOM 3280 O O . SER B 1 45 ? 1.53 -15.539 9.43 1 95.5 45 SER B O 1
ATOM 3282 N N . LEU B 1 46 ? 0.018 -14.172 8.68 1 96.31 46 LEU B N 1
ATOM 3283 C CA . LEU B 1 46 ? -1.101 -15.109 8.625 1 96.31 46 LEU B CA 1
ATOM 3284 C C . LEU B 1 46 ? -1.715 -15.141 7.227 1 96.31 46 LEU B C 1
ATOM 3286 O O . LEU B 1 46 ? -1.419 -14.281 6.395 1 96.31 46 LEU B O 1
ATOM 3290 N N . GLY B 1 47 ? -2.525 -16.172 6.98 1 93.5 47 GLY B N 1
ATOM 3291 C CA . GLY B 1 47 ? -3.295 -16.188 5.746 1 93.5 47 GLY B CA 1
ATOM 3292 C C . GLY B 1 47 ? -4.344 -15.094 5.688 1 93.5 47 GLY B C 1
ATOM 3293 O O . GLY B 1 47 ? -4.855 -14.656 6.723 1 93.5 47 GLY B O 1
ATOM 3294 N N . TYR B 1 48 ? -4.742 -14.703 4.469 1 87.56 48 TYR B N 1
ATOM 3295 C CA . TYR B 1 48 ? -5.59 -13.539 4.234 1 87.56 48 TYR B CA 1
ATOM 3296 C C . TYR B 1 48 ? -7.016 -13.797 4.707 1 87.56 48 TYR B C 1
ATOM 3298 O O . TYR B 1 48 ? -7.805 -12.859 4.859 1 87.56 48 TYR B O 1
ATOM 3306 N N . LEU B 1 49 ? -7.398 -15.055 4.969 1 89.62 49 LEU B N 1
ATOM 3307 C CA . LEU B 1 49 ? -8.727 -15.352 5.496 1 89.62 49 LEU B CA 1
ATOM 3308 C C . LEU B 1 49 ? -8.625 -16.141 6.805 1 89.62 49 LEU B C 1
ATOM 3310 O O . LEU B 1 49 ? -9.609 -16.703 7.266 1 89.62 49 LEU B O 1
ATOM 3314 N N . ASP B 1 50 ? -7.414 -16.234 7.348 1 95.06 50 ASP B N 1
ATOM 3315 C CA . ASP B 1 50 ? -7.234 -16.828 8.664 1 95.06 50 ASP B CA 1
ATOM 3316 C C . ASP B 1 50 ? -8.117 -16.156 9.711 1 95.06 50 ASP B C 1
ATOM 3318 O O . ASP B 1 50 ? -8.18 -14.922 9.758 1 95.06 50 ASP B O 1
ATOM 3322 N N . PRO B 1 51 ? -8.812 -16.922 10.555 1 95.44 51 PRO B N 1
ATOM 3323 C CA . PRO B 1 51 ? -9.68 -16.312 11.57 1 95.44 51 PRO B CA 1
ATOM 3324 C C . PRO B 1 51 ? -8.938 -15.328 12.461 1 95.44 51 PRO B C 1
ATOM 3326 O O . PRO B 1 51 ? -9.5 -14.305 12.859 1 95.44 51 PRO B O 1
ATOM 3329 N N . ALA B 1 52 ? -7.715 -15.617 12.781 1 96.75 52 ALA B N 1
ATOM 3330 C CA . ALA B 1 52 ? -6.93 -14.703 13.609 1 96.75 52 ALA B CA 1
ATOM 3331 C C . ALA B 1 52 ? -6.664 -13.391 12.875 1 96.75 52 ALA B C 1
ATOM 3333 O O . ALA B 1 52 ? -6.605 -12.328 13.5 1 96.75 52 ALA B O 1
ATOM 3334 N N . PHE B 1 53 ? -6.512 -13.43 11.602 1 96.75 53 PHE B N 1
ATOM 3335 C CA . PHE B 1 53 ? -6.312 -12.211 10.836 1 96.75 53 PHE B CA 1
ATOM 3336 C C . PHE B 1 53 ? -7.613 -11.43 10.711 1 96.75 53 PHE B C 1
ATOM 3338 O O . PHE B 1 53 ? -7.613 -10.195 10.773 1 96.75 53 PHE B O 1
ATOM 3345 N N . ILE B 1 54 ? -8.672 -12.117 10.508 1 96.19 54 ILE B N 1
ATOM 3346 C CA . ILE B 1 54 ? -9.984 -11.477 10.43 1 96.19 54 ILE B CA 1
ATOM 3347 C C . ILE B 1 54 ? -10.25 -10.703 11.719 1 96.19 54 ILE B C 1
ATOM 3349 O O . ILE B 1 54 ? -10.828 -9.609 11.688 1 96.19 54 ILE B O 1
ATOM 3353 N N . GLN B 1 55 ? -9.789 -11.266 12.828 1 97.06 55 GLN B N 1
ATOM 3354 C CA . GLN B 1 55 ? -9.93 -10.539 14.086 1 97.06 55 GLN B CA 1
ATOM 3355 C C . GLN B 1 55 ? -9.133 -9.242 14.062 1 97.06 55 GLN B C 1
ATOM 3357 O O . GLN B 1 55 ? -9.578 -8.227 14.609 1 97.06 55 GLN B O 1
ATOM 3362 N N . VAL B 1 56 ? -7.977 -9.258 13.469 1 98.06 56 VAL B N 1
ATOM 3363 C CA . VAL B 1 56 ? -7.172 -8.047 13.312 1 98.06 56 VAL B CA 1
ATOM 3364 C C . VAL B 1 56 ? -7.961 -7.004 12.531 1 98.06 56 VAL B C 1
ATOM 3366 O O . VAL B 1 56 ? -7.996 -5.828 12.906 1 98.06 56 VAL B O 1
ATOM 3369 N N . LEU B 1 57 ? -8.594 -7.438 11.453 1 97.75 57 LEU B N 1
ATOM 3370 C CA . LEU B 1 57 ? -9.398 -6.535 10.625 1 97.75 57 LEU B CA 1
ATOM 3371 C C . LEU B 1 57 ? -10.539 -5.93 11.438 1 97.75 57 LEU B C 1
ATOM 3373 O O . LEU B 1 57 ? -10.766 -4.719 11.383 1 97.75 57 LEU B O 1
ATOM 3377 N N . GLN B 1 58 ? -11.188 -6.742 12.195 1 97.56 58 GLN B N 1
ATOM 3378 C CA . GLN B 1 58 ? -12.32 -6.285 13 1 97.56 58 GLN B CA 1
ATOM 3379 C C . GLN B 1 58 ? -11.867 -5.301 14.078 1 97.56 58 GLN B C 1
ATOM 3381 O O . GLN B 1 58 ? -12.539 -4.305 14.336 1 97.56 58 GLN B O 1
ATOM 3386 N N . ASP B 1 59 ? -10.742 -5.602 14.688 1 98.62 59 ASP B N 1
ATOM 3387 C CA . ASP B 1 59 ? -10.18 -4.691 15.68 1 98.62 59 ASP B CA 1
ATOM 3388 C C . ASP B 1 59 ? -9.891 -3.324 15.062 1 98.62 59 ASP B C 1
ATOM 3390 O O . ASP B 1 59 ? -10.195 -2.291 15.656 1 98.62 59 ASP B O 1
ATOM 3394 N N . ILE B 1 60 ? -9.312 -3.334 13.891 1 98.75 60 ILE B N 1
ATOM 3395 C CA . ILE B 1 60 ? -8.969 -2.088 13.211 1 98.75 60 ILE B CA 1
ATOM 3396 C C . ILE B 1 60 ? -10.234 -1.267 12.969 1 98.75 60 ILE B C 1
ATOM 3398 O O . ILE B 1 60 ? -10.258 -0.063 13.234 1 98.75 60 ILE B O 1
ATOM 3402 N N . GLN B 1 61 ? -11.266 -1.899 12.461 1 98.75 61 GLN B N 1
ATOM 3403 C CA . GLN B 1 61 ? -12.508 -1.189 12.18 1 98.75 61 GLN B CA 1
ATOM 3404 C C . GLN B 1 61 ? -13.078 -0.55 13.438 1 98.75 61 GLN B C 1
ATOM 3406 O O . GLN B 1 61 ? -13.445 0.626 13.438 1 98.75 61 GLN B O 1
ATOM 3411 N N . ALA B 1 62 ? -13.141 -1.309 14.516 1 98.69 62 ALA B N 1
ATOM 3412 C CA . ALA B 1 62 ? -13.688 -0.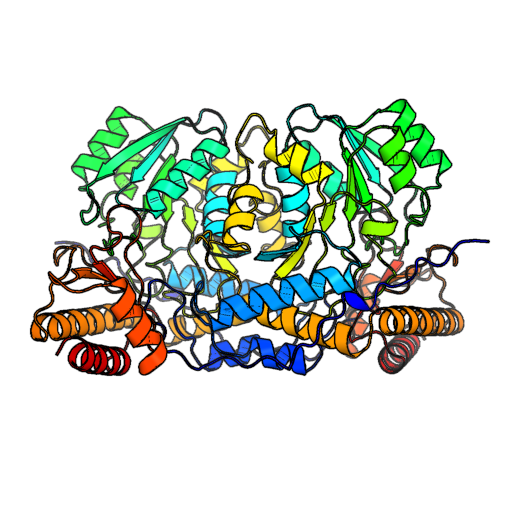803 15.766 1 98.69 62 ALA B CA 1
ATOM 3413 C C . ALA B 1 62 ? -12.844 0.346 16.312 1 98.69 62 ALA B C 1
ATOM 3415 O O . ALA B 1 62 ? -13.383 1.373 16.734 1 98.69 62 ALA B O 1
ATOM 3416 N N . LEU B 1 63 ? -11.586 0.172 16.297 1 98.88 63 LEU B N 1
ATOM 3417 C CA . LEU B 1 63 ? -10.672 1.172 16.828 1 98.88 63 LEU B CA 1
ATOM 3418 C C . LEU B 1 63 ? -10.727 2.453 16 1 98.88 63 LEU B C 1
ATOM 3420 O O . LEU B 1 63 ? -10.68 3.555 16.547 1 98.88 63 LEU B O 1
ATOM 3424 N N . LEU B 1 64 ? -10.82 2.334 14.695 1 98.88 64 LEU B N 1
ATOM 3425 C CA . LEU B 1 64 ? -10.906 3.502 13.828 1 98.88 64 LEU B CA 1
ATOM 3426 C C . LEU B 1 64 ? -12.203 4.273 14.07 1 98.88 64 LEU B C 1
ATOM 3428 O O . LEU B 1 64 ? -12.203 5.504 14.07 1 98.88 64 LEU B O 1
ATOM 3432 N N . ARG B 1 65 ? -13.297 3.566 14.234 1 98.81 65 ARG B N 1
ATOM 3433 C CA . ARG B 1 65 ? -14.555 4.25 14.508 1 98.81 65 ARG B CA 1
ATOM 3434 C C . ARG B 1 65 ? -14.461 5.086 15.781 1 98.81 65 ARG B C 1
ATOM 3436 O O . ARG B 1 65 ? -14.969 6.207 15.828 1 98.81 65 ARG B O 1
ATOM 3443 N N . TYR B 1 66 ? -13.75 4.562 16.734 1 98.81 66 TYR B N 1
ATOM 3444 C CA . TYR B 1 66 ? -13.547 5.309 17.969 1 98.81 66 TYR B CA 1
ATOM 3445 C C . TYR B 1 66 ? -12.688 6.543 17.734 1 98.81 66 TYR B C 1
ATOM 3447 O O . TYR B 1 66 ? -13.062 7.648 18.125 1 98.81 66 TYR B O 1
ATOM 3455 N N . VAL B 1 67 ? -11.617 6.375 17.078 1 98.69 67 VAL B N 1
ATOM 3456 C CA . VAL B 1 67 ? -10.633 7.445 16.922 1 98.69 67 VAL B CA 1
ATOM 3457 C C . VAL B 1 67 ? -11.219 8.547 16.047 1 98.69 67 VAL B C 1
ATOM 3459 O O . VAL B 1 67 ? -10.93 9.734 16.25 1 98.69 67 VAL B O 1
ATOM 3462 N N . TRP B 1 68 ? -12.156 8.211 15.109 1 98.62 68 TRP B N 1
ATOM 3463 C CA . TRP B 1 68 ? -12.773 9.172 14.203 1 98.62 68 TRP B CA 1
ATOM 3464 C C . TRP B 1 68 ? -14.062 9.727 14.797 1 98.62 68 TRP B C 1
ATOM 3466 O O . TRP B 1 68 ? -14.664 10.648 14.242 1 98.62 68 TRP B O 1
ATOM 3476 N N . GLN B 1 69 ? -14.531 9.039 15.93 1 98.38 69 GLN B N 1
ATOM 3477 C CA . GLN B 1 69 ? -15.812 9.406 16.516 1 98.38 69 GLN B CA 1
ATOM 3478 C C . GLN B 1 69 ? -16.938 9.32 15.484 1 98.38 69 GLN B C 1
ATOM 3480 O O . GLN B 1 69 ? -17.672 10.289 15.281 1 98.38 69 GLN B O 1
ATOM 3485 N N . THR B 1 70 ? -17.078 8.078 14.906 1 98.69 70 THR B N 1
ATOM 3486 C CA . THR B 1 70 ? -18.078 7.848 13.875 1 98.69 70 THR B CA 1
ATOM 3487 C C . THR B 1 70 ? -18.734 6.484 14.047 1 98.69 70 THR B C 1
ATOM 3489 O O . THR B 1 70 ? -18.156 5.578 14.648 1 98.69 70 THR B O 1
ATOM 3492 N N . THR B 1 71 ? -19.922 6.359 13.57 1 98.31 71 THR B N 1
ATOM 3493 C CA . THR B 1 71 ? -20.625 5.09 13.586 1 98.31 71 THR B CA 1
ATOM 3494 C C . THR B 1 71 ? -20.688 4.484 12.188 1 98.31 71 THR B C 1
ATOM 3496 O O . THR B 1 71 ? -21.391 3.496 11.961 1 98.31 71 THR B O 1
ATOM 3499 N N . ASN B 1 72 ? -19.969 5.105 11.258 1 98.5 72 ASN B N 1
ATOM 3500 C CA . ASN B 1 72 ? -19.938 4.57 9.898 1 98.5 72 ASN B CA 1
ATOM 3501 C C . ASN B 1 72 ? -19.516 3.105 9.883 1 98.5 72 ASN B C 1
ATOM 3503 O O . ASN B 1 72 ? -18.453 2.758 10.367 1 98.5 72 ASN B O 1
ATOM 3507 N N . GLU B 1 73 ? -20.281 2.273 9.266 1 96.94 73 GLU B N 1
ATOM 3508 C CA . GLU B 1 73 ? -19.922 0.865 9.141 1 96.94 73 GLU B CA 1
ATOM 3509 C C . GLU B 1 73 ? -18.766 0.679 8.164 1 96.94 73 GLU B C 1
ATOM 3511 O O . GLU B 1 73 ? -17.891 -0.167 8.375 1 96.94 73 GLU B O 1
ATOM 3516 N N . THR B 1 74 ? -18.812 1.452 7.098 1 98.06 74 THR B N 1
ATOM 3517 C CA . THR B 1 74 ? -17.734 1.391 6.109 1 98.06 74 THR B CA 1
ATOM 3518 C C . THR B 1 74 ? -16.516 2.189 6.57 1 98.06 74 THR B C 1
ATOM 3520 O O . THR B 1 74 ? -16.297 3.307 6.102 1 98.06 74 THR B O 1
ATOM 3523 N N . THR B 1 75 ? -15.859 1.685 7.574 1 98.75 75 THR B N 1
ATOM 3524 C CA . THR B 1 75 ? -14.633 2.199 8.172 1 98.75 75 THR B CA 1
ATOM 3525 C C . THR B 1 75 ? -13.555 1.117 8.211 1 98.75 75 THR B C 1
ATOM 3527 O O . THR B 1 75 ? -13.727 0.094 8.875 1 98.75 75 THR B O 1
ATOM 3530 N N . PHE B 1 76 ? -12.531 1.3 7.414 1 98.62 76 PHE B N 1
ATOM 3531 C CA . PHE B 1 76 ? -11.461 0.312 7.355 1 98.62 76 PHE B CA 1
ATOM 3532 C C . PHE B 1 76 ? -10.156 0.953 6.891 1 98.62 76 PHE B C 1
ATOM 3534 O O . PHE B 1 76 ? -9.984 2.17 6.996 1 98.62 76 PHE B O 1
ATOM 3541 N N . CYS B 1 77 ? -9.148 0.169 6.531 1 98.12 77 CYS B N 1
ATOM 3542 C CA . CYS B 1 77 ? -7.898 0.724 6.023 1 98.12 77 CYS B CA 1
ATOM 3543 C C . CYS B 1 77 ? -7.527 0.1 4.684 1 98.12 77 CYS B C 1
ATOM 3545 O O . CYS B 1 77 ? -7.898 -1.042 4.402 1 98.12 77 CYS B O 1
ATOM 3547 N N . ILE B 1 78 ? -6.871 0.898 3.895 1 97.62 78 ILE B N 1
ATOM 3548 C CA . ILE B 1 78 ? -6.371 0.47 2.592 1 97.62 78 ILE B CA 1
ATOM 3549 C C . ILE B 1 78 ? -4.949 -0.07 2.734 1 97.62 78 ILE B C 1
ATOM 3551 O O . ILE B 1 78 ? -4.176 0.415 3.562 1 97.62 78 ILE B O 1
ATOM 3555 N N . SER B 1 79 ? -4.641 -1.173 1.975 1 98.44 79 SER B N 1
ATOM 3556 C CA . SER B 1 79 ? -3.252 -1.6 1.829 1 98.44 79 SER B CA 1
ATOM 3557 C C . SER B 1 79 ? -2.463 -0.627 0.959 1 98.44 79 SER B C 1
ATOM 3559 O O . SER B 1 79 ? -2.16 -0.927 -0.197 1 98.44 79 SER B O 1
ATOM 3561 N N . GLY B 1 80 ? -2.021 0.461 1.463 1 98.5 80 GLY B N 1
ATOM 3562 C CA . GLY B 1 80 ? -1.338 1.566 0.81 1 98.5 80 GLY B CA 1
ATOM 3563 C C . GLY B 1 80 ? -1.082 2.74 1.735 1 98.5 80 GLY B C 1
ATOM 3564 O O . GLY B 1 80 ? -1.516 2.734 2.889 1 98.5 80 GLY B O 1
ATOM 3565 N N . THR B 1 81 ? -0.378 3.73 1.286 1 98.5 81 THR B N 1
ATOM 3566 C CA . THR B 1 81 ? -0.01 4.871 2.117 1 98.5 81 THR B CA 1
ATOM 3567 C C . THR B 1 81 ? -1.101 5.938 2.082 1 98.5 81 THR B C 1
ATOM 3569 O O . THR B 1 81 ? -2.182 5.711 1.536 1 98.5 81 THR B O 1
ATOM 3572 N N . GLY B 1 82 ? -0.852 7.02 2.787 1 98.44 82 GLY B N 1
ATOM 3573 C CA . GLY B 1 82 ? -1.852 8.07 2.91 1 98.44 82 GLY B CA 1
ATOM 3574 C C . GLY B 1 82 ? -2.387 8.539 1.571 1 98.44 82 GLY B C 1
ATOM 3575 O O . GLY B 1 82 ? -3.59 8.766 1.421 1 98.44 82 GLY B O 1
ATOM 3576 N N . SER B 1 83 ? -1.535 8.688 0.55 1 98.56 83 SER B N 1
ATOM 3577 C CA . SER B 1 83 ? -1.945 9.141 -0.776 1 98.56 83 SER B CA 1
ATOM 3578 C C . SER B 1 83 ? -2.846 8.109 -1.454 1 98.56 83 SER B C 1
ATOM 3580 O O . SER B 1 83 ? -3.719 8.469 -2.246 1 98.56 83 SER B O 1
ATOM 3582 N N . ALA B 1 84 ? -2.645 6.832 -1.13 1 98.75 84 ALA B N 1
ATOM 3583 C CA . ALA B 1 84 ? -3.549 5.805 -1.641 1 98.75 84 ALA B CA 1
ATOM 3584 C C . ALA B 1 84 ? -4.949 5.969 -1.06 1 98.75 84 ALA B C 1
ATOM 3586 O O . ALA B 1 84 ? -5.945 5.785 -1.764 1 98.75 84 ALA B O 1
ATOM 3587 N N . ALA B 1 85 ? -5.027 6.215 0.235 1 98.81 85 ALA B N 1
ATOM 3588 C CA . ALA B 1 85 ? -6.328 6.445 0.86 1 98.81 85 ALA B CA 1
ATOM 3589 C C . ALA B 1 85 ? -7.012 7.676 0.272 1 98.81 85 ALA B C 1
ATOM 3591 O O . ALA B 1 85 ? -8.219 7.672 0.04 1 98.81 85 ALA B O 1
ATOM 3592 N N . MET B 1 86 ? -6.246 8.734 0.077 1 98.81 86 MET B N 1
ATOM 3593 C CA . MET B 1 86 ? -6.723 9.93 -0.612 1 98.81 86 MET B CA 1
ATOM 3594 C C . MET B 1 86 ? -7.309 9.57 -1.974 1 98.81 86 MET B C 1
ATOM 3596 O O . MET B 1 86 ? -8.438 9.953 -2.285 1 98.81 86 MET B O 1
ATOM 3600 N N . GLU B 1 87 ? -6.582 8.852 -2.725 1 98.75 87 GLU B N 1
ATOM 3601 C CA . GLU B 1 87 ? -7 8.453 -4.066 1 98.75 87 GLU B CA 1
ATOM 3602 C C . GLU B 1 87 ? -8.227 7.551 -4.02 1 98.75 87 GLU B C 1
ATOM 3604 O O . GLU B 1 87 ? -9.07 7.586 -4.918 1 98.75 87 GLU B O 1
ATOM 3609 N N . ALA B 1 88 ? -8.258 6.598 -3.053 1 98.81 88 ALA B N 1
ATOM 3610 C CA . ALA B 1 88 ? -9.422 5.73 -2.904 1 98.81 88 ALA B CA 1
ATOM 3611 C C . ALA B 1 88 ? -10.703 6.551 -2.777 1 98.81 88 ALA B C 1
ATOM 3613 O O . ALA B 1 88 ? -11.703 6.254 -3.434 1 98.81 88 ALA B O 1
ATOM 3614 N N . CYS B 1 89 ? -10.648 7.598 -1.955 1 98.81 89 CYS B N 1
ATOM 3615 C CA . CYS B 1 89 ? -11.82 8.445 -1.792 1 98.81 89 CYS B CA 1
ATOM 3616 C C . CYS B 1 89 ? -12.18 9.141 -3.1 1 98.81 89 CYS B C 1
ATOM 3618 O O . CYS B 1 89 ? -13.328 9.094 -3.543 1 98.81 89 CYS B O 1
ATOM 3620 N N . VAL B 1 90 ? -11.219 9.719 -3.771 1 98.81 90 VAL B N 1
ATOM 3621 C CA . VAL B 1 90 ? -11.453 10.531 -4.957 1 98.81 90 VAL B CA 1
ATOM 3622 C C . VAL B 1 90 ? -11.914 9.641 -6.109 1 98.81 90 VAL B C 1
ATOM 3624 O O . VAL B 1 90 ? -12.898 9.953 -6.789 1 98.81 90 VAL B O 1
ATOM 3627 N N . ALA B 1 91 ? -11.234 8.516 -6.328 1 98.62 91 ALA B N 1
ATOM 3628 C CA . ALA B 1 91 ? -11.539 7.621 -7.438 1 98.62 91 ALA B CA 1
ATOM 3629 C C . ALA B 1 91 ? -12.969 7.102 -7.355 1 98.62 91 ALA B C 1
ATOM 3631 O O . ALA B 1 91 ? -13.609 6.855 -8.383 1 98.62 91 ALA B O 1
ATOM 3632 N N . ASN B 1 92 ? -13.461 6.891 -6.18 1 98.69 92 ASN B N 1
ATOM 3633 C CA . ASN B 1 92 ? -14.781 6.281 -6 1 98.69 92 ASN B CA 1
ATOM 3634 C C . ASN B 1 92 ? -15.891 7.324 -6.047 1 98.69 92 ASN B C 1
ATOM 3636 O O . ASN B 1 92 ? -16.984 7.051 -6.543 1 98.69 92 ASN B O 1
ATOM 3640 N N . ILE B 1 93 ? -15.633 8.57 -5.594 1 98.25 93 ILE B N 1
ATOM 3641 C CA . ILE B 1 93 ? -16.734 9.508 -5.398 1 98.25 93 ILE B CA 1
ATOM 3642 C C . ILE B 1 93 ? -16.844 10.438 -6.605 1 98.25 93 ILE B C 1
ATOM 3644 O O . ILE B 1 93 ? -17.922 10.969 -6.887 1 98.25 93 ILE B O 1
ATOM 3648 N N . VAL B 1 94 ? -15.766 10.656 -7.344 1 98.12 94 VAL B N 1
ATOM 3649 C CA . VAL B 1 94 ? -15.758 11.594 -8.461 1 98.12 94 VAL B CA 1
ATOM 3650 C C . VAL B 1 94 ? -16.125 10.852 -9.75 1 98.12 94 VAL B C 1
ATOM 3652 O O . VAL B 1 94 ? -15.531 9.82 -10.062 1 98.12 94 VAL B O 1
ATOM 3655 N N . GLU B 1 95 ? -17.062 11.328 -10.422 1 96.56 95 GLU B N 1
ATOM 3656 C CA . GLU B 1 95 ? -17.422 10.875 -11.766 1 96.56 95 GLU B CA 1
ATOM 3657 C C . GLU B 1 95 ? -17.203 11.969 -12.797 1 96.56 95 GLU B C 1
ATOM 3659 O O . GLU B 1 95 ? -17.062 13.141 -12.445 1 96.56 95 GLU B O 1
ATOM 3664 N N . LYS B 1 96 ? -17.203 11.539 -14.031 1 94.69 96 LYS B N 1
ATOM 3665 C CA . LYS B 1 96 ? -17 12.484 -15.125 1 94.69 96 LYS B CA 1
ATOM 3666 C C . LYS B 1 96 ? -18.016 13.609 -15.07 1 94.69 96 LYS B C 1
ATOM 3668 O O . LYS B 1 96 ? -19.219 13.367 -14.875 1 94.69 96 LYS B O 1
ATOM 3673 N N . ASN B 1 97 ? -17.594 14.797 -15.047 1 93.88 97 ASN B N 1
ATOM 3674 C CA . ASN B 1 97 ? -18.359 16.047 -15.148 1 93.88 97 ASN B CA 1
ATOM 3675 C C . ASN B 1 97 ? -18.953 16.438 -13.805 1 93.88 97 ASN B C 1
ATOM 3677 O O . ASN B 1 97 ? -19.625 17.469 -13.703 1 93.88 97 ASN B O 1
ATOM 3681 N N . ASP B 1 98 ? -18.719 15.648 -12.766 1 97.44 98 ASP B N 1
ATOM 3682 C CA . ASP B 1 98 ? -19.047 16.156 -11.438 1 97.44 98 ASP B CA 1
ATOM 3683 C C . ASP B 1 98 ? -18.359 17.484 -11.172 1 97.44 98 ASP B C 1
ATOM 3685 O O . ASP B 1 98 ? -17.156 17.641 -11.445 1 97.44 98 ASP B O 1
ATOM 3689 N N . VAL B 1 99 ? -19.094 18.469 -10.75 1 98.88 99 VAL B N 1
ATOM 3690 C CA . VAL B 1 99 ? -18.422 19.656 -10.227 1 98.88 99 VAL B CA 1
ATOM 3691 C C . VAL B 1 99 ? -17.797 19.344 -8.883 1 98.88 99 VAL B C 1
ATOM 3693 O O . VAL B 1 99 ? -18.484 18.953 -7.934 1 98.88 99 VAL B O 1
ATOM 3696 N N . VAL B 1 100 ? -16.469 19.406 -8.805 1 98.94 100 VAL B N 1
ATOM 3697 C CA . VAL B 1 100 ? -15.703 19.172 -7.59 1 98.94 100 VAL B CA 1
ATOM 3698 C C . VAL B 1 100 ? -15.039 20.469 -7.141 1 98.94 100 VAL B C 1
ATOM 3700 O O . VAL B 1 100 ? -14.25 21.062 -7.883 1 98.94 100 VAL B O 1
ATOM 3703 N N . LEU B 1 101 ? -15.406 20.938 -5.961 1 98.94 101 LEU B N 1
ATOM 3704 C CA . LEU B 1 101 ? -14.797 22.109 -5.375 1 98.94 101 LEU B CA 1
ATOM 3705 C C . LEU B 1 101 ? -13.734 21.734 -4.348 1 98.94 101 LEU B C 1
ATOM 3707 O O . LEU B 1 101 ? -13.977 20.875 -3.492 1 98.94 101 LEU B O 1
ATOM 3711 N N . VAL B 1 102 ? -12.562 22.281 -4.43 1 98.94 102 VAL B N 1
ATOM 3712 C CA . VAL B 1 102 ? -11.508 22.031 -3.457 1 98.94 102 VAL B CA 1
ATOM 3713 C C . VAL B 1 102 ? -11.07 23.344 -2.826 1 98.94 102 VAL B C 1
ATOM 3715 O O . VAL B 1 102 ? -10.789 24.312 -3.533 1 98.94 102 VAL B O 1
ATOM 3718 N N . ALA B 1 103 ? -11.086 23.422 -1.506 1 98.88 103 ALA B N 1
ATOM 3719 C CA . ALA B 1 103 ? -10.484 24.531 -0.766 1 98.88 103 ALA B CA 1
ATOM 3720 C C . ALA B 1 103 ? -8.984 24.312 -0.582 1 98.88 103 ALA B C 1
ATOM 3722 O O . ALA B 1 103 ? -8.562 23.406 0.143 1 98.88 103 ALA B O 1
ATOM 3723 N N . VAL B 1 104 ? -8.203 25.141 -1.237 1 98.69 104 VAL B N 1
ATOM 3724 C CA . VAL B 1 104 ? -6.758 24.938 -1.262 1 98.69 104 VAL B CA 1
ATOM 3725 C C . VAL B 1 104 ? -6.07 26.016 -0.434 1 98.69 104 VAL B C 1
ATOM 3727 O O . VAL B 1 104 ? -6.215 27.219 -0.718 1 98.69 104 VAL B O 1
ATOM 3730 N N . CYS B 1 105 ? -5.375 25.594 0.583 1 98 105 CYS B N 1
ATOM 3731 C CA . CYS B 1 105 ? -4.562 26.516 1.361 1 98 105 CYS B CA 1
ATOM 3732 C C . CYS B 1 105 ? -3.158 25.969 1.579 1 98 105 CYS B C 1
ATOM 3734 O O . CYS B 1 105 ? -2.488 26.328 2.547 1 98 105 CYS B O 1
ATOM 3736 N N . GLY B 1 106 ? -2.777 25.016 0.744 1 98.12 106 GLY B N 1
ATOM 3737 C CA . GLY B 1 106 ? -1.464 24.406 0.808 1 98.12 106 GLY B CA 1
ATOM 3738 C C . GLY B 1 106 ? -1.278 23.297 -0.209 1 98.12 106 GLY B C 1
ATOM 3739 O O . GLY B 1 106 ? -2.072 23.156 -1.143 1 98.12 106 GLY B O 1
ATOM 3740 N N . TYR B 1 107 ? -0.243 22.547 -0.021 1 98.12 107 TYR B N 1
ATOM 3741 C CA . TYR B 1 107 ? 0.256 21.562 -0.974 1 98.12 107 TYR B CA 1
ATOM 3742 C C . TYR B 1 107 ? -0.75 20.438 -1.165 1 98.12 107 TYR B C 1
ATOM 3744 O O . TYR B 1 107 ? -0.961 19.969 -2.287 1 98.12 107 TYR B O 1
ATOM 3752 N N . PHE B 1 108 ? -1.389 19.969 -0.173 1 98.38 108 PHE B N 1
ATOM 3753 C CA . PHE B 1 108 ? -2.17 18.734 -0.243 1 98.38 108 PHE B CA 1
ATOM 3754 C C . PHE B 1 108 ? -3.582 19.016 -0.74 1 98.38 108 PHE B C 1
ATOM 3756 O O . PHE B 1 108 ? -4.242 18.125 -1.289 1 98.38 108 PHE B O 1
ATOM 3763 N N . GLY B 1 109 ? -4.062 20.25 -0.576 1 98.38 109 GLY B N 1
ATOM 3764 C CA . GLY B 1 109 ? -5.234 20.641 -1.341 1 98.38 109 GLY B CA 1
ATOM 3765 C C . GLY B 1 109 ? -5.027 20.547 -2.84 1 98.38 109 GLY B C 1
ATOM 3766 O O . GLY B 1 109 ? -5.926 20.125 -3.572 1 98.38 109 GLY B O 1
ATOM 3767 N N . SER B 1 110 ? -3.824 20.953 -3.24 1 98.31 110 SER B N 1
ATOM 3768 C CA . SER B 1 110 ? -3.486 20.922 -4.66 1 98.31 110 SER B CA 1
ATOM 3769 C C . SER B 1 110 ? -3.428 19.484 -5.168 1 98.31 110 SER B C 1
ATOM 3771 O O . SER B 1 110 ? -3.77 19.203 -6.324 1 98.31 110 SER B O 1
ATOM 3773 N N . ARG B 1 111 ? -3.004 18.562 -4.352 1 98.5 111 ARG B N 1
ATOM 3774 C CA . ARG B 1 111 ? -3 17.172 -4.746 1 98.5 111 ARG B CA 1
ATOM 3775 C C . ARG B 1 111 ? -4.418 16.656 -4.973 1 98.5 111 ARG B C 1
ATOM 3777 O O . ARG B 1 111 ? -4.664 15.875 -5.895 1 98.5 111 ARG B O 1
ATOM 3784 N N . LEU B 1 112 ? -5.332 17.047 -4.105 1 98.75 112 LEU B N 1
ATOM 3785 C CA . LEU B 1 112 ? -6.734 16.703 -4.293 1 98.75 112 LEU B CA 1
ATOM 3786 C C . LEU B 1 112 ? -7.238 17.188 -5.652 1 98.75 112 LEU B C 1
ATOM 3788 O O . LEU B 1 112 ? -7.961 16.453 -6.336 1 98.75 112 LEU B O 1
ATOM 3792 N N . VAL B 1 113 ? -6.836 18.406 -5.988 1 98.81 113 VAL B N 1
ATOM 3793 C CA . VAL B 1 113 ? -7.211 18.969 -7.277 1 98.81 113 VAL B CA 1
ATOM 3794 C C . VAL B 1 113 ? -6.699 18.078 -8.406 1 98.81 113 VAL B C 1
ATOM 3796 O O . VAL B 1 113 ? -7.457 17.703 -9.297 1 98.81 113 VAL B O 1
ATOM 3799 N N . ASP B 1 114 ? -5.457 17.719 -8.336 1 98.62 114 ASP B N 1
ATOM 3800 C CA . ASP B 1 114 ? -4.82 16.906 -9.367 1 98.62 114 ASP B CA 1
ATOM 3801 C C . ASP B 1 114 ? -5.52 15.562 -9.516 1 98.62 114 ASP B C 1
ATOM 3803 O O . ASP B 1 114 ? -5.832 15.141 -10.633 1 98.62 114 ASP B O 1
ATOM 3807 N N . MET B 1 115 ? -5.793 14.906 -8.422 1 98.69 115 MET B N 1
ATOM 3808 C CA . MET B 1 115 ? -6.449 13.602 -8.445 1 98.69 115 MET B CA 1
ATOM 3809 C C . MET B 1 115 ? -7.855 13.719 -9.031 1 98.69 115 MET B C 1
ATOM 3811 O O . MET B 1 115 ? -8.258 12.906 -9.867 1 98.69 115 MET B O 1
ATOM 3815 N N . ALA B 1 116 ? -8.586 14.719 -8.57 1 98.75 116 ALA B N 1
ATOM 3816 C CA . ALA B 1 116 ? -9.961 14.883 -9.031 1 98.75 116 ALA B CA 1
ATOM 3817 C C . ALA B 1 116 ? -10.008 15.133 -10.539 1 98.75 116 ALA B C 1
ATOM 3819 O O . ALA B 1 116 ? -10.898 14.625 -11.227 1 98.75 116 ALA B O 1
ATOM 3820 N N . GLU B 1 117 ? -9.055 15.922 -11.055 1 98.44 117 GLU B N 1
ATOM 3821 C CA . GLU B 1 117 ? -8.992 16.188 -12.492 1 98.44 117 GLU B CA 1
ATOM 3822 C C . GLU B 1 117 ? -8.711 14.914 -13.281 1 98.44 117 GLU B C 1
ATOM 3824 O O . GLU B 1 117 ? -9.273 14.703 -14.352 1 98.44 117 GLU B O 1
ATOM 3829 N N . ARG B 1 118 ? -7.891 14.125 -12.75 1 97.81 118 ARG B N 1
ATOM 3830 C CA . ARG B 1 118 ? -7.512 12.883 -13.414 1 97.81 118 ARG B CA 1
ATOM 3831 C C . ARG B 1 118 ? -8.711 11.953 -13.555 1 97.81 118 ARG B C 1
ATOM 3833 O O . ARG B 1 118 ? -8.797 11.18 -14.508 1 97.81 118 ARG B O 1
ATOM 3840 N N . TYR B 1 119 ? -9.617 12.016 -12.625 1 97.12 119 TYR B N 1
ATOM 3841 C CA . TYR B 1 119 ? -10.789 11.148 -12.672 1 97.12 119 TYR B CA 1
ATOM 3842 C C . TYR B 1 119 ? -11.953 11.844 -13.375 1 97.12 119 TYR B C 1
ATOM 3844 O O . TYR B 1 119 ? -13.094 11.375 -13.297 1 97.12 119 TYR B O 1
ATOM 3852 N N . GLY B 1 120 ? -11.727 13.039 -14.016 1 96.44 120 GLY B N 1
ATOM 3853 C CA . GLY B 1 120 ? -12.664 13.664 -14.938 1 96.44 120 GLY B CA 1
ATOM 3854 C C . GLY B 1 120 ? -13.57 14.688 -14.273 1 96.44 120 GLY B C 1
ATOM 3855 O O . GLY B 1 120 ? -14.516 15.172 -14.891 1 96.44 120 GLY B O 1
ATOM 3856 N N . GLY B 1 121 ? -13.312 15.07 -13.055 1 98.06 121 GLY B N 1
ATOM 3857 C CA . GLY B 1 121 ? -14.109 16.094 -12.398 1 98.06 121 GLY B CA 1
ATOM 3858 C C . GLY B 1 121 ? -13.945 17.469 -13.031 1 98.06 121 GLY B C 1
ATOM 3859 O O . GLY B 1 121 ? -12.883 17.797 -13.562 1 98.06 121 GLY B O 1
ATOM 3860 N N . ASP B 1 122 ? -15.055 18.188 -13.078 1 98.75 122 ASP B N 1
ATOM 3861 C CA . ASP B 1 122 ? -14.977 19.625 -13.312 1 98.75 122 ASP B CA 1
ATOM 3862 C C . ASP B 1 122 ? -14.523 20.359 -12.055 1 98.75 122 ASP B C 1
ATOM 3864 O O . ASP B 1 122 ? -15.352 20.844 -11.289 1 98.75 122 ASP B O 1
ATOM 3868 N N . VAL B 1 123 ? -13.234 20.516 -11.914 1 98.81 123 VAL B N 1
ATOM 3869 C CA . VAL B 1 123 ? -12.648 20.922 -10.641 1 98.81 123 VAL B CA 1
ATOM 3870 C C . VAL B 1 123 ? -12.617 22.438 -10.539 1 98.81 123 VAL B C 1
ATOM 3872 O O . VAL B 1 123 ? -12.164 23.125 -11.461 1 98.81 123 VAL B O 1
ATOM 3875 N N . ARG B 1 124 ? -13.188 22.922 -9.492 1 98.81 124 ARG B N 1
ATOM 3876 C CA . ARG B 1 124 ? -13.125 24.312 -9.07 1 98.81 124 ARG B CA 1
ATOM 3877 C C . ARG B 1 124 ? -12.273 24.469 -7.816 1 98.81 124 ARG B C 1
ATOM 3879 O O . ARG B 1 124 ? -12.227 23.562 -6.977 1 98.81 124 ARG B O 1
ATOM 3886 N N . VAL B 1 125 ? -11.602 25.625 -7.801 1 98.75 125 VAL B N 1
ATOM 3887 C CA . VAL B 1 125 ? -10.703 25.828 -6.668 1 98.75 125 VAL B CA 1
ATOM 3888 C C . VAL B 1 125 ? -11.016 27.156 -5.992 1 98.75 125 VAL B C 1
ATOM 3890 O O . VAL B 1 125 ? -11.258 28.172 -6.668 1 98.75 125 VAL B O 1
ATOM 3893 N N . VAL B 1 126 ? -11.117 27.203 -4.719 1 98.56 126 VAL B N 1
ATOM 3894 C CA . VAL B 1 126 ? -11.031 28.422 -3.912 1 98.56 126 VAL B CA 1
ATOM 3895 C C . VAL B 1 126 ? -9.719 28.422 -3.131 1 98.56 126 VAL B C 1
ATOM 3897 O O . VAL B 1 126 ? -9.375 27.453 -2.465 1 98.56 126 VAL B O 1
ATOM 3900 N N . ASN B 1 127 ? -9.008 29.484 -3.201 1 97.62 127 ASN B N 1
ATOM 3901 C CA . ASN B 1 127 ? -7.652 29.547 -2.668 1 97.62 127 ASN B CA 1
ATOM 3902 C C . ASN B 1 127 ? -7.566 30.469 -1.453 1 97.62 127 ASN B C 1
ATOM 3904 O O . ASN B 1 127 ? -8.312 31.453 -1.357 1 97.62 127 ASN B O 1
ATOM 3908 N N . LYS B 1 128 ? -6.703 30.141 -0.575 1 96.5 128 LYS B N 1
ATOM 3909 C CA . LYS B 1 128 ? -6.227 30.953 0.536 1 96.5 128 LYS B CA 1
ATOM 3910 C C . LYS B 1 128 ? -4.703 31 0.571 1 96.5 128 LYS B C 1
ATOM 3912 O O . LYS B 1 128 ? -4.035 30.031 0.214 1 96.5 128 LYS B O 1
ATOM 3917 N N . PRO B 1 129 ? -4.195 32.188 0.913 1 97 129 PRO B N 1
ATOM 3918 C CA . PRO B 1 129 ? -2.742 32.188 1.105 1 97 129 PRO B CA 1
ATOM 3919 C C . PRO B 1 129 ? -2.271 31.125 2.096 1 97 129 PRO B C 1
ATOM 3921 O O . PRO B 1 129 ? -2.941 30.875 3.1 1 97 129 PRO B O 1
ATOM 3924 N N . TRP B 1 130 ? -1.081 30.5 1.783 1 97.81 130 TRP B N 1
ATOM 3925 C CA . TRP B 1 130 ? -0.518 29.469 2.646 1 97.81 130 TRP B CA 1
ATOM 3926 C C . TRP B 1 130 ? -0.243 30.016 4.043 1 97.81 130 TRP B C 1
ATOM 3928 O O . TRP B 1 130 ? 0.572 30.922 4.211 1 97.81 130 TRP B O 1
ATOM 3938 N N . GLY B 1 131 ? -0.932 29.469 5.023 1 96.62 131 GLY B N 1
ATOM 3939 C CA . GLY B 1 131 ? -0.832 29.938 6.395 1 96.62 131 GLY B CA 1
ATOM 3940 C C . GLY B 1 131 ? -2.139 30.484 6.934 1 96.62 131 GLY B C 1
ATOM 3941 O O . GLY B 1 131 ? -2.234 30.828 8.117 1 96.62 131 GLY B O 1
ATOM 3942 N N . GLN B 1 132 ? -3.137 30.469 6.117 1 97.56 132 GLN B N 1
ATOM 3943 C CA . GLN B 1 132 ? -4.445 30.969 6.523 1 97.56 132 GLN B CA 1
ATOM 3944 C C . GLN B 1 132 ? -5.512 29.891 6.43 1 97.56 132 GLN B C 1
ATOM 3946 O O . GLN B 1 132 ? -5.363 28.938 5.664 1 97.56 132 GLN B O 1
ATOM 3951 N N . ALA B 1 133 ? -6.57 30.031 7.227 1 98.12 133 ALA B N 1
ATOM 3952 C CA . ALA B 1 133 ? -7.719 29.141 7.215 1 98.12 133 ALA B CA 1
ATOM 3953 C C . ALA B 1 133 ? -8.93 29.797 6.559 1 98.12 133 ALA B C 1
ATOM 3955 O O . ALA B 1 133 ? -9.039 31.031 6.539 1 98.12 133 ALA B O 1
ATOM 3956 N N . PHE B 1 134 ? -9.789 29.031 6.016 1 98.5 134 PHE B N 1
ATOM 3957 C CA . PHE B 1 134 ? -11.031 29.531 5.43 1 98.5 134 PHE B CA 1
ATOM 3958 C C . PHE B 1 134 ? -12.047 29.859 6.52 1 98.5 134 PHE B C 1
ATOM 3960 O O . PHE B 1 134 ? -12.156 29.141 7.516 1 98.5 134 PHE B O 1
ATOM 3967 N N . THR B 1 135 ? -12.812 30.938 6.32 1 98.06 135 THR B N 1
ATOM 3968 C CA . THR B 1 135 ? -13.953 31.234 7.18 1 98.06 135 THR B CA 1
ATOM 3969 C C . THR B 1 135 ? -15.211 30.531 6.668 1 98.06 135 THR B C 1
ATOM 3971 O O . THR B 1 135 ? -15.266 30.125 5.508 1 98.06 135 THR B O 1
ATOM 3974 N N . LEU B 1 136 ? -16.141 30.422 7.547 1 98.25 136 LEU B N 1
ATOM 3975 C CA . LEU B 1 136 ? -17.406 29.812 7.156 1 98.25 136 LEU B CA 1
ATOM 3976 C C . LEU B 1 136 ? -18.062 30.609 6.027 1 98.25 136 LEU B C 1
ATOM 3978 O O . LEU B 1 136 ? -18.656 30.016 5.121 1 98.25 136 LEU B O 1
ATOM 3982 N N . ASP B 1 137 ? -17.953 31.906 6.035 1 98.25 137 ASP B N 1
ATOM 3983 C CA . ASP B 1 137 ? -18.547 32.781 5.023 1 98.25 137 ASP B CA 1
ATOM 3984 C C . ASP B 1 137 ? -17.906 32.562 3.66 1 98.25 137 ASP B C 1
ATOM 3986 O O . ASP B 1 137 ? -18.578 32.531 2.633 1 98.25 137 ASP B O 1
ATOM 3990 N N . GLU B 1 138 ? -16.625 32.438 3.609 1 98.38 138 GLU B N 1
ATOM 3991 C CA . GLU B 1 138 ? -15.922 32.188 2.361 1 98.38 138 GLU B CA 1
ATOM 3992 C C . GLU B 1 138 ? -16.359 30.859 1.752 1 98.38 138 GLU B C 1
ATOM 3994 O O . GLU B 1 138 ? -16.516 30.75 0.534 1 98.38 138 GLU B O 1
ATOM 3999 N N . ILE B 1 139 ? -16.531 29.859 2.592 1 98.62 139 ILE B N 1
ATOM 4000 C CA . ILE B 1 139 ? -16.984 28.547 2.139 1 98.62 139 ILE B CA 1
ATOM 4001 C C . ILE B 1 139 ? -18.406 28.641 1.61 1 98.62 139 ILE B C 1
ATOM 4003 O O . ILE B 1 139 ? -18.734 28.062 0.567 1 98.62 139 ILE B O 1
ATOM 4007 N N . ARG B 1 140 ? -19.25 29.391 2.348 1 98.62 140 ARG B N 1
ATOM 4008 C CA . ARG B 1 140 ? -20.625 29.578 1.895 1 98.62 140 ARG B CA 1
ATOM 4009 C C . ARG B 1 140 ? -20.656 30.203 0.501 1 98.62 140 ARG B C 1
ATOM 4011 O O . ARG B 1 140 ? -21.375 29.734 -0.379 1 98.62 140 ARG B O 1
ATOM 4018 N N . GLU B 1 141 ? -19.906 31.234 0.328 1 98.62 141 GLU B N 1
ATOM 4019 C CA . GLU B 1 141 ? -19.844 31.906 -0.961 1 98.62 141 GLU B CA 1
ATOM 4020 C C . GLU B 1 141 ? -19.422 30.953 -2.072 1 98.62 141 GLU B C 1
ATOM 4022 O O . GLU B 1 141 ? -19.969 30.984 -3.174 1 98.62 141 GLU B O 1
ATOM 4027 N N . ALA B 1 142 ? -18.438 30.156 -1.791 1 98.62 142 ALA B N 1
ATOM 4028 C CA . ALA B 1 142 ? -17.922 29.219 -2.779 1 98.62 142 ALA B CA 1
ATOM 4029 C C . ALA B 1 142 ? -18.969 28.156 -3.125 1 98.62 142 ALA B C 1
ATOM 4031 O O . ALA B 1 142 ? -19.141 27.812 -4.293 1 98.62 142 ALA B O 1
ATOM 4032 N N . LEU B 1 143 ? -19.609 27.625 -2.115 1 98.69 143 LEU B N 1
ATOM 4033 C CA . LEU B 1 143 ? -20.641 26.609 -2.334 1 98.69 143 LEU B CA 1
ATOM 4034 C C . LEU B 1 143 ? -21.812 27.188 -3.137 1 98.69 143 LEU B C 1
ATOM 4036 O O . LEU B 1 143 ? -22.359 26.516 -4.016 1 98.69 143 LEU B O 1
ATOM 4040 N N . GLU B 1 144 ? -22.156 28.422 -2.803 1 98.38 144 GLU B N 1
ATOM 4041 C CA . GLU B 1 144 ? -23.25 29.094 -3.512 1 98.38 144 GLU B CA 1
ATOM 4042 C C . GLU B 1 144 ? -22.891 29.328 -4.98 1 98.38 144 GLU B C 1
ATOM 4044 O O . GLU B 1 144 ? -23.719 29.109 -5.863 1 98.38 144 GLU B O 1
ATOM 4049 N N . LYS B 1 145 ? -21.734 29.688 -5.176 1 98.56 145 LYS B N 1
ATOM 4050 C CA . LYS B 1 145 ? -21.266 30.047 -6.516 1 98.56 145 LYS B CA 1
ATOM 4051 C C . LYS B 1 145 ? -21.141 28.797 -7.398 1 98.56 145 LYS B C 1
ATOM 4053 O O . LYS B 1 145 ? -21.547 28.812 -8.562 1 98.56 145 LYS B O 1
ATOM 4058 N N . HIS B 1 146 ? -20.594 27.703 -6.855 1 98.56 146 HIS B N 1
ATOM 4059 C CA . HIS B 1 146 ? -20.172 26.609 -7.715 1 98.56 146 HIS B CA 1
ATOM 4060 C C . HIS B 1 146 ? -21.141 25.438 -7.645 1 98.56 146 HIS B C 1
ATOM 4062 O O . HIS B 1 146 ? -21.156 24.594 -8.539 1 98.56 146 HIS B O 1
ATOM 4068 N N . ARG B 1 147 ? -21.875 25.281 -6.543 1 98.44 147 ARG B N 1
ATOM 4069 C CA . ARG B 1 147 ? -22.859 24.219 -6.332 1 98.44 147 ARG B CA 1
ATOM 4070 C C . ARG B 1 147 ? -22.234 22.844 -6.613 1 98.44 147 ARG B C 1
ATOM 4072 O O . ARG B 1 147 ? -22.766 22.078 -7.418 1 98.44 147 ARG B O 1
ATOM 4079 N N . PRO B 1 148 ? -21.156 22.562 -5.934 1 98.88 148 PRO B N 1
ATOM 4080 C CA . PRO B 1 148 ? -20.422 21.312 -6.238 1 98.88 148 PRO B CA 1
ATOM 4081 C C . PRO B 1 148 ? -21.156 20.078 -5.734 1 98.88 148 PRO B C 1
ATOM 4083 O O . PRO B 1 148 ? -21.859 20.125 -4.723 1 98.88 148 PRO B O 1
ATOM 4086 N N . ARG B 1 149 ? -20.953 19 -6.453 1 98.5 149 ARG B N 1
ATOM 4087 C CA . ARG B 1 149 ? -21.391 17.688 -5.965 1 98.5 149 ARG B CA 1
ATOM 4088 C C . ARG B 1 149 ? -20.516 17.219 -4.809 1 98.5 149 ARG B C 1
ATOM 4090 O O . ARG B 1 149 ? -20.984 16.531 -3.898 1 98.5 149 ARG B O 1
ATOM 4097 N N . VAL B 1 150 ? -19.25 17.484 -4.891 1 98.88 150 VAL B N 1
ATOM 4098 C CA . VAL B 1 150 ? -18.25 17.109 -3.885 1 98.88 150 VAL B CA 1
ATOM 4099 C C . VAL B 1 150 ? -17.453 18.344 -3.477 1 98.88 150 VAL B C 1
ATOM 4101 O O . VAL B 1 150 ? -17.031 19.141 -4.328 1 98.88 150 VAL B O 1
ATOM 4104 N N . PHE B 1 151 ? -17.281 18.562 -2.211 1 98.94 151 PHE B N 1
ATOM 4105 C CA . PHE B 1 151 ? -16.438 19.609 -1.645 1 98.94 151 PHE B CA 1
ATOM 4106 C C . PHE B 1 151 ? -15.297 19 -0.845 1 98.94 151 PHE B C 1
ATOM 4108 O O . PHE B 1 151 ? -15.523 18.297 0.146 1 98.94 151 PHE B O 1
ATOM 4115 N N . GLY B 1 152 ? -14.039 19.172 -1.331 1 98.88 152 GLY B N 1
ATOM 4116 C CA . GLY B 1 152 ? -12.852 18.672 -0.658 1 98.88 152 GLY B CA 1
ATOM 4117 C C . GLY B 1 152 ? -12.125 19.719 0.154 1 98.88 152 GLY B C 1
ATOM 4118 O O . GLY B 1 152 ? -11.969 20.859 -0.294 1 98.88 152 GLY B O 1
ATOM 4119 N N . MET B 1 153 ? -11.688 19.328 1.357 1 98.56 153 MET B N 1
ATOM 4120 C CA . MET B 1 153 ? -10.961 20.219 2.246 1 98.56 153 MET B CA 1
ATOM 4121 C C . MET B 1 153 ? -9.922 19.469 3.064 1 98.56 153 MET B C 1
ATOM 4123 O O . MET B 1 153 ? -10.07 18.266 3.295 1 98.56 153 MET B O 1
ATOM 4127 N N . VAL B 1 154 ? -8.867 20.141 3.434 1 98.88 154 VAL B N 1
ATOM 4128 C CA . VAL B 1 154 ? -7.824 19.594 4.297 1 98.88 154 VAL B CA 1
ATOM 4129 C C . VAL B 1 154 ? -7.988 20.141 5.715 1 98.88 154 VAL B C 1
ATOM 4131 O O . VAL B 1 154 ? -8.031 21.344 5.918 1 98.88 154 VAL B O 1
ATOM 4134 N N . HIS B 1 155 ? -8.094 19.266 6.691 1 98.88 155 HIS B N 1
ATOM 4135 C CA . HIS B 1 155 ? -8.281 19.688 8.07 1 98.88 155 HIS B CA 1
ATOM 4136 C C . HIS B 1 155 ? -7.008 20.297 8.641 1 98.88 155 HIS B C 1
ATOM 4138 O O . HIS B 1 155 ? -7.016 21.453 9.094 1 98.88 155 HIS B O 1
ATOM 4144 N N . VAL B 1 156 ? -5.941 19.547 8.641 1 98.88 156 VAL B N 1
ATOM 4145 C CA . VAL B 1 156 ? -4.621 20.094 8.953 1 98.88 156 VAL B CA 1
ATOM 4146 C C . VAL B 1 156 ? -3.727 20.016 7.715 1 98.88 156 VAL B C 1
ATOM 4148 O O . VAL B 1 156 ? -3.385 18.922 7.258 1 98.88 156 VAL B O 1
ATOM 4151 N N . GLU B 1 157 ? -3.406 21.156 7.18 1 98.69 157 GLU B N 1
ATOM 4152 C CA . GLU B 1 157 ? -2.559 21.219 5.992 1 98.69 157 GLU B CA 1
ATOM 4153 C C . GLU B 1 157 ? -1.086 21.047 6.355 1 98.69 157 GLU B C 1
ATOM 4155 O O . GLU B 1 157 ? -0.469 21.953 6.918 1 98.69 157 GLU B O 1
ATOM 4160 N N . THR B 1 158 ? -0.5 19.938 6 1 98.19 158 THR B N 1
ATOM 4161 C CA . THR B 1 158 ? 0.838 19.531 6.414 1 98.19 158 THR B CA 1
ATOM 4162 C C . THR B 1 158 ? 1.886 20.5 5.887 1 98.19 158 THR B C 1
ATOM 4164 O O . THR B 1 158 ? 2.926 20.703 6.516 1 98.19 158 THR B O 1
ATOM 4167 N N . SER B 1 159 ? 1.678 21.141 4.766 1 98.25 159 SER B N 1
ATOM 4168 C CA . SER B 1 159 ? 2.645 22.047 4.156 1 98.25 159 SER B CA 1
ATOM 4169 C C . SER B 1 159 ? 2.701 23.375 4.902 1 98.25 159 SER B C 1
ATOM 4171 O O . SER B 1 159 ? 3.686 24.109 4.801 1 98.25 159 SER B O 1
ATOM 4173 N N . THR B 1 160 ? 1.626 23.672 5.723 1 98.38 160 THR B N 1
ATOM 4174 C CA . THR B 1 160 ? 1.57 25.016 6.285 1 98.38 160 THR B CA 1
ATOM 4175 C C . THR B 1 160 ? 1.412 24.953 7.805 1 98.38 160 THR B C 1
ATOM 4177 O O . THR B 1 160 ? 1.712 25.922 8.5 1 98.38 160 THR B O 1
ATOM 4180 N N . GLY B 1 161 ? 0.845 23.844 8.281 1 98.5 161 GLY B N 1
ATOM 4181 C CA . GLY B 1 161 ? 0.604 23.734 9.711 1 98.5 161 GLY B CA 1
ATOM 4182 C C . GLY B 1 161 ? -0.704 24.375 10.141 1 98.5 161 GLY B C 1
ATOM 4183 O O . GLY B 1 161 ? -0.936 24.578 11.336 1 98.5 161 GLY B O 1
ATOM 4184 N N . VAL B 1 162 ? -1.568 24.719 9.203 1 98.62 162 VAL B N 1
ATOM 4185 C CA . VAL B 1 162 ? -2.854 25.344 9.5 1 98.62 162 VAL B CA 1
ATOM 4186 C C . VAL B 1 162 ? -3.875 24.266 9.867 1 98.62 162 VAL B C 1
ATOM 4188 O O . VAL B 1 162 ? -3.977 23.25 9.188 1 98.62 162 VAL B O 1
ATOM 4191 N N . VAL B 1 163 ? -4.598 24.438 10.945 1 98.62 163 VAL B N 1
ATOM 4192 C CA . VAL B 1 163 ? -5.766 23.625 11.258 1 98.62 163 VAL B CA 1
ATOM 4193 C C . VAL B 1 163 ? -7.039 24.359 10.867 1 98.62 163 VAL B C 1
ATOM 4195 O O . VAL B 1 163 ? -7.266 25.484 11.312 1 98.62 163 VAL B O 1
ATOM 4198 N N . GLN B 1 164 ? -7.852 23.797 10.023 1 98.44 164 GLN B N 1
ATOM 4199 C CA . GLN B 1 164 ? -9.109 24.359 9.539 1 98.44 164 GLN B CA 1
ATOM 4200 C C . GLN B 1 164 ? -10.227 24.172 10.562 1 98.44 164 GLN B C 1
ATOM 4202 O O . GLN B 1 164 ? -10.539 23.047 10.938 1 98.44 164 GLN B O 1
ATOM 4207 N N . PRO B 1 165 ? -10.836 25.328 11.094 1 97.38 165 PRO B N 1
ATOM 4208 C CA . PRO B 1 165 ? -12.055 25.156 11.891 1 97.38 165 PRO B CA 1
ATOM 4209 C C . PRO B 1 165 ? -13.18 24.469 11.109 1 97.38 165 PRO B C 1
ATOM 4211 O O . PRO B 1 165 ? -13.414 24.797 9.945 1 97.38 165 PRO B O 1
ATOM 4214 N N . MET B 1 166 ? -13.875 23.531 11.727 1 97.75 166 MET B N 1
ATOM 4215 C CA . MET B 1 166 ? -14.805 22.688 10.969 1 97.75 166 MET B CA 1
ATOM 4216 C C . MET B 1 166 ? -16.25 23 11.359 1 97.75 166 MET B C 1
ATOM 4218 O O . MET B 1 166 ? -17.188 22.531 10.711 1 97.75 166 MET B O 1
ATOM 4222 N N . GLU B 1 167 ? -16.438 23.781 12.438 1 95.75 167 GLU B N 1
ATOM 4223 C CA . GLU B 1 167 ? -17.781 24.078 12.93 1 95.75 167 GLU B CA 1
ATOM 4224 C C . GLU B 1 167 ? -18.641 24.688 11.836 1 95.75 167 GLU B C 1
ATOM 4226 O O . GLU B 1 167 ? -18.266 25.703 11.234 1 95.75 167 GLU B O 1
ATOM 4231 N N . GLY B 1 168 ? -19.75 24.062 11.578 1 97.5 168 GLY B N 1
ATOM 4232 C CA . GLY B 1 168 ? -20.734 24.594 10.656 1 97.5 168 GLY B CA 1
ATOM 4233 C C . GLY B 1 168 ? -20.5 24.172 9.219 1 97.5 168 GLY B C 1
ATOM 4234 O O . GLY B 1 168 ? -21.406 24.281 8.383 1 97.5 168 GLY B O 1
ATOM 4235 N N . ILE B 1 169 ? -19.375 23.688 8.852 1 98.44 169 ILE B N 1
ATOM 4236 C CA . ILE B 1 169 ? -19.031 23.406 7.461 1 98.44 169 ILE B CA 1
ATOM 4237 C C . ILE B 1 169 ? -19.875 22.266 6.941 1 98.44 169 ILE B C 1
ATOM 4239 O O . ILE B 1 169 ? -20.438 22.328 5.84 1 98.44 169 ILE B O 1
ATOM 4243 N N . GLY B 1 170 ? -19.938 21.188 7.719 1 98.5 170 GLY B N 1
ATOM 4244 C CA . GLY B 1 170 ? -20.781 20.062 7.305 1 98.5 170 GLY B CA 1
ATOM 4245 C C . GLY B 1 170 ? -22.234 20.453 7.086 1 98.5 170 GLY B C 1
ATOM 4246 O O . GLY B 1 170 ? -22.859 19.984 6.133 1 98.5 170 GLY B O 1
ATOM 4247 N N . SER B 1 171 ? -22.766 21.266 8 1 98.31 171 SER B N 1
ATOM 4248 C CA . SER B 1 171 ? -24.141 21.734 7.859 1 98.31 171 SER B CA 1
ATOM 4249 C C . SER B 1 171 ? -24.312 22.547 6.582 1 98.31 171 SER B C 1
ATOM 4251 O O . SER B 1 171 ? -25.328 22.438 5.895 1 98.31 171 SER B O 1
ATOM 4253 N N . LEU B 1 172 ? -23.359 23.391 6.324 1 98.31 172 LEU B N 1
ATOM 4254 C CA . LEU B 1 172 ? -23.391 24.172 5.094 1 98.31 172 LEU B CA 1
ATOM 4255 C C . LEU B 1 172 ? -23.391 23.25 3.871 1 98.31 172 LEU B C 1
ATOM 4257 O O . LEU B 1 172 ? -24.109 23.516 2.904 1 98.31 172 LEU B O 1
ATOM 4261 N N . CYS B 1 173 ? -22.562 22.219 3.854 1 98.75 173 CYS B N 1
ATOM 4262 C CA . CYS B 1 173 ? -22.516 21.281 2.75 1 98.75 173 CYS B CA 1
ATOM 4263 C C . CYS B 1 173 ? -23.859 20.594 2.557 1 98.75 173 CYS B C 1
ATOM 4265 O O . CYS B 1 173 ? -24.281 20.359 1.425 1 98.75 173 CYS B O 1
ATOM 4267 N N . ARG B 1 174 ? -24.578 20.312 3.691 1 98.44 174 ARG B N 1
ATOM 4268 C CA . ARG B 1 174 ? -25.906 19.734 3.617 1 98.44 174 ARG B CA 1
ATOM 4269 C C . ARG B 1 174 ? -26.891 20.688 2.932 1 98.44 174 ARG B C 1
ATOM 4271 O O . ARG B 1 174 ? -27.719 20.266 2.135 1 98.44 174 ARG B O 1
ATOM 4278 N N . GLU B 1 175 ? -26.781 21.906 3.289 1 98.31 175 GLU B N 1
ATOM 4279 C CA . GLU B 1 175 ? -27.656 22.922 2.711 1 98.31 175 GLU B CA 1
ATOM 4280 C C . GLU B 1 175 ? -27.531 22.953 1.19 1 98.31 175 GLU B C 1
ATOM 4282 O O . GLU B 1 175 ? -28.516 23.172 0.483 1 98.31 175 GLU B O 1
ATOM 4287 N N . TYR B 1 176 ? -26.375 22.703 0.708 1 98.12 176 TYR B N 1
ATOM 4288 C CA . TYR B 1 176 ? -26.125 22.828 -0.725 1 98.12 176 TYR B CA 1
ATOM 4289 C C . TYR B 1 176 ? -26.062 21.453 -1.387 1 98.12 176 TYR B C 1
ATOM 4291 O O . TYR B 1 176 ? -25.672 21.344 -2.553 1 98.12 176 TYR B O 1
ATOM 4299 N N . ASP B 1 177 ? -26.344 20.406 -0.625 1 98 177 ASP B N 1
ATOM 4300 C CA . ASP B 1 177 ? -26.344 19.016 -1.075 1 98 177 ASP B CA 1
ATOM 4301 C C . ASP B 1 177 ? -24.984 18.641 -1.66 1 98 177 ASP B C 1
ATOM 4303 O O . ASP B 1 177 ? -24.906 18.016 -2.717 1 98 177 ASP B O 1
ATOM 4307 N N . SER B 1 178 ? -23.953 19.094 -1.059 1 98.69 178 SER B N 1
ATOM 4308 C CA . SER B 1 178 ? -22.578 18.766 -1.409 1 98.69 178 SER B CA 1
ATOM 4309 C C . SER B 1 178 ? -22 17.719 -0.46 1 98.69 178 SER B C 1
ATOM 4311 O O . SER B 1 178 ? -22.234 17.766 0.749 1 98.69 178 SER B O 1
ATOM 4313 N N . LEU B 1 179 ? -21.359 16.703 -0.993 1 98.94 179 LEU B N 1
ATOM 4314 C CA . LEU B 1 179 ? -20.656 15.742 -0.151 1 98.94 179 LEU B CA 1
ATOM 4315 C C . LEU B 1 179 ? -19.344 16.344 0.367 1 98.94 179 LEU B C 1
ATOM 4317 O O . LEU B 1 179 ? -18.547 16.875 -0.41 1 98.94 179 LEU B O 1
ATOM 4321 N N . LEU B 1 180 ? -19.125 16.266 1.643 1 98.94 180 LEU B N 1
ATOM 4322 C CA . LEU B 1 180 ? -17.906 16.797 2.264 1 98.94 180 LEU B CA 1
ATOM 4323 C C . LEU B 1 180 ? -16.828 15.719 2.352 1 98.94 180 LEU B C 1
ATOM 4325 O O . LEU B 1 180 ? -17.016 14.719 3.049 1 98.94 180 LEU B O 1
ATOM 4329 N N . LEU B 1 181 ? -15.766 15.852 1.59 1 98.94 181 LEU B N 1
ATOM 4330 C CA . LEU B 1 181 ? -14.555 15.039 1.645 1 98.94 181 LEU B CA 1
ATOM 4331 C C . LEU B 1 181 ? -13.477 15.719 2.486 1 98.94 181 LEU B C 1
ATOM 4333 O O . LEU B 1 181 ? -13.008 16.797 2.137 1 98.94 181 LEU B O 1
ATOM 4337 N N . LEU B 1 182 ? -13.031 15.039 3.561 1 98.94 182 LEU B N 1
ATOM 4338 C CA . LEU B 1 182 ? -12.133 15.688 4.504 1 98.94 182 LEU B CA 1
ATOM 4339 C C . LEU B 1 182 ? -10.812 14.93 4.609 1 98.94 182 LEU B C 1
ATOM 4341 O O . LEU B 1 182 ? -10.805 13.727 4.902 1 98.94 182 LEU B O 1
ATOM 4345 N N . ASP B 1 183 ? -9.719 15.594 4.285 1 98.94 183 ASP B N 1
ATOM 4346 C CA . ASP B 1 183 ? -8.375 15.094 4.531 1 98.94 183 ASP B CA 1
ATOM 4347 C C . ASP B 1 183 ? -8 15.227 6.008 1 98.94 183 ASP B C 1
ATOM 4349 O O . ASP B 1 183 ? -7.879 16.344 6.527 1 98.94 183 ASP B O 1
ATOM 4353 N N . THR B 1 184 ? -7.754 14.086 6.676 1 98.94 184 THR B N 1
ATOM 4354 C CA . THR B 1 184 ? -7.41 14.117 8.094 1 98.94 184 THR B CA 1
ATOM 4355 C C . THR B 1 184 ? -6.031 13.5 8.328 1 98.94 184 THR B C 1
ATOM 4357 O O . THR B 1 184 ? -5.766 12.961 9.398 1 98.94 184 THR B O 1
ATOM 4360 N N . VAL B 1 185 ? -5.148 13.539 7.391 1 98.81 185 VAL B N 1
ATOM 4361 C CA . VAL B 1 185 ? -3.848 12.875 7.375 1 98.81 185 VAL B CA 1
ATOM 4362 C C . VAL B 1 185 ? -3 13.367 8.547 1 98.81 185 VAL B C 1
ATOM 4364 O O . VAL B 1 185 ? -2.43 12.562 9.289 1 98.81 185 VAL B O 1
ATOM 4367 N N . THR B 1 186 ? -2.941 14.648 8.781 1 98.75 186 THR B N 1
ATOM 4368 C CA . THR B 1 186 ? -2.092 15.211 9.828 1 98.75 186 THR B CA 1
ATOM 4369 C C . THR B 1 186 ? -2.912 15.539 11.07 1 98.75 186 THR B C 1
ATOM 4371 O O . THR B 1 186 ? -2.402 16.156 12.016 1 98.75 186 THR B O 1
ATOM 4374 N N . SER B 1 187 ? -4.238 15.164 11.086 1 98.5 187 SER B N 1
ATOM 4375 C CA . SER B 1 187 ? -5.129 15.5 12.195 1 98.5 187 SER B CA 1
ATOM 4376 C C . SER B 1 187 ? -5.41 14.281 13.062 1 98.5 187 SER B C 1
ATOM 4378 O O . SER B 1 187 ? -5.438 14.383 14.297 1 98.5 187 SER B O 1
ATOM 4380 N N . LEU B 1 188 ? -5.629 13.156 12.453 1 98.75 188 LEU B N 1
ATOM 4381 C CA . LEU B 1 188 ? -6.152 11.992 13.156 1 98.75 188 LEU B CA 1
ATOM 4382 C C . LEU B 1 188 ? -5.191 11.547 14.25 1 98.75 188 LEU B C 1
ATOM 4384 O O . LEU B 1 188 ? -3.992 11.391 14.008 1 98.75 188 LEU B O 1
ATOM 4388 N N . GLY B 1 189 ? -5.688 11.367 15.414 1 98.44 189 GLY B N 1
ATOM 4389 C CA . GLY B 1 189 ? -4.906 10.922 16.562 1 98.44 189 GLY B CA 1
ATOM 4390 C C . GLY B 1 189 ? -4.387 12.07 17.406 1 98.44 189 GLY B C 1
ATOM 4391 O O . GLY B 1 189 ? -4.145 11.906 18.609 1 98.44 189 GLY B O 1
ATOM 4392 N N . GLY B 1 190 ? -4.188 13.289 16.75 1 98.5 190 GLY B N 1
ATOM 4393 C CA . GLY B 1 190 ? -3.52 14.359 17.469 1 98.5 190 GLY B CA 1
ATOM 4394 C C . GLY B 1 190 ? -4.352 15.625 17.562 1 98.5 190 GLY B C 1
ATOM 4395 O O . GLY B 1 190 ? -4.066 16.5 18.375 1 98.5 190 GLY B O 1
ATOM 4396 N N . VAL B 1 191 ? -5.34 15.773 16.75 1 98 191 VAL B N 1
ATOM 4397 C CA . VAL B 1 191 ? -6.266 16.906 16.672 1 98 191 VAL B CA 1
ATOM 4398 C C . VAL B 1 191 ? -7.703 16.391 16.734 1 98 191 VAL B C 1
ATOM 4400 O O . VAL B 1 191 ? -8.016 15.32 16.219 1 98 191 VAL B O 1
ATOM 4403 N N . PRO B 1 192 ? -8.586 17.125 17.453 1 97.88 192 PRO B N 1
ATOM 4404 C CA . PRO B 1 192 ? -9.977 16.672 17.469 1 97.88 192 PRO B CA 1
ATOM 4405 C C . PRO B 1 192 ? -10.547 16.469 16.062 1 97.88 192 PRO B C 1
ATOM 4407 O O . PRO B 1 192 ? -10.461 17.375 15.227 1 97.88 192 PRO B O 1
ATOM 4410 N N . VAL B 1 193 ? -11.047 15.32 15.758 1 98.38 193 VAL B N 1
ATOM 4411 C CA . VAL B 1 193 ? -11.742 14.961 14.523 1 98.38 193 VAL B CA 1
ATOM 4412 C C . VAL B 1 193 ? -13.07 14.289 14.852 1 98.38 193 VAL B C 1
ATOM 4414 O O . VAL B 1 193 ? -13.094 13.211 15.453 1 98.38 193 VAL B O 1
ATOM 4417 N N . HIS B 1 194 ? -14.141 14.93 14.508 1 98 194 HIS B N 1
ATOM 4418 C CA . HIS B 1 194 ? -15.492 14.438 14.766 1 98 194 HIS B CA 1
ATOM 4419 C C . HIS B 1 194 ? -16.266 14.227 13.469 1 98 194 HIS B C 1
ATOM 4421 O O . HIS B 1 194 ? -17.062 15.07 13.078 1 98 194 HIS B O 1
ATOM 4427 N N . ILE B 1 195 ? -16.125 13.031 12.953 1 98.62 195 ILE B N 1
ATOM 4428 C CA . ILE B 1 195 ? -16.672 12.758 11.625 1 98.62 195 ILE B CA 1
ATOM 4429 C C . ILE B 1 195 ? -18.188 12.906 11.648 1 98.62 195 ILE B C 1
ATOM 4431 O O . ILE B 1 195 ? -18.766 13.609 10.812 1 98.62 195 ILE B O 1
ATOM 4435 N N . ASP B 1 196 ? -18.859 12.273 12.617 1 98.38 196 ASP B N 1
ATOM 4436 C CA . ASP B 1 196 ? -20.312 12.297 12.656 1 98.38 196 ASP B CA 1
ATOM 4437 C C . ASP B 1 196 ? -20.828 13.688 13.023 1 98.38 196 ASP B C 1
ATOM 4439 O O . ASP B 1 196 ? -21.672 14.25 12.328 1 98.38 196 ASP B O 1
ATOM 4443 N N . ALA B 1 197 ? -20.281 14.281 14.055 1 98.06 197 ALA B N 1
ATOM 4444 C CA . ALA B 1 197 ? -20.75 15.586 14.531 1 98.06 197 ALA B CA 1
ATOM 4445 C C . ALA B 1 197 ? -20.516 16.672 13.484 1 98.06 197 ALA B C 1
ATOM 4447 O O . ALA B 1 197 ? -21.312 17.609 13.367 1 98.06 197 ALA B O 1
ATOM 4448 N N . TRP B 1 198 ? -19.438 16.531 12.695 1 98.44 198 TRP B N 1
ATOM 4449 C CA . TRP B 1 198 ? -19.094 17.516 11.68 1 98.44 198 TRP B CA 1
ATOM 4450 C C . TRP B 1 198 ? -19.812 17.219 10.367 1 98.44 198 TRP B C 1
ATOM 4452 O O . TRP B 1 198 ? -19.672 17.953 9.391 1 98.44 198 TRP B O 1
ATOM 4462 N N . LYS B 1 199 ? -20.547 16.109 10.297 1 98.56 199 LYS B N 1
ATOM 4463 C CA . LYS B 1 199 ? -21.297 15.688 9.117 1 98.56 199 LYS B CA 1
ATOM 4464 C C . LYS B 1 199 ? -20.375 15.484 7.918 1 98.56 199 LYS B C 1
ATOM 4466 O O . LYS B 1 199 ? -20.688 15.914 6.809 1 98.56 199 LYS B O 1
ATOM 4471 N N . VAL B 1 200 ? -19.219 14.961 8.188 1 98.88 200 VAL B N 1
ATOM 4472 C CA . VAL B 1 200 ? -18.297 14.594 7.121 1 98.88 200 VAL B CA 1
ATOM 4473 C C . VAL B 1 200 ? -18.797 13.344 6.398 1 98.88 200 VAL B C 1
ATOM 4475 O O . VAL B 1 200 ? -19.203 12.375 7.035 1 98.88 200 VAL B O 1
ATOM 4478 N N . ASP B 1 201 ? -18.797 13.359 5.066 1 98.88 201 ASP B N 1
ATOM 4479 C CA . ASP B 1 201 ? -19.344 12.25 4.297 1 98.88 201 ASP B CA 1
ATOM 4480 C C . ASP B 1 201 ? -18.266 11.195 4.027 1 98.88 201 ASP B C 1
ATOM 4482 O O . ASP B 1 201 ? -18.578 10 3.949 1 98.88 201 ASP B O 1
ATOM 4486 N N . LEU B 1 202 ? -17.031 11.617 3.758 1 98.75 202 LEU B N 1
ATOM 4487 C CA . LEU B 1 202 ? -15.875 10.742 3.557 1 98.75 202 LEU B CA 1
ATOM 4488 C C . LEU B 1 202 ? -14.617 11.367 4.148 1 98.75 202 LEU B C 1
ATOM 4490 O O . LEU B 1 202 ? -14.406 12.578 4.035 1 98.75 202 LEU B O 1
ATOM 4494 N N . ALA B 1 203 ? -13.812 10.555 4.703 1 98.94 203 ALA B N 1
ATOM 4495 C CA . ALA B 1 203 ? -12.523 11.016 5.227 1 98.94 203 ALA B CA 1
ATOM 4496 C C . ALA B 1 203 ? -11.461 9.938 5.086 1 98.94 203 ALA B C 1
ATOM 4498 O O . ALA B 1 203 ? -11.773 8.75 4.996 1 98.94 203 ALA B O 1
ATOM 4499 N N . TYR B 1 204 ? -10.273 10.336 4.969 1 98.94 204 TYR B N 1
ATOM 4500 C CA . TYR B 1 204 ? -9.109 9.453 4.938 1 98.94 204 TYR B CA 1
ATOM 4501 C C . TYR B 1 204 ? -7.992 10 5.82 1 98.94 204 TYR B C 1
ATOM 4503 O O . TYR B 1 204 ? -8.047 11.148 6.266 1 98.94 204 TYR B O 1
ATOM 4511 N N . SER B 1 205 ? -7.059 9.18 6.117 1 98.88 205 SER B N 1
ATOM 4512 C CA . SER B 1 205 ? -5.863 9.547 6.867 1 98.88 205 SER B CA 1
ATOM 4513 C C . SER B 1 205 ? -4.695 8.633 6.531 1 98.88 205 SER B C 1
ATOM 4515 O O . SER B 1 205 ? -4.625 8.078 5.434 1 98.88 205 SER B O 1
ATOM 4517 N N . CYS B 1 206 ? -3.688 8.664 7.363 1 98.75 206 CYS B N 1
ATOM 4518 C CA . CYS B 1 206 ? -2.543 7.766 7.246 1 98.75 206 CYS B CA 1
ATOM 4519 C C . CYS B 1 206 ? -2.182 7.164 8.602 1 98.75 206 CYS B C 1
ATOM 4521 O O . CYS B 1 206 ? -2.725 7.566 9.625 1 98.75 206 CYS B O 1
ATOM 4523 N N . SER B 1 207 ? -1.304 6.219 8.531 1 98.62 207 SER B N 1
ATOM 4524 C CA . SER B 1 207 ? -0.951 5.496 9.75 1 98.62 207 SER B CA 1
ATOM 4525 C C . SER B 1 207 ? 0.269 6.113 10.43 1 98.62 207 SER B C 1
ATOM 4527 O O . SER B 1 207 ? 0.477 5.934 11.625 1 98.62 207 SER B O 1
ATOM 4529 N N . GLN B 1 208 ? 1.098 6.906 9.742 1 98.5 208 GLN B N 1
ATOM 4530 C CA . GLN B 1 208 ? 2.467 7.121 10.203 1 98.5 208 GLN B CA 1
ATOM 4531 C C . GLN B 1 208 ? 2.629 8.5 10.828 1 98.5 208 GLN B C 1
ATOM 4533 O O . GLN B 1 208 ? 3.752 8.945 11.086 1 98.5 208 GLN B O 1
ATOM 4538 N N . LYS B 1 209 ? 1.649 9.266 11.023 1 98.5 209 LYS B N 1
ATOM 4539 C CA . LYS B 1 209 ? 1.736 10.602 11.602 1 98.5 209 LYS B CA 1
ATOM 4540 C C . LYS B 1 209 ? 1.199 10.617 13.031 1 98.5 209 LYS B C 1
ATOM 4542 O O . LYS B 1 209 ? 1.834 10.086 13.945 1 98.5 209 LYS B O 1
ATOM 4547 N N . GLY B 1 210 ? -0.023 11.031 13.219 1 98.56 210 GLY B N 1
ATOM 4548 C CA . GLY B 1 210 ? -0.596 11.117 14.555 1 98.56 210 GLY B CA 1
ATOM 4549 C C . GLY B 1 210 ? -0.782 9.758 15.211 1 98.56 210 GLY B C 1
ATOM 4550 O O . GLY B 1 210 ? -0.776 9.648 16.438 1 98.56 210 GLY B O 1
ATOM 4551 N N . LEU B 1 211 ? -0.897 8.703 14.438 1 98.56 211 LEU B N 1
ATOM 4552 C CA . LEU B 1 211 ? -1.122 7.355 14.953 1 98.56 211 LEU B CA 1
ATOM 4553 C C . LEU B 1 211 ? 0.202 6.648 15.219 1 98.56 211 LEU B C 1
ATOM 4555 O O . LEU B 1 211 ? 0.244 5.656 15.953 1 98.56 211 LEU B O 1
ATOM 4559 N N . SER B 1 212 ? 1.234 7.043 14.625 1 98.12 212 SER B N 1
ATOM 4560 C CA . SER B 1 212 ? 2.602 6.633 14.922 1 98.12 212 SER B CA 1
ATOM 4561 C C . SER B 1 212 ? 2.832 5.168 14.555 1 98.12 212 SER B C 1
ATOM 4563 O O . SER B 1 212 ? 3.496 4.438 15.297 1 98.12 212 SER B O 1
ATOM 4565 N N . ALA B 1 213 ? 2.174 4.688 13.562 1 98 213 ALA B N 1
ATOM 4566 C CA . ALA B 1 213 ? 2.506 3.404 12.953 1 98 213 ALA B CA 1
ATOM 4567 C C . ALA B 1 213 ? 3.34 3.6 11.688 1 98 213 ALA B C 1
ATOM 4569 O O . ALA B 1 213 ? 3.715 4.727 11.352 1 98 213 ALA B O 1
ATOM 4570 N N . SER B 1 214 ? 3.725 2.539 11.094 1 96.62 214 SER B N 1
ATOM 4571 C CA . SER B 1 214 ? 4.43 2.629 9.812 1 96.62 214 SER B CA 1
ATOM 4572 C C . SER B 1 214 ? 3.475 3 8.688 1 96.62 214 SER B C 1
ATOM 4574 O O . SER B 1 214 ? 2.305 2.613 8.703 1 96.62 214 SER B O 1
ATOM 4576 N N . PRO B 1 215 ? 3.979 3.812 7.695 1 98 215 PRO B N 1
ATOM 4577 C CA . PRO B 1 215 ? 3.131 4 6.52 1 98 215 PRO B CA 1
ATOM 4578 C C . PRO B 1 215 ? 2.832 2.691 5.789 1 98 215 PRO B C 1
ATOM 4580 O O . PRO B 1 215 ? 3.691 1.81 5.723 1 98 215 PRO B O 1
ATOM 4583 N N . GLY B 1 216 ? 1.627 2.566 5.242 1 98.12 216 GLY B N 1
ATOM 4584 C CA . GLY B 1 216 ? 1.311 1.391 4.445 1 98.12 216 GLY B CA 1
ATOM 4585 C C . GLY B 1 216 ? -0.05 0.802 4.77 1 98.12 216 GLY B C 1
ATOM 4586 O O . GLY B 1 216 ? -0.484 -0.157 4.129 1 98.12 216 GLY B O 1
ATOM 4587 N N . ALA B 1 217 ? -0.742 1.251 5.77 1 98.62 217 ALA B N 1
ATOM 4588 C CA . ALA B 1 217 ? -2.115 0.93 6.148 1 98.62 217 ALA B CA 1
ATOM 4589 C C . ALA B 1 217 ? -2.904 2.195 6.473 1 98.62 217 ALA B C 1
ATOM 4591 O O . ALA B 1 217 ? -2.889 2.672 7.609 1 98.62 217 ALA B O 1
ATOM 4592 N N . SER B 1 218 ? -3.633 2.67 5.504 1 98.81 218 SER B N 1
ATOM 4593 C CA . SER B 1 218 ? -4.18 4.012 5.66 1 98.81 218 SER B CA 1
ATOM 4594 C C . SER B 1 218 ? -5.691 3.979 5.836 1 98.81 218 SER B C 1
ATOM 4596 O O . SER B 1 218 ? -6.402 3.375 5.027 1 98.81 218 SER B O 1
ATOM 4598 N N . PRO B 1 219 ? -6.23 4.633 6.805 1 98.81 219 PRO B N 1
ATOM 4599 C CA . PRO B 1 219 ? -7.648 4.582 7.168 1 98.81 219 PRO B CA 1
ATOM 4600 C C . PRO B 1 219 ? -8.539 5.344 6.188 1 98.81 219 PRO B C 1
ATOM 4602 O O . PRO B 1 219 ? -8.133 6.375 5.652 1 98.81 219 PRO B O 1
ATOM 4605 N N . ILE B 1 220 ? -9.781 4.871 6.027 1 98.88 220 ILE B N 1
ATOM 4606 C CA . ILE B 1 220 ? -10.859 5.59 5.359 1 98.88 220 ILE B CA 1
ATOM 4607 C C . ILE B 1 220 ? -12.172 5.355 6.105 1 98.88 220 ILE B C 1
ATOM 4609 O O . ILE B 1 220 ? -12.352 4.324 6.762 1 98.88 220 ILE B O 1
ATOM 4613 N N . THR B 1 221 ? -13.023 6.254 6.094 1 98.94 221 THR B N 1
ATOM 4614 C CA . THR B 1 221 ? -14.391 6.117 6.57 1 98.94 221 THR B CA 1
ATOM 4615 C C . THR B 1 221 ? -15.367 6.773 5.602 1 98.94 221 THR B C 1
ATOM 4617 O O . THR B 1 221 ? -15.078 7.836 5.043 1 98.94 221 THR B O 1
ATOM 4620 N N . ILE B 1 222 ? -16.469 6.121 5.289 1 98.81 222 ILE B N 1
ATOM 4621 C CA . ILE B 1 222 ? -17.453 6.57 4.309 1 98.81 222 ILE B CA 1
ATOM 4622 C C . ILE B 1 222 ? -18.844 6.531 4.922 1 98.81 222 ILE B C 1
ATOM 4624 O O . ILE B 1 222 ? -19.281 5.492 5.422 1 98.81 222 ILE B O 1
ATOM 4628 N N . GLY B 1 223 ? -19.531 7.605 4.883 1 98.69 223 GLY B N 1
ATOM 4629 C CA . GLY B 1 223 ? -20.875 7.711 5.426 1 98.69 223 GLY B CA 1
ATOM 4630 C C . GLY B 1 223 ? -21.953 7.309 4.438 1 98.69 223 GLY B C 1
ATOM 4631 O O . GLY B 1 223 ? -21.656 7.023 3.275 1 98.69 223 GLY B O 1
ATOM 4632 N N . PRO B 1 224 ? -23.141 7.285 4.895 1 98.31 224 PRO B N 1
ATOM 4633 C CA . PRO B 1 224 ? -24.25 6.77 4.078 1 98.31 224 PRO B CA 1
ATOM 4634 C C . PRO B 1 224 ? -24.484 7.594 2.816 1 98.31 224 PRO B C 1
ATOM 4636 O O . PRO B 1 224 ? -24.797 7.035 1.76 1 98.31 224 PRO B O 1
ATOM 4639 N N . ARG B 1 225 ? -24.391 8.922 2.84 1 98.44 225 ARG B N 1
ATOM 4640 C CA . ARG B 1 225 ? -24.625 9.773 1.675 1 98.44 225 ARG B CA 1
ATOM 4641 C C . ARG B 1 225 ? -23.594 9.492 0.582 1 98.44 225 ARG B C 1
ATOM 4643 O O . ARG B 1 225 ? -23.938 9.398 -0.597 1 98.44 225 ARG B O 1
ATOM 4650 N N . ALA B 1 226 ? -22.344 9.391 0.997 1 98.62 226 ALA B N 1
ATOM 4651 C CA . ALA B 1 226 ? -21.297 9.078 0.034 1 98.62 226 ALA B CA 1
ATOM 4652 C C . ALA B 1 226 ? -21.453 7.672 -0.532 1 98.62 226 ALA B C 1
ATOM 4654 O O . ALA B 1 226 ? -21.25 7.445 -1.726 1 98.62 226 ALA B O 1
ATOM 4655 N N . LEU B 1 227 ? -21.812 6.734 0.315 1 98.12 227 LEU B N 1
ATOM 4656 C CA . LEU B 1 227 ? -22.031 5.367 -0.137 1 98.12 227 LEU B CA 1
ATOM 4657 C C . LEU B 1 227 ? -23.141 5.309 -1.173 1 98.12 227 LEU B C 1
ATOM 4659 O O . LEU B 1 227 ? -23.062 4.539 -2.135 1 98.12 227 LEU B O 1
ATOM 4663 N N . GLU B 1 228 ? -24.172 6.043 -0.909 1 97.94 228 GLU B N 1
ATOM 4664 C CA . GLU B 1 228 ? -25.266 6.102 -1.866 1 97.94 228 GLU B CA 1
ATOM 4665 C C . GLU B 1 228 ? -24.781 6.574 -3.234 1 97.94 228 GLU B C 1
ATOM 4667 O O . GLU B 1 228 ? -25.156 6.008 -4.262 1 97.94 228 GLU B O 1
ATOM 4672 N N . LYS B 1 229 ? -23.984 7.59 -3.24 1 97.56 229 LYS B N 1
ATOM 4673 C CA . LYS B 1 229 ? -23.453 8.07 -4.508 1 97.56 229 LYS B CA 1
ATOM 4674 C C . LYS B 1 229 ? -22.594 7 -5.176 1 97.56 229 LYS B C 1
ATOM 4676 O O . LYS B 1 229 ? -22.688 6.781 -6.387 1 97.56 229 LYS B O 1
ATOM 4681 N N . ILE B 1 230 ? -21.734 6.328 -4.391 1 97.06 230 ILE B N 1
ATOM 4682 C CA . ILE B 1 230 ? -20.828 5.309 -4.918 1 97.06 230 ILE B CA 1
ATOM 4683 C C . ILE B 1 230 ? -21.641 4.168 -5.523 1 97.06 230 ILE B C 1
ATOM 4685 O O . ILE B 1 230 ? -21.328 3.693 -6.621 1 97.06 230 ILE B O 1
ATOM 4689 N N . ARG B 1 231 ? -22.656 3.814 -4.898 1 95.81 231 ARG B N 1
ATOM 4690 C CA . ARG B 1 231 ? -23.484 2.695 -5.34 1 95.81 231 ARG B CA 1
ATOM 4691 C C . ARG B 1 231 ? -24.312 3.076 -6.559 1 95.81 231 ARG B C 1
ATOM 4693 O O . ARG B 1 231 ? -24.719 2.209 -7.332 1 95.81 231 ARG B O 1
ATOM 4700 N N . ALA B 1 232 ? -24.578 4.34 -6.762 1 95.88 232 ALA B N 1
ATOM 4701 C CA . ALA B 1 232 ? -25.391 4.828 -7.867 1 95.88 232 ALA B CA 1
ATOM 4702 C C . ALA B 1 232 ? -24.547 5.098 -9.109 1 95.88 232 ALA B C 1
ATOM 4704 O O . ALA B 1 232 ? -25.062 5.496 -10.148 1 95.88 232 ALA B O 1
ATOM 4705 N N . ARG B 1 233 ? -23.344 4.832 -9.039 1 93.94 233 ARG B N 1
ATOM 4706 C CA . ARG B 1 233 ? -22.453 5.094 -10.164 1 93.94 233 ARG B CA 1
ATOM 4707 C C . ARG B 1 233 ? -22.922 4.363 -11.414 1 93.94 233 ARG B C 1
ATOM 4709 O O . ARG B 1 233 ? -23.422 3.242 -11.328 1 93.94 233 ARG B O 1
ATOM 4716 N N . ARG B 1 234 ? -22.766 4.988 -12.672 1 85.31 234 ARG B N 1
ATOM 4717 C CA . ARG B 1 234 ? -23.156 4.391 -13.945 1 85.31 234 ARG B CA 1
ATOM 4718 C C . ARG B 1 234 ? -22.109 3.389 -14.43 1 85.31 234 ARG B C 1
ATOM 4720 O O . ARG B 1 234 ? -22.422 2.447 -15.156 1 85.31 234 ARG B O 1
ATOM 4727 N N . GLY B 1 235 ? -20.922 3.332 -13.961 1 90.12 235 GLY B N 1
ATOM 4728 C CA . GLY B 1 235 ? -19.844 2.455 -14.359 1 90.12 235 GLY B CA 1
ATOM 4729 C C . GLY B 1 235 ? -18.953 2.037 -13.203 1 90.12 235 GLY B C 1
ATOM 4730 O O . GLY B 1 235 ? -19.172 2.459 -12.062 1 90.12 235 GLY B O 1
ATOM 4731 N N . LYS B 1 236 ? -18.016 1.112 -13.578 1 95.19 236 LYS B N 1
ATOM 4732 C CA . LYS B 1 236 ? -17.078 0.655 -12.555 1 95.19 236 LYS B CA 1
ATOM 4733 C C . LYS B 1 236 ? -16.125 1.775 -12.133 1 95.19 236 LYS B C 1
ATOM 4735 O O . LYS B 1 236 ? -15.844 2.682 -12.922 1 95.19 236 LYS B O 1
ATOM 4740 N N . VAL B 1 237 ? -15.742 1.765 -10.883 1 97.25 237 VAL B N 1
ATOM 4741 C CA . VAL B 1 237 ? -14.633 2.609 -10.453 1 97.25 237 VAL B CA 1
ATOM 4742 C C . VAL B 1 237 ? -13.398 2.311 -11.305 1 97.25 237 VAL B C 1
ATOM 4744 O O . VAL B 1 237 ? -13.016 1.149 -11.469 1 97.25 237 VAL B O 1
ATOM 4747 N N . PRO B 1 238 ? -12.773 3.285 -11.906 1 96.19 238 PRO B N 1
ATOM 4748 C CA . PRO B 1 238 ? -11.633 3.023 -12.781 1 96.19 238 PRO B CA 1
ATOM 4749 C C . PRO B 1 238 ? -10.477 2.344 -12.055 1 96.19 238 PRO B C 1
ATOM 4751 O O . PRO B 1 238 ? -9.75 1.546 -12.656 1 96.19 238 PRO B O 1
ATOM 4754 N N . ASN B 1 239 ? -10.281 2.648 -10.836 1 98.06 239 ASN B N 1
ATOM 4755 C CA . ASN B 1 239 ? -9.234 2.084 -9.984 1 98.06 239 ASN B CA 1
ATOM 4756 C C . ASN B 1 239 ? -9.688 0.786 -9.328 1 98.06 239 ASN B C 1
ATOM 4758 O O . ASN B 1 239 ? -10.359 0.811 -8.289 1 98.06 239 ASN B O 1
ATOM 4762 N N . TRP B 1 240 ? -9.25 -0.354 -9.883 1 98.69 240 TRP B N 1
ATOM 4763 C CA . TRP B 1 240 ? -9.688 -1.647 -9.359 1 98.69 240 TRP B CA 1
ATOM 4764 C C . TRP B 1 240 ? -9.195 -1.857 -7.934 1 98.69 240 TRP B C 1
ATOM 4766 O O . TRP B 1 240 ? -9.953 -2.299 -7.07 1 98.69 240 TRP B O 1
ATOM 4776 N N . TYR B 1 241 ? -7.941 -1.568 -7.66 1 98.75 241 TYR B N 1
ATOM 4777 C CA . TYR B 1 241 ? -7.262 -1.838 -6.398 1 98.75 241 TYR B CA 1
ATOM 4778 C C . TYR B 1 241 ? -7.914 -1.072 -5.254 1 98.75 241 TYR B C 1
ATOM 4780 O O . TYR B 1 241 ? -7.969 -1.563 -4.125 1 98.75 241 TYR B O 1
ATOM 4788 N N . LEU B 1 242 ? -8.453 0.115 -5.59 1 98.69 242 LEU B N 1
ATOM 4789 C CA . LEU B 1 242 ? -8.992 1.012 -4.574 1 98.69 242 LEU B CA 1
ATOM 4790 C C . LEU B 1 242 ? -10.508 1.14 -4.715 1 98.69 242 LEU B C 1
ATOM 4792 O O . LEU B 1 242 ? -11.109 2.09 -4.203 1 98.69 242 LEU B O 1
ATOM 4796 N N . ASP B 1 243 ? -11.133 0.244 -5.402 1 98.5 243 ASP B N 1
ATOM 4797 C CA . ASP B 1 243 ? -12.586 0.209 -5.562 1 98.5 243 ASP B CA 1
ATOM 4798 C C . ASP B 1 243 ? -13.273 -0.145 -4.246 1 98.5 243 ASP B C 1
ATOM 4800 O O . ASP B 1 243 ? -13.25 -1.302 -3.822 1 98.5 243 ASP B O 1
ATOM 4804 N N . ILE B 1 244 ? -13.961 0.795 -3.717 1 97.69 244 ILE B N 1
ATOM 4805 C CA . ILE B 1 244 ? -14.562 0.646 -2.396 1 97.69 244 ILE B CA 1
ATOM 4806 C C . ILE B 1 244 ? -15.625 -0.45 -2.436 1 97.69 244 ILE B C 1
ATOM 4808 O O . ILE B 1 244 ? -15.781 -1.211 -1.477 1 97.69 244 ILE B O 1
ATOM 4812 N N . SER B 1 245 ? -16.344 -0.588 -3.523 1 96.06 245 SER B N 1
ATOM 4813 C CA . SER B 1 245 ? -17.391 -1.612 -3.621 1 96.06 245 SER B CA 1
ATOM 4814 C C . SER B 1 245 ? -16.781 -3.012 -3.523 1 96.06 245 SER B C 1
ATOM 4816 O O . SER B 1 245 ? -17.438 -3.936 -3.031 1 96.06 245 SER B O 1
ATOM 4818 N N . LEU B 1 246 ? -15.555 -3.191 -3.994 1 96.81 246 LEU B N 1
ATOM 4819 C CA . LEU B 1 246 ? -14.859 -4.465 -3.873 1 96.81 246 LEU B CA 1
ATOM 4820 C C . LEU B 1 246 ? -14.258 -4.625 -2.48 1 96.81 246 LEU B C 1
ATOM 4822 O O . LEU B 1 246 ? -14.344 -5.699 -1.882 1 96.81 246 LEU B O 1
ATOM 4826 N N . LEU B 1 247 ? -13.703 -3.561 -1.947 1 97.38 247 LEU B N 1
ATOM 4827 C CA . LEU B 1 247 ? -13.039 -3.598 -0.648 1 97.38 247 LEU B CA 1
ATOM 4828 C C . LEU B 1 247 ? -14.039 -3.854 0.469 1 97.38 247 LEU B C 1
ATOM 4830 O O . LEU B 1 247 ? -13.719 -4.508 1.463 1 97.38 247 LEU B O 1
ATOM 4834 N N . GLU B 1 248 ? -15.227 -3.352 0.33 1 95.81 248 GLU B N 1
ATOM 4835 C CA . GLU B 1 248 ? -16.266 -3.584 1.325 1 95.81 248 GLU B CA 1
ATOM 4836 C C . GLU B 1 248 ? -16.578 -5.07 1.475 1 95.81 248 GLU B C 1
ATOM 4838 O O . GLU B 1 248 ? -16.875 -5.543 2.572 1 95.81 248 GLU B O 1
ATOM 4843 N N . LYS B 1 249 ? -16.469 -5.805 0.395 1 94.06 249 LYS B N 1
ATOM 4844 C CA . LYS B 1 249 ? -16.734 -7.238 0.429 1 94.06 249 LYS B CA 1
ATOM 4845 C C . LYS B 1 249 ? -15.625 -7.984 1.162 1 94.06 249 LYS B C 1
ATOM 4847 O O . LYS B 1 249 ? -15.859 -9.031 1.766 1 94.06 249 LYS B O 1
ATOM 4852 N N . TYR B 1 250 ? -14.469 -7.453 1.093 1 92.62 250 TYR B N 1
ATOM 4853 C CA . TYR B 1 250 ? -13.328 -8.039 1.795 1 92.62 250 TYR B CA 1
ATOM 4854 C C . TYR B 1 250 ? -13.406 -7.754 3.291 1 92.62 250 TYR B C 1
ATOM 4856 O O . TYR B 1 250 ? -13.125 -8.633 4.109 1 92.62 250 TYR B O 1
ATOM 4864 N N . TRP B 1 251 ? -13.859 -6.598 3.684 1 95.88 251 TRP B N 1
ATOM 4865 C CA . TRP B 1 251 ? -13.828 -6.133 5.066 1 95.88 251 TRP B CA 1
ATOM 4866 C C . TRP B 1 251 ? -15.109 -6.516 5.797 1 95.88 251 TRP B C 1
ATOM 4868 O O . TRP B 1 251 ? -15.156 -6.504 7.027 1 95.88 251 TRP B O 1
ATOM 4878 N N . GLY B 1 252 ? -16.172 -6.824 5.082 1 90.38 252 GLY B N 1
ATOM 4879 C CA . GLY B 1 252 ? -17.453 -7.188 5.684 1 90.38 252 GLY B CA 1
ATOM 4880 C C . GLY B 1 252 ? -17.859 -8.617 5.383 1 90.38 252 GLY B C 1
ATOM 4881 O O . GLY B 1 252 ? -17.297 -9.258 4.492 1 90.38 252 GLY B O 1
ATOM 4882 N N . PRO B 1 253 ? -18.812 -9.18 6.105 1 85.06 253 PRO B N 1
ATOM 4883 C CA . PRO B 1 253 ? -19.312 -10.531 5.84 1 85.06 253 PRO B CA 1
ATOM 4884 C C . PRO B 1 253 ? -20.344 -10.57 4.711 1 85.06 253 PRO B C 1
ATOM 4886 O O . PRO B 1 253 ? -21.141 -9.648 4.57 1 85.06 253 PRO B O 1
ATOM 4889 N N . PRO B 1 254 ? -20.328 -11.617 3.99 1 84.69 254 PRO B N 1
ATOM 4890 C CA . PRO B 1 254 ? -19.297 -12.656 3.904 1 84.69 254 PRO B CA 1
ATOM 4891 C C . PRO B 1 254 ? -18.016 -12.164 3.217 1 84.69 254 PRO B C 1
ATOM 4893 O O . PRO B 1 254 ? -18.094 -11.5 2.178 1 84.69 254 PRO B O 1
ATOM 4896 N N . ARG B 1 255 ? -16.953 -12.5 3.734 1 88.12 255 ARG B N 1
ATOM 4897 C CA . ARG B 1 255 ? -15.68 -11.984 3.264 1 88.12 255 ARG B CA 1
ATOM 4898 C C . ARG B 1 255 ? -15.273 -12.641 1.949 1 88.12 255 ARG B C 1
ATOM 4900 O O . ARG B 1 255 ? -15.383 -13.859 1.798 1 88.12 255 ARG B O 1
ATOM 4907 N N . GLN B 1 256 ? -14.953 -11.773 1.028 1 89.81 256 GLN B N 1
ATOM 4908 C CA . GLN B 1 256 ? -14.453 -12.203 -0.274 1 89.81 256 GLN B CA 1
ATOM 4909 C C . GLN B 1 256 ? -13.031 -11.711 -0.508 1 89.81 256 GLN B C 1
ATOM 4911 O O . GLN B 1 256 ? -12.711 -10.555 -0.198 1 89.81 256 GLN B O 1
ATOM 4916 N N . TYR B 1 257 ? -12.289 -12.656 -1.005 1 90.12 257 TYR B N 1
ATOM 4917 C CA . TYR B 1 257 ? -10.914 -12.297 -1.31 1 90.12 257 TYR B CA 1
ATOM 4918 C C . TYR B 1 257 ? -10.852 -11.203 -2.363 1 90.12 257 TYR B C 1
ATOM 4920 O O . TYR B 1 257 ? -11.477 -11.312 -3.42 1 90.12 257 TYR B O 1
ATOM 4928 N N . HIS B 1 258 ? -10.172 -10.102 -2.113 1 95.25 258 HIS B N 1
ATOM 4929 C CA . HIS B 1 258 ? -9.883 -9.023 -3.051 1 95.25 258 HIS B CA 1
ATOM 4930 C C . HIS B 1 258 ? -8.406 -8.992 -3.414 1 95.25 258 HIS B C 1
ATOM 4932 O O . HIS B 1 258 ? -8.039 -9.148 -4.582 1 95.25 258 HIS B O 1
ATOM 4938 N N . HIS B 1 259 ? -7.551 -8.906 -2.436 1 96.44 259 HIS B N 1
ATOM 4939 C CA . HIS B 1 259 ? -6.098 -8.953 -2.518 1 96.44 259 HIS B CA 1
ATOM 4940 C C . HIS B 1 259 ? -5.48 -9.383 -1.189 1 96.44 259 HIS B C 1
ATOM 4942 O O . HIS B 1 259 ? -6.164 -9.398 -0.162 1 96.44 259 HIS B O 1
ATOM 4948 N N . THR B 1 260 ? -4.23 -9.805 -1.271 1 96 260 THR B N 1
ATOM 4949 C CA . THR B 1 260 ? -3.516 -10.055 -0.025 1 96 260 THR B CA 1
ATOM 4950 C C . THR B 1 260 ? -3.189 -8.75 0.688 1 96 260 THR B C 1
ATOM 4952 O O . THR B 1 260 ? -2.496 -7.891 0.138 1 96 260 THR B O 1
ATOM 4955 N N . ALA B 1 261 ? -3.652 -8.578 1.915 1 96.62 261 ALA B N 1
ATOM 4956 C CA . ALA B 1 261 ? -3.494 -7.336 2.664 1 96.62 261 ALA B CA 1
ATOM 4957 C C . ALA B 1 261 ? -2.047 -7.137 3.102 1 96.62 261 ALA B C 1
ATOM 4959 O O . ALA B 1 261 ? -1.292 -8.109 3.229 1 96.62 261 ALA B O 1
ATOM 4960 N N . SER B 1 262 ? -1.648 -5.859 3.279 1 97.38 262 SER B N 1
ATOM 4961 C CA . SER B 1 262 ? -0.345 -5.535 3.85 1 97.38 262 SER B CA 1
ATOM 4962 C C . SER B 1 262 ? -0.292 -5.871 5.336 1 97.38 262 SER B C 1
ATOM 4964 O O . SER B 1 262 ? -0.266 -4.977 6.18 1 97.38 262 SER B O 1
ATOM 4966 N N . MET B 1 263 ? -0.145 -7.066 5.645 1 96.19 263 MET B N 1
ATOM 4967 C CA . MET B 1 263 ? -0.422 -7.641 6.957 1 96.19 263 MET B CA 1
ATOM 4968 C C . MET B 1 263 ? 0.426 -6.973 8.031 1 96.19 263 MET B C 1
ATOM 4970 O O . MET B 1 263 ? -0.084 -6.609 9.094 1 96.19 263 MET B O 1
ATOM 4974 N N . VAL B 1 264 ? 1.679 -6.805 7.762 1 97.12 264 VAL B N 1
ATOM 4975 C CA . VAL B 1 264 ? 2.574 -6.246 8.766 1 97.12 264 VAL B CA 1
ATOM 4976 C C . VAL B 1 264 ? 2.156 -4.816 9.094 1 97.12 264 VAL B C 1
ATOM 4978 O O . VAL B 1 264 ? 2.172 -4.406 10.258 1 97.12 264 VAL B O 1
ATOM 4981 N N . CYS B 1 265 ? 1.806 -4.094 8.078 1 98.44 265 CYS B N 1
ATOM 4982 C CA . CYS B 1 265 ? 1.334 -2.73 8.297 1 98.44 265 CYS B CA 1
ATOM 4983 C C . CYS B 1 265 ? 0.008 -2.725 9.047 1 98.44 265 CYS B C 1
ATOM 4985 O O . CYS B 1 265 ? -0.244 -1.837 9.859 1 98.44 265 CYS B O 1
ATOM 4987 N N . TYR B 1 266 ? -0.845 -3.738 8.789 1 98.62 266 TYR B N 1
ATOM 4988 C CA . TYR B 1 266 ? -2.102 -3.855 9.516 1 98.62 266 TYR B CA 1
ATOM 4989 C C . TYR B 1 266 ? -1.852 -4.133 10.992 1 98.62 266 TYR B C 1
ATOM 4991 O O . TYR B 1 266 ? -2.506 -3.551 11.859 1 98.62 266 TYR B O 1
ATOM 4999 N N . TYR B 1 267 ? -0.866 -5.02 11.273 1 98.62 267 TYR B N 1
ATOM 5000 C CA . TYR B 1 267 ? -0.485 -5.277 12.656 1 98.62 267 TYR B CA 1
ATOM 5001 C C . TYR B 1 267 ? -0.065 -3.992 13.359 1 98.62 267 TYR B C 1
ATOM 5003 O O . TYR B 1 267 ? -0.507 -3.715 14.477 1 98.62 267 TYR B O 1
ATOM 5011 N N . GLY B 1 268 ? 0.758 -3.252 12.641 1 98.62 268 GLY B N 1
ATOM 5012 C CA . GLY B 1 268 ? 1.232 -1.996 13.195 1 98.62 268 GLY B CA 1
ATOM 5013 C C . GLY B 1 268 ? 0.118 -1 13.453 1 98.62 268 GLY B C 1
ATOM 5014 O O . GLY B 1 268 ? 0.067 -0.379 14.523 1 98.62 268 GLY B O 1
ATOM 5015 N N . LEU B 1 269 ? -0.75 -0.862 12.5 1 98.81 269 LEU B N 1
ATOM 5016 C CA . LEU B 1 269 ? -1.86 0.072 12.648 1 98.81 269 LEU B CA 1
ATOM 5017 C C . LEU B 1 269 ? -2.764 -0.338 13.805 1 98.81 269 LEU B C 1
ATOM 5019 O O . LEU B 1 269 ? -3.172 0.505 14.609 1 98.81 269 LEU B O 1
ATOM 5023 N N . ARG B 1 270 ? -3.105 -1.63 13.867 1 98.88 270 ARG B N 1
ATOM 5024 C CA . ARG B 1 270 ? -3.943 -2.135 14.953 1 98.88 270 ARG B CA 1
ATOM 5025 C C . ARG B 1 270 ? -3.357 -1.769 16.312 1 98.88 270 ARG B C 1
ATOM 5027 O O . ARG B 1 270 ? -4.07 -1.274 17.188 1 98.88 270 ARG B O 1
ATOM 5034 N N . GLU B 1 271 ? -2.062 -2.029 16.469 1 98.81 271 GLU B N 1
ATOM 5035 C CA . GLU B 1 271 ? -1.418 -1.771 17.75 1 98.81 271 GLU B CA 1
ATOM 5036 C C . GLU B 1 271 ? -1.339 -0.275 18.031 1 98.81 271 GLU B C 1
ATOM 5038 O O . GLU B 1 271 ? -1.479 0.15 19.188 1 98.81 271 GLU B O 1
ATOM 5043 N N . ALA B 1 272 ? -1.051 0.505 17 1 98.81 272 ALA B N 1
ATOM 5044 C CA . ALA B 1 272 ? -1.022 1.955 17.172 1 98.81 272 ALA B CA 1
ATOM 5045 C C . ALA B 1 272 ? -2.375 2.477 17.656 1 98.81 272 ALA B C 1
ATOM 5047 O O . ALA B 1 272 ? -2.441 3.314 18.562 1 98.81 272 ALA B O 1
ATOM 5048 N N . LEU B 1 273 ? -3.418 1.995 17.016 1 98.88 273 LEU B N 1
ATOM 5049 C CA . LEU B 1 273 ? -4.77 2.393 17.391 1 98.88 273 LEU B CA 1
ATOM 5050 C C . LEU B 1 273 ? -5.098 1.933 18.812 1 98.88 273 LEU B C 1
ATOM 5052 O O . LEU B 1 273 ? -5.762 2.65 19.562 1 98.88 273 LEU B O 1
ATOM 5056 N N . ARG B 1 274 ? -4.672 0.737 19.156 1 98.75 274 ARG B N 1
ATOM 5057 C CA . ARG B 1 274 ? -4.875 0.237 20.5 1 98.75 274 ARG B CA 1
ATOM 5058 C C . ARG B 1 274 ? -4.219 1.156 21.531 1 98.75 274 ARG B C 1
ATOM 5060 O O . ARG B 1 274 ? -4.809 1.453 22.578 1 98.75 274 ARG B O 1
ATOM 5067 N N . VAL B 1 275 ? -3 1.581 21.234 1 98.31 275 VAL B N 1
ATOM 5068 C CA . VAL B 1 275 ? -2.262 2.475 22.125 1 98.31 275 VAL B CA 1
ATOM 5069 C C . VAL B 1 275 ? -3.035 3.777 22.312 1 98.31 275 VAL B C 1
ATOM 5071 O O . VAL B 1 275 ? -3.16 4.281 23.422 1 98.31 275 VAL B O 1
ATOM 5074 N N . VAL B 1 276 ? -3.572 4.344 21.25 1 98.44 276 VAL B N 1
ATOM 5075 C CA . VAL B 1 276 ? -4.359 5.57 21.297 1 98.44 276 VAL B CA 1
ATOM 5076 C C . VAL B 1 276 ? -5.613 5.348 22.141 1 98.44 276 VAL B C 1
ATOM 5078 O O . VAL B 1 276 ? -5.953 6.176 22.984 1 98.44 276 VAL B O 1
ATOM 5081 N N . ALA B 1 277 ? -6.273 4.262 21.859 1 98.38 277 ALA B N 1
ATOM 5082 C CA . ALA B 1 277 ? -7.504 3.959 22.594 1 98.38 277 ALA B CA 1
ATOM 5083 C C . ALA B 1 277 ? -7.227 3.779 24.078 1 98.38 277 ALA B C 1
ATOM 5085 O O . ALA B 1 277 ? -8.023 4.211 24.922 1 98.38 277 ALA B O 1
ATOM 5086 N N . ALA B 1 278 ? -6.125 3.125 24.422 1 97.88 278 ALA B N 1
ATOM 5087 C CA . ALA B 1 278 ? -5.754 2.906 25.812 1 97.88 278 ALA B CA 1
ATOM 5088 C C . ALA B 1 278 ? -5.508 4.23 26.531 1 97.88 278 ALA B C 1
ATOM 5090 O O . ALA B 1 278 ? -5.859 4.383 27.703 1 97.88 278 ALA B O 1
ATOM 5091 N N . GLU B 1 279 ? -4.914 5.164 25.859 1 97.31 279 GLU B N 1
ATOM 5092 C CA . GLU B 1 279 ? -4.684 6.496 26.406 1 97.31 279 GLU B CA 1
ATOM 5093 C C . GLU B 1 279 ? -5.984 7.289 26.5 1 97.31 279 GLU B C 1
ATOM 5095 O O . GLU B 1 279 ? -6.176 8.078 27.438 1 97.31 279 GLU B O 1
ATOM 5100 N N . GLY B 1 280 ? -6.879 7.004 25.578 1 97.75 280 GLY B N 1
ATOM 5101 C CA . GLY B 1 280 ? -8.078 7.809 25.406 1 97.75 280 GLY B CA 1
ATOM 5102 C C . GLY B 1 280 ? -7.891 8.953 24.438 1 97.75 280 GLY B C 1
ATOM 5103 O O . GLY B 1 280 ? -6.957 9.742 24.562 1 97.75 280 GLY B O 1
ATOM 5104 N N . ILE B 1 281 ? -8.789 9.086 23.531 1 97.69 281 ILE B N 1
ATOM 5105 C CA . ILE B 1 281 ? -8.594 9.984 22.391 1 97.69 281 ILE B CA 1
ATOM 5106 C C . ILE B 1 281 ? -8.586 11.43 22.875 1 97.69 281 ILE B C 1
ATOM 5108 O O . ILE B 1 281 ? -7.82 12.25 22.359 1 97.69 281 ILE B O 1
ATOM 5112 N N . SER B 1 282 ? -9.406 11.797 23.875 1 96.94 282 SER B N 1
ATOM 5113 C CA . SER B 1 282 ? -9.422 13.156 24.391 1 96.94 282 SER B CA 1
ATOM 5114 C C . SER B 1 282 ? -8.109 13.5 25.094 1 96.94 282 SER B C 1
ATOM 5116 O O . SER B 1 282 ? -7.629 14.633 25 1 96.94 282 SER B O 1
ATOM 5118 N N . THR B 1 283 ? -7.535 12.516 25.797 1 98.06 283 THR B N 1
ATOM 5119 C CA . THR B 1 283 ? -6.246 12.695 26.453 1 98.06 283 THR B CA 1
ATOM 5120 C C . THR B 1 283 ? -5.137 12.883 25.406 1 98.06 283 THR B C 1
ATOM 5122 O O . THR B 1 283 ? -4.234 13.703 25.609 1 98.06 283 THR B O 1
ATOM 5125 N N . CYS B 1 284 ? -5.211 12.156 24.359 1 98.38 284 CYS B N 1
ATOM 5126 C CA . CYS B 1 284 ? -4.262 12.312 23.266 1 98.38 284 CYS B CA 1
ATOM 5127 C C . CYS B 1 284 ? -4.309 13.734 22.703 1 98.38 284 CYS B C 1
ATOM 5129 O O . CYS B 1 284 ? -3.266 14.352 22.484 1 98.38 284 CYS B O 1
ATOM 5131 N N . TRP B 1 285 ? -5.539 14.234 22.469 1 98.44 285 TRP B N 1
ATOM 5132 C CA . TRP B 1 285 ? -5.711 15.578 21.938 1 98.44 285 TRP B CA 1
ATOM 5133 C C . TRP B 1 285 ? -5.117 16.625 22.875 1 98.44 285 TRP B C 1
ATOM 5135 O O . TRP B 1 285 ? -4.395 17.516 22.438 1 98.44 285 TRP B O 1
ATOM 5145 N N . LYS B 1 286 ? -5.402 16.469 24.109 1 98.38 286 LYS B N 1
ATOM 5146 C CA . LYS B 1 286 ? -4.922 17.406 25.109 1 98.38 286 LYS B CA 1
ATOM 5147 C C . LYS B 1 286 ? -3.398 17.391 25.188 1 98.38 286 LYS B C 1
ATOM 5149 O O . LYS B 1 286 ? -2.764 18.453 25.25 1 98.38 286 LYS B O 1
ATOM 5154 N N . ARG B 1 287 ? -2.834 16.203 25.219 1 98.56 287 ARG B N 1
ATOM 5155 C CA . ARG B 1 287 ? -1.385 16.047 25.266 1 98.56 287 ARG B CA 1
ATOM 5156 C C . ARG B 1 287 ? -0.714 16.734 24.078 1 98.56 287 ARG B C 1
ATOM 5158 O O . ARG B 1 287 ? 0.295 17.422 24.25 1 98.56 287 ARG B O 1
ATOM 5165 N N . HIS B 1 288 ? -1.278 16.562 22.922 1 98.88 288 HIS B N 1
ATOM 5166 C CA . HIS B 1 288 ? -0.727 17.203 21.734 1 98.88 288 HIS B CA 1
ATOM 5167 C C . HIS B 1 288 ? -0.798 18.719 21.844 1 98.88 288 HIS B C 1
ATOM 5169 O O . HIS B 1 288 ? 0.163 19.422 21.5 1 98.88 288 HIS B O 1
ATOM 5175 N N . GLN B 1 289 ? -1.891 19.203 22.281 1 98.44 289 GLN B N 1
ATOM 5176 C CA . GLN B 1 289 ? -2.08 20.641 22.422 1 98.44 289 GLN B CA 1
ATOM 5177 C C . GLN B 1 289 ? -1.09 21.234 23.422 1 98.44 289 GLN B C 1
ATOM 5179 O O . GLN B 1 289 ? -0.48 22.281 23.156 1 98.44 289 GLN B O 1
ATOM 5184 N N . GLU B 1 290 ? -0.94 20.609 24.531 1 98.75 290 GLU B N 1
ATOM 5185 C CA . GLU B 1 290 ? -0.054 21.094 25.578 1 98.75 290 GLU B CA 1
ATOM 5186 C C . GLU B 1 290 ? 1.402 21.094 25.125 1 98.75 290 GLU B C 1
ATOM 5188 O O . GLU B 1 290 ? 2.137 22.062 25.359 1 98.75 290 GLU B O 1
ATOM 5193 N N . ASN B 1 291 ? 1.782 20.016 24.516 1 98.88 291 ASN B N 1
ATOM 5194 C CA . ASN B 1 291 ? 3.164 19.922 24.047 1 98.88 291 ASN B CA 1
ATOM 5195 C C . ASN B 1 291 ? 3.447 20.891 22.906 1 98.88 291 ASN B C 1
ATOM 5197 O O . ASN B 1 291 ? 4.559 21.406 22.797 1 98.88 291 ASN B O 1
ATOM 5201 N N . ALA B 1 292 ? 2.469 21.109 22.062 1 98.75 292 ALA B N 1
ATOM 5202 C CA . ALA B 1 292 ? 2.631 22.094 21 1 98.75 292 ALA B CA 1
ATOM 5203 C C . ALA B 1 292 ? 2.83 23.5 21.578 1 98.75 292 ALA B C 1
ATOM 5205 O O . ALA B 1 292 ? 3.688 24.25 21.109 1 98.75 292 ALA B O 1
ATOM 5206 N N . ALA B 1 293 ? 2.014 23.828 22.547 1 98.62 293 ALA B N 1
ATOM 5207 C CA . ALA B 1 293 ? 2.156 25.125 23.203 1 98.62 293 ALA B CA 1
ATOM 5208 C C . ALA B 1 293 ? 3.543 25.266 23.828 1 98.62 293 ALA B C 1
ATOM 5210 O O . ALA B 1 293 ? 4.152 26.344 23.734 1 98.62 293 ALA B O 1
ATOM 5211 N N . TYR B 1 294 ? 3.977 24.188 24.438 1 98.88 294 TYR B N 1
ATOM 5212 C CA . TYR B 1 294 ? 5.316 24.156 25.016 1 98.88 294 TYR B CA 1
ATOM 5213 C C . TYR B 1 294 ? 6.375 24.375 23.938 1 98.88 294 TYR B C 1
ATOM 5215 O O . TYR B 1 294 ? 7.281 25.188 24.094 1 98.88 294 TYR B O 1
ATOM 5223 N N . LEU B 1 295 ? 6.281 23.734 22.859 1 98.88 295 LEU B N 1
ATOM 5224 C CA . LEU B 1 295 ? 7.203 23.891 21.734 1 98.88 295 LEU B CA 1
ATOM 5225 C C . LEU B 1 295 ? 7.215 25.328 21.234 1 98.88 295 LEU B C 1
ATOM 5227 O O . LEU B 1 295 ? 8.281 25.922 21.047 1 98.88 295 LEU B O 1
ATOM 5231 N N . HIS B 1 296 ? 6.027 25.906 21 1 98.75 296 HIS B N 1
ATOM 5232 C CA . HIS B 1 296 ? 5.926 27.281 20.516 1 98.75 296 HIS B CA 1
ATOM 5233 C C . HIS B 1 296 ? 6.637 28.25 21.453 1 98.75 296 HIS B C 1
ATOM 5235 O O . HIS B 1 296 ? 7.383 29.125 21 1 98.75 296 HIS B O 1
ATOM 5241 N N . SER B 1 297 ? 6.387 28.047 22.672 1 98.62 297 SER B N 1
ATOM 5242 C CA . SER B 1 297 ? 7.004 28.922 23.672 1 98.62 297 SER B CA 1
ATOM 5243 C C . SER B 1 297 ? 8.523 28.812 23.625 1 98.62 297 SER B C 1
ATOM 5245 O O . SER B 1 297 ? 9.227 29.828 23.672 1 98.62 297 SER B O 1
ATOM 5247 N N . LYS B 1 298 ? 9.039 27.609 23.562 1 98.75 298 LYS B N 1
ATOM 5248 C CA . LYS B 1 298 ? 10.484 27.375 23.562 1 98.75 298 LYS B CA 1
ATOM 5249 C C . LYS B 1 298 ? 11.125 27.906 22.281 1 98.75 298 LYS B C 1
ATOM 5251 O O . LYS B 1 298 ? 12.242 28.422 22.312 1 98.75 298 LYS B O 1
ATOM 5256 N N . LEU B 1 299 ? 10.461 27.781 21.156 1 98.69 299 LEU B N 1
ATOM 5257 C CA . LEU B 1 299 ? 10.961 28.328 19.906 1 98.69 299 LEU B CA 1
ATOM 5258 C C . LEU B 1 299 ? 11.016 29.859 19.953 1 98.69 299 LEU B C 1
ATOM 5260 O O . LEU B 1 299 ? 11.969 30.469 19.469 1 98.69 299 LEU B O 1
ATOM 5264 N N . GLU B 1 300 ? 10 30.453 20.531 1 98.25 300 GLU B N 1
ATOM 5265 C CA . GLU B 1 300 ? 9.984 31.906 20.688 1 98.25 300 GLU B CA 1
ATOM 5266 C C . GLU B 1 300 ? 11.125 32.375 21.594 1 98.25 300 GLU B C 1
ATOM 5268 O O . GLU B 1 300 ? 11.727 33.406 21.344 1 98.25 300 GLU B O 1
ATOM 5273 N N . GLU B 1 301 ? 11.391 31.625 22.594 1 98.06 301 GLU B N 1
ATOM 5274 C CA . GLU B 1 301 ? 12.508 31.938 23.469 1 98.06 301 GLU B CA 1
ATOM 5275 C C . GLU B 1 301 ? 13.828 31.922 22.719 1 98.06 301 GLU B C 1
ATOM 5277 O O . GLU B 1 301 ? 14.766 32.656 23.078 1 98.06 301 GLU B O 1
ATOM 5282 N N . LEU B 1 302 ? 13.945 31.109 21.688 1 97.5 302 LEU B N 1
ATOM 5283 C CA . LEU B 1 302 ? 15.141 31.031 20.859 1 97.5 302 LEU B CA 1
ATOM 5284 C C . LEU B 1 302 ? 15.172 32.156 19.844 1 97.5 302 LEU B C 1
ATOM 5286 O O . LEU B 1 302 ? 16.109 32.281 19.031 1 97.5 302 LEU B O 1
ATOM 5290 N N . GLY B 1 303 ? 14.102 32.969 19.828 1 97.25 303 GLY B N 1
ATOM 5291 C CA . GLY B 1 303 ? 14.023 34.094 18.891 1 97.25 303 GLY B CA 1
ATOM 5292 C C . GLY B 1 303 ? 13.375 33.719 17.578 1 97.25 303 GLY B C 1
ATOM 5293 O O . GLY B 1 303 ? 13.461 34.469 16.609 1 97.25 303 GLY B O 1
ATOM 5294 N N . LEU B 1 304 ? 12.75 32.562 17.547 1 98.38 304 LEU B N 1
ATOM 5295 C CA . LEU B 1 304 ? 12.086 32.125 16.328 1 98.38 304 LEU B CA 1
ATOM 5296 C C . LEU B 1 304 ? 10.609 32.5 16.344 1 98.38 304 LEU B C 1
ATOM 5298 O O . LEU B 1 304 ? 10.055 32.812 17.391 1 98.38 304 LEU B O 1
ATOM 5302 N N . SER B 1 305 ? 10.031 32.531 15.18 1 98.25 305 SER B N 1
ATOM 5303 C CA . SER B 1 305 ? 8.609 32.844 15.047 1 98.25 305 SER B CA 1
ATOM 5304 C C . SER B 1 305 ? 7.891 31.828 14.195 1 98.25 305 SER B C 1
ATOM 5306 O O . SER B 1 305 ? 8.508 31.156 13.367 1 98.25 305 SER B O 1
ATOM 5308 N N . MET B 1 306 ? 6.652 31.688 14.43 1 98.56 306 MET B N 1
ATOM 5309 C CA . MET B 1 306 ? 5.824 30.734 13.688 1 98.56 306 MET B CA 1
ATOM 5310 C C . MET B 1 306 ? 5.18 31.422 12.484 1 98.56 306 MET B C 1
ATOM 5312 O O . MET B 1 306 ? 4.809 32.594 12.547 1 98.56 306 MET B O 1
ATOM 5316 N N . HIS B 1 307 ? 4.992 30.688 11.422 1 98.56 307 HIS B N 1
ATOM 5317 C CA . HIS B 1 307 ? 4.398 31.188 10.188 1 98.56 307 HIS B CA 1
ATOM 5318 C C . HIS B 1 307 ? 2.898 31.406 10.344 1 98.56 307 HIS B C 1
ATOM 5320 O O . HIS B 1 307 ? 2.344 32.375 9.82 1 98.56 307 HIS B O 1
ATOM 5326 N N . VAL B 1 308 ? 2.258 30.469 11.055 1 98.62 308 VAL B N 1
ATOM 5327 C CA . VAL B 1 308 ? 0.805 30.469 11.203 1 98.62 308 VAL B CA 1
ATOM 5328 C C . VAL B 1 308 ? 0.412 31.219 12.477 1 98.62 308 VAL B C 1
ATOM 5330 O O . VAL B 1 308 ? 1.05 31.047 13.523 1 98.62 308 VAL B O 1
ATOM 5333 N N . GLU B 1 309 ? -0.648 32 12.406 1 97.25 309 GLU B N 1
ATOM 5334 C CA . GLU B 1 309 ? -1.145 32.719 13.586 1 97.25 309 GLU B CA 1
ATOM 5335 C C . GLU B 1 309 ? -1.668 31.734 14.633 1 97.25 309 GLU B C 1
ATOM 5337 O O . GLU B 1 309 ? -2.158 30.656 14.297 1 97.25 309 GLU B O 1
ATOM 5342 N N . LYS B 1 310 ? -1.635 32.094 15.82 1 96.44 310 LYS B N 1
ATOM 5343 C CA . LYS B 1 310 ? -1.851 31.25 16.984 1 96.44 310 LYS B CA 1
ATOM 5344 C C . LYS B 1 310 ? -3.189 30.516 16.906 1 96.44 310 LYS B C 1
ATOM 5346 O O . LYS B 1 310 ? -3.266 29.312 17.141 1 96.44 310 LYS B O 1
ATOM 5351 N N . PRO B 1 311 ? -4.273 31.156 16.484 1 94.75 311 PRO B N 1
ATOM 5352 C CA . PRO B 1 311 ? -5.57 30.484 16.516 1 94.75 311 PRO B CA 1
ATOM 5353 C C . PRO B 1 311 ? -5.676 29.359 15.484 1 94.75 311 PRO B C 1
ATOM 5355 O O . PRO B 1 311 ? -6.539 28.484 15.602 1 94.75 311 PRO B O 1
ATOM 5358 N N . TRP B 1 312 ? -4.746 29.375 14.516 1 96.69 312 TRP B N 1
ATOM 5359 C CA . TRP B 1 312 ? -4.863 28.422 13.414 1 96.69 312 TRP B CA 1
ATOM 5360 C C . TRP B 1 312 ? -3.703 27.438 13.422 1 96.69 312 TRP B C 1
ATOM 5362 O O . TRP B 1 312 ? -3.557 26.625 12.5 1 96.69 312 TRP B O 1
ATOM 5372 N N . ARG B 1 313 ? -2.932 27.484 14.477 1 98.44 313 ARG B N 1
ATOM 5373 C CA . ARG B 1 313 ? -1.775 26.594 14.531 1 98.44 313 ARG B CA 1
ATOM 5374 C C . ARG B 1 313 ? -2.189 25.188 14.914 1 98.44 313 ARG B C 1
ATOM 5376 O O . ARG B 1 313 ? -2.84 24.984 15.945 1 98.44 313 ARG B O 1
ATOM 5383 N N . ALA B 1 314 ? -1.834 24.25 14.07 1 98.69 314 ALA B N 1
ATOM 5384 C CA . ALA B 1 314 ? -2.088 22.844 14.391 1 98.69 314 ALA B CA 1
ATOM 5385 C C . ALA B 1 314 ? -1.151 22.359 15.492 1 98.69 314 ALA B C 1
ATOM 5387 O O . ALA B 1 314 ? 0.044 22.656 15.477 1 98.69 314 ALA B O 1
ATOM 5388 N N . PRO B 1 315 ? -1.639 21.625 16.484 1 98.62 315 PRO B N 1
ATOM 5389 C CA . PRO B 1 315 ? -0.756 21.062 17.5 1 98.62 315 PRO B CA 1
ATOM 5390 C C . PRO B 1 315 ? 0.203 20.016 16.953 1 98.62 315 PRO B C 1
ATOM 5392 O O . PRO B 1 315 ? 1.26 19.766 17.531 1 98.62 315 PRO B O 1
ATOM 5395 N N . THR B 1 316 ? -0.115 19.391 15.797 1 98.81 316 THR B N 1
ATOM 5396 C CA . THR B 1 316 ? 0.64 18.266 15.258 1 98.81 316 THR B CA 1
ATOM 5397 C C . THR B 1 316 ? 1.796 18.75 14.391 1 98.81 316 THR B C 1
ATOM 5399 O O . THR B 1 316 ? 2.764 18.016 14.164 1 98.81 316 THR B O 1
ATOM 5402 N N . LEU B 1 317 ? 1.716 19.969 13.883 1 98.81 317 LEU B N 1
ATOM 5403 C CA . LEU B 1 317 ? 2.744 20.422 12.953 1 98.81 317 LEU B CA 1
ATOM 5404 C C . LEU B 1 317 ? 2.934 21.938 13.055 1 98.81 317 LEU B C 1
ATOM 5406 O O . LEU B 1 317 ? 1.981 22.703 12.875 1 98.81 317 LEU B O 1
ATOM 5410 N N . THR B 1 318 ? 4.113 22.344 13.312 1 98.81 318 THR B N 1
ATOM 5411 C CA . THR B 1 318 ? 4.469 23.75 13.461 1 98.81 318 THR B CA 1
ATOM 5412 C C . THR B 1 318 ? 5.383 24.203 12.32 1 98.81 318 THR B C 1
ATOM 5414 O O . THR B 1 318 ? 6.41 23.562 12.055 1 98.81 318 THR B O 1
ATOM 5417 N N . THR B 1 319 ? 4.961 25.203 11.625 1 98.81 319 THR B N 1
ATOM 5418 C CA . THR B 1 319 ? 5.844 25.828 10.648 1 98.81 319 THR B CA 1
ATOM 5419 C C . THR B 1 319 ? 6.582 27.016 11.266 1 98.81 319 THR B C 1
ATOM 5421 O O . THR B 1 319 ? 5.957 27.969 11.734 1 98.81 319 THR B O 1
ATOM 5424 N N . VAL B 1 320 ? 7.887 26.906 11.266 1 98.81 320 VAL B N 1
ATOM 5425 C CA . VAL B 1 320 ? 8.758 27.891 11.891 1 98.81 320 VAL B CA 1
ATOM 5426 C C . VAL B 1 320 ? 9.492 28.688 10.812 1 98.81 320 VAL B C 1
ATOM 5428 O O . VAL B 1 320 ? 10.148 28.109 9.945 1 98.81 320 VAL B O 1
ATOM 5431 N N . ARG B 1 321 ? 9.422 30 10.883 1 98.69 321 ARG B N 1
ATOM 5432 C CA . ARG B 1 321 ? 10.094 30.844 9.898 1 98.69 321 ARG B CA 1
ATOM 5433 C C . ARG B 1 321 ? 11.609 30.766 10.047 1 98.69 321 ARG B C 1
ATOM 5435 O O . ARG B 1 321 ? 12.133 30.828 11.164 1 98.69 321 ARG B O 1
ATOM 5442 N N . ILE B 1 322 ? 12.258 30.594 8.953 1 98.56 322 ILE B N 1
ATOM 5443 C CA . ILE B 1 322 ? 13.719 30.578 8.938 1 98.56 322 ILE B CA 1
ATOM 5444 C C . ILE B 1 322 ? 14.25 32 9.078 1 98.56 322 ILE B C 1
ATOM 5446 O O . ILE B 1 322 ? 13.859 32.906 8.328 1 98.56 322 ILE B O 1
ATOM 5450 N N . PRO B 1 323 ? 15.141 32.219 9.992 1 97.31 323 PRO B N 1
ATOM 5451 C CA . PRO B 1 323 ? 15.688 33.562 10.156 1 97.31 323 PRO B CA 1
ATOM 5452 C C . PRO B 1 323 ? 16.484 34.031 8.945 1 97.31 323 PRO B C 1
ATOM 5454 O O . PRO B 1 323 ? 17.047 33.219 8.219 1 97.31 323 PRO B O 1
ATOM 5457 N N . ASP B 1 324 ? 16.594 35.344 8.844 1 95.69 324 ASP B N 1
ATOM 5458 C CA . ASP B 1 324 ? 17.375 35.938 7.758 1 95.69 324 ASP B CA 1
ATOM 5459 C C . ASP B 1 324 ? 18.828 35.469 7.824 1 95.69 324 ASP B C 1
ATOM 5461 O O . ASP B 1 324 ? 19.406 35.406 8.914 1 95.69 324 ASP B O 1
ATOM 5465 N N . GLY B 1 325 ? 19.328 35.188 6.699 1 95.44 325 GLY B N 1
ATOM 5466 C CA . GLY B 1 325 ? 20.734 34.844 6.605 1 95.44 325 GLY B CA 1
ATOM 5467 C C . GLY B 1 325 ? 21.016 33.406 6.906 1 95.44 325 GLY B C 1
ATOM 5468 O O . GLY B 1 325 ? 22.141 32.938 6.723 1 95.44 325 GLY B O 1
ATOM 5469 N N . ILE B 1 326 ? 20.078 32.688 7.355 1 96.62 326 ILE B N 1
ATOM 5470 C CA . ILE B 1 326 ? 20.266 31.266 7.668 1 96.62 326 ILE B CA 1
ATOM 5471 C C . ILE B 1 326 ? 19.859 30.406 6.469 1 96.62 326 ILE B C 1
ATOM 5473 O O . ILE B 1 326 ? 18.812 30.641 5.863 1 96.62 326 ILE B O 1
ATOM 5477 N N . ASP B 1 327 ? 20.719 29.531 6.09 1 97.56 327 ASP B N 1
ATOM 5478 C CA . ASP B 1 327 ? 20.375 28.484 5.125 1 97.56 327 ASP B CA 1
ATOM 5479 C C . ASP B 1 327 ? 19.578 27.375 5.789 1 97.56 327 ASP B C 1
ATOM 5481 O O . ASP B 1 327 ? 20.156 26.453 6.367 1 97.56 327 ASP B O 1
ATOM 5485 N N . GLY B 1 328 ? 18.234 27.422 5.668 1 97.94 328 GLY B N 1
ATOM 5486 C CA . GLY B 1 328 ? 17.344 26.5 6.355 1 97.94 328 GLY B CA 1
ATOM 5487 C C . GLY B 1 328 ? 17.609 25.047 6.031 1 97.94 328 GLY B C 1
ATOM 5488 O O . GLY B 1 328 ? 17.625 24.203 6.926 1 97.94 328 GLY B O 1
ATOM 5489 N N . LYS B 1 329 ? 17.812 24.766 4.766 1 97.38 329 LYS B N 1
ATOM 5490 C CA . LYS B 1 329 ? 18.062 23.391 4.316 1 97.38 329 LYS B CA 1
ATOM 5491 C C . LYS B 1 329 ? 19.359 22.859 4.914 1 97.38 329 LYS B C 1
ATOM 5493 O O . LYS B 1 329 ? 19.422 21.703 5.352 1 97.38 329 LYS B O 1
ATOM 5498 N N . ALA B 1 330 ? 20.406 23.609 4.891 1 98 330 ALA B N 1
ATOM 5499 C CA . ALA B 1 330 ? 21.688 23.203 5.449 1 98 330 ALA B CA 1
ATOM 5500 C C . ALA B 1 330 ? 21.578 22.938 6.945 1 98 330 ALA B C 1
ATOM 5502 O O . ALA B 1 330 ? 22.172 21.984 7.457 1 98 330 ALA B O 1
ATOM 5503 N N . LEU B 1 331 ? 20.891 23.828 7.645 1 98.31 331 LEU B N 1
ATOM 5504 C CA . LEU B 1 331 ? 20.75 23.656 9.086 1 98.31 331 LEU B CA 1
ATOM 5505 C C . LEU B 1 331 ? 19.969 22.375 9.398 1 98.31 331 LEU B C 1
ATOM 5507 O O . LEU B 1 331 ? 20.328 21.641 10.305 1 98.31 331 LEU B O 1
ATOM 5511 N N . ALA B 1 332 ? 18.828 22.172 8.703 1 98.44 332 ALA B N 1
ATOM 5512 C CA . ALA B 1 332 ? 18.062 20.938 8.883 1 98.44 332 ALA B CA 1
ATOM 5513 C C . ALA B 1 332 ? 18.938 19.719 8.641 1 98.44 332 ALA B C 1
ATOM 5515 O O . ALA B 1 332 ? 18.828 18.703 9.344 1 98.44 332 ALA B O 1
ATOM 5516 N N . GLY B 1 333 ? 19.766 19.75 7.598 1 97.81 333 GLY B N 1
ATOM 5517 C CA . GLY B 1 333 ? 20.703 18.672 7.328 1 97.81 333 GLY B CA 1
ATOM 5518 C C . GLY B 1 333 ? 21.672 18.422 8.469 1 97.81 333 GLY B C 1
ATOM 5519 O O . GLY B 1 333 ? 21.953 17.281 8.805 1 97.81 333 GLY B O 1
ATOM 5520 N N . ARG B 1 334 ? 22.219 19.484 9.055 1 98 334 ARG B N 1
ATOM 5521 C CA . ARG B 1 334 ? 23.125 19.375 10.195 1 98 334 ARG B CA 1
ATOM 5522 C C . ARG B 1 334 ? 22.406 18.766 11.406 1 98 334 ARG B C 1
ATOM 5524 O O . ARG B 1 334 ? 22.969 17.953 12.125 1 98 334 ARG B O 1
ATOM 5531 N N . LEU B 1 335 ? 21.156 19.25 11.625 1 98.44 335 LEU B N 1
ATOM 5532 C CA . LEU B 1 335 ? 20.359 18.688 12.703 1 98.44 335 LEU B CA 1
ATOM 5533 C C . LEU B 1 335 ? 20.234 17.172 12.555 1 98.44 335 LEU B C 1
ATOM 5535 O O . LEU B 1 335 ? 20.344 16.453 13.547 1 98.44 335 LEU B O 1
ATOM 5539 N N . LEU B 1 336 ? 20 16.703 11.336 1 98.31 336 LEU B N 1
ATOM 5540 C CA . LEU B 1 336 ? 19.844 15.273 11.062 1 98.31 336 LEU B CA 1
ATOM 5541 C C . LEU B 1 336 ? 21.156 14.531 11.297 1 98.31 336 LEU B C 1
ATOM 5543 O O . LEU B 1 336 ? 21.188 13.523 12 1 98.31 336 LEU B O 1
ATOM 5547 N N . VAL B 1 337 ? 22.234 15.008 10.75 1 96.81 337 VAL B N 1
ATOM 5548 C CA . VAL B 1 337 ? 23.5 14.289 10.703 1 96.81 337 VAL B CA 1
ATOM 5549 C C . VAL B 1 337 ? 24.203 14.398 12.062 1 96.81 337 VAL B C 1
ATOM 5551 O O . VAL B 1 337 ? 24.766 13.414 12.555 1 96.81 337 VAL B O 1
ATOM 5554 N N . GLU B 1 338 ? 24.172 15.586 12.695 1 97.62 338 GLU B N 1
ATOM 5555 C CA . GLU B 1 338 ? 24.953 15.828 13.914 1 97.62 338 GLU B CA 1
ATOM 5556 C C . GLU B 1 338 ? 24.156 15.445 15.156 1 97.62 338 GLU B C 1
ATOM 5558 O O . GLU B 1 338 ? 24.734 15.039 16.172 1 97.62 338 GLU B O 1
ATOM 5563 N N . GLU B 1 339 ? 22.844 15.602 15.07 1 98.06 339 GLU B N 1
ATOM 5564 C CA . GLU B 1 339 ? 22.062 15.445 16.297 1 98.06 339 GLU B CA 1
ATOM 5565 C C . GLU B 1 339 ? 21.109 14.258 16.188 1 98.06 339 GLU B C 1
ATOM 5567 O O . GLU B 1 339 ? 20.5 13.852 17.188 1 98.06 339 GLU B O 1
ATOM 5572 N N . GLY B 1 340 ? 20.891 13.641 14.992 1 98.12 340 GLY B N 1
ATOM 5573 C CA . GLY B 1 340 ? 19.953 12.531 14.805 1 98.12 340 GLY B CA 1
ATOM 5574 C C . GLY B 1 340 ? 18.5 12.953 14.859 1 98.12 340 GLY B C 1
ATOM 5575 O O . GLY B 1 340 ? 17.625 12.148 15.172 1 98.12 340 GLY B O 1
ATOM 5576 N N . ILE B 1 341 ? 18.25 14.266 14.648 1 98.81 341 ILE B N 1
ATOM 5577 C CA . ILE B 1 341 ? 16.891 14.805 14.688 1 98.81 341 ILE B CA 1
ATOM 5578 C C . ILE B 1 341 ? 16.469 15.25 13.289 1 98.81 341 ILE B C 1
ATOM 5580 O O . ILE B 1 341 ? 17.172 16.031 12.641 1 98.81 341 ILE B O 1
ATOM 5584 N N . GLU B 1 342 ? 15.391 14.758 12.844 1 98.5 342 GLU B N 1
ATOM 5585 C CA . GLU B 1 342 ? 14.883 15.117 11.523 1 98.5 342 GLU B CA 1
ATOM 5586 C C . GLU B 1 342 ? 13.75 16.141 11.625 1 98.5 342 GLU B C 1
ATOM 5588 O O . GLU B 1 342 ? 12.797 15.945 12.375 1 98.5 342 GLU B O 1
ATOM 5593 N N . ILE B 1 343 ? 13.844 17.234 10.945 1 98.62 343 ILE B N 1
ATOM 5594 C CA . ILE B 1 343 ? 12.742 18.156 10.711 1 98.62 343 ILE B CA 1
ATOM 5595 C C . ILE B 1 343 ? 12.516 18.312 9.211 1 98.62 343 ILE B C 1
ATOM 5597 O O . ILE B 1 343 ? 13.297 17.828 8.398 1 98.62 343 ILE B O 1
ATOM 5601 N N . GLY B 1 344 ? 11.398 18.906 8.828 1 98.12 344 GLY B N 1
ATOM 5602 C CA . GLY B 1 344 ? 11.078 19.078 7.422 1 98.12 344 GLY B CA 1
ATOM 5603 C C . GLY B 1 344 ? 11.359 20.469 6.902 1 98.12 344 GLY B C 1
ATOM 5604 O O . GLY B 1 344 ? 11.195 21.453 7.633 1 98.12 344 GLY B O 1
ATOM 5605 N N . ASN B 1 345 ? 11.766 20.547 5.629 1 97.69 345 ASN B N 1
ATOM 5606 C CA . ASN B 1 345 ? 11.828 21.828 4.934 1 97.69 345 ASN B CA 1
ATOM 5607 C C . ASN B 1 345 ? 10.461 22.234 4.398 1 97.69 345 ASN B C 1
ATOM 5609 O O . ASN B 1 345 ? 9.578 21.406 4.227 1 97.69 345 ASN B O 1
ATOM 5613 N N . GLY B 1 346 ? 10.32 23.547 4.223 1 97.69 346 GLY B N 1
ATOM 5614 C CA . GLY B 1 346 ? 9.125 24 3.533 1 97.69 346 GLY B CA 1
ATOM 5615 C C . GLY B 1 346 ? 9 23.438 2.125 1 97.69 346 GLY B C 1
ATOM 5616 O O . GLY B 1 346 ? 10.008 23.078 1.508 1 97.69 346 GLY B O 1
ATOM 5617 N N . ILE B 1 347 ? 7.793 23.312 1.624 1 96 347 ILE B N 1
ATOM 5618 C CA . ILE B 1 347 ? 7.543 22.891 0.253 1 96 347 ILE B CA 1
ATOM 5619 C C . ILE B 1 347 ? 6.633 23.891 -0.448 1 96 347 ILE B C 1
ATOM 5621 O O . ILE B 1 347 ? 6.031 24.75 0.201 1 96 347 ILE B O 1
ATOM 5625 N N . GLY B 1 348 ? 6.641 23.797 -1.769 1 95 348 GLY B N 1
ATOM 5626 C CA . GLY B 1 348 ? 5.785 24.719 -2.512 1 95 348 GLY B CA 1
ATOM 5627 C C . GLY B 1 348 ? 6.113 26.172 -2.262 1 95 348 GLY B C 1
ATOM 5628 O O . GLY B 1 348 ? 7.27 26.578 -2.359 1 95 348 GLY B O 1
ATOM 5629 N N . ASP B 1 349 ? 5.102 26.953 -1.875 1 96.44 349 ASP B N 1
ATOM 5630 C CA . ASP B 1 349 ? 5.23 28.406 -1.701 1 96.44 349 ASP B CA 1
ATOM 5631 C C . ASP B 1 349 ? 6.09 28.734 -0.484 1 96.44 349 ASP B C 1
ATOM 5633 O O . ASP B 1 349 ? 6.547 29.875 -0.331 1 96.44 349 ASP B O 1
ATOM 5637 N N . LEU B 1 350 ? 6.324 27.734 0.335 1 97.94 350 LEU B N 1
ATOM 5638 C CA . LEU B 1 350 ? 7.047 28 1.575 1 97.94 350 LEU B CA 1
ATOM 5639 C C . LEU B 1 350 ? 8.453 27.406 1.523 1 97.94 350 LEU B C 1
ATOM 5641 O O . LEU B 1 350 ? 9.172 27.406 2.525 1 97.94 350 LEU B O 1
ATOM 5645 N N . ALA B 1 351 ? 8.828 26.891 0.351 1 96.88 351 ALA B N 1
ATOM 5646 C CA . ALA B 1 351 ? 10.18 26.344 0.183 1 96.88 351 ALA B CA 1
ATOM 5647 C C . ALA B 1 351 ? 11.234 27.391 0.529 1 96.88 351 ALA B C 1
ATOM 5649 O O . ALA B 1 351 ? 11.18 28.516 0.033 1 96.88 351 ALA B O 1
ATOM 5650 N N . GLY B 1 352 ? 12.109 27.016 1.44 1 97.5 352 GLY B N 1
ATOM 5651 C CA . GLY B 1 352 ? 13.211 27.891 1.82 1 97.5 352 GLY B CA 1
ATOM 5652 C C . GLY B 1 352 ? 12.805 28.969 2.818 1 97.5 352 GLY B C 1
ATOM 5653 O O . GLY B 1 352 ? 13.648 29.719 3.299 1 97.5 352 GLY B O 1
ATOM 5654 N N . LYS B 1 353 ? 11.523 28.984 3.201 1 98.31 353 LYS B N 1
ATOM 5655 C CA . LYS B 1 353 ? 11.031 30.078 4.051 1 98.31 353 LYS B CA 1
ATOM 5656 C C . LYS B 1 353 ? 10.742 29.578 5.465 1 98.31 353 LYS B C 1
ATOM 5658 O O . LYS B 1 353 ? 10.797 30.344 6.422 1 98.31 353 LYS B O 1
ATOM 5663 N N . VAL B 1 354 ? 10.469 28.312 5.594 1 98.75 354 VAL B N 1
ATOM 5664 C CA . VAL B 1 354 ? 10.102 27.781 6.898 1 98.75 354 VAL B CA 1
ATOM 5665 C C . VAL B 1 354 ? 10.727 26.406 7.082 1 98.75 354 VAL B C 1
ATOM 5667 O O . VAL B 1 354 ? 11.141 25.766 6.113 1 98.75 354 VAL B O 1
ATOM 5670 N N . TRP B 1 355 ? 10.844 25.984 8.297 1 98.81 355 TRP B N 1
ATOM 5671 C CA . TRP B 1 355 ? 10.945 24.578 8.656 1 98.81 355 TRP B CA 1
ATOM 5672 C C . TRP B 1 355 ? 9.586 24.031 9.062 1 98.81 355 TRP B C 1
ATOM 5674 O O . TRP B 1 355 ? 8.719 24.766 9.523 1 98.81 355 TRP B O 1
ATOM 5684 N N . ARG B 1 356 ? 9.367 22.812 8.844 1 98.81 356 ARG B N 1
ATOM 5685 C CA . ARG B 1 356 ? 8.188 22.109 9.336 1 98.81 356 ARG B CA 1
ATOM 5686 C C . ARG B 1 356 ? 8.562 21.141 10.461 1 98.81 356 ARG B C 1
ATOM 5688 O O . ARG B 1 356 ? 9.297 20.188 10.242 1 98.81 356 ARG B O 1
ATOM 5695 N N . ILE B 1 357 ? 8.031 21.391 11.617 1 98.88 357 ILE B N 1
ATOM 5696 C CA . ILE B 1 357 ? 8.312 20.594 12.797 1 98.88 357 ILE B CA 1
ATOM 5697 C C . ILE B 1 357 ? 7.055 19.844 13.242 1 98.88 357 ILE B C 1
ATOM 5699 O O . ILE B 1 357 ? 6.078 20.469 13.664 1 98.88 357 ILE B O 1
ATOM 5703 N N . GLY B 1 358 ? 7.113 18.547 13.07 1 98.62 358 GLY B N 1
ATOM 5704 C CA . GLY B 1 358 ? 6 17.719 13.492 1 98.62 358 GLY B CA 1
ATOM 5705 C C . GLY B 1 358 ? 6.16 17.188 14.906 1 98.62 358 GLY B C 1
ATOM 5706 O O . GLY B 1 358 ? 7.184 16.578 15.234 1 98.62 358 GLY B O 1
ATOM 5707 N N . LEU B 1 359 ? 5.25 17.438 15.766 1 98.62 359 LEU B N 1
ATOM 5708 C CA . LEU B 1 359 ? 5.141 16.859 17.094 1 98.62 359 LEU B CA 1
ATOM 5709 C C . LEU B 1 359 ? 3.902 15.969 17.203 1 98.62 359 LEU B C 1
ATOM 5711 O O . LEU B 1 359 ? 2.912 16.359 17.828 1 98.62 359 LEU B O 1
ATOM 5715 N N . MET B 1 360 ? 4.008 14.758 16.672 1 98.56 360 MET B N 1
ATOM 5716 C CA . MET B 1 360 ? 2.828 13.93 16.438 1 98.56 360 MET B CA 1
ATOM 5717 C C . MET B 1 360 ? 2.961 12.586 17.141 1 98.56 360 MET B C 1
ATOM 5719 O O . MET B 1 360 ? 4.047 12 17.172 1 98.56 360 MET B O 1
ATOM 5723 N N . GLY B 1 361 ? 1.835 12.062 17.625 1 98.31 361 GLY B N 1
ATOM 5724 C CA . GLY B 1 361 ? 1.756 10.711 18.156 1 98.31 361 GLY B CA 1
ATOM 5725 C C . GLY B 1 361 ? 2.766 10.445 19.25 1 98.31 361 GLY B C 1
ATOM 5726 O O . GLY B 1 361 ? 2.852 11.203 20.219 1 98.31 361 GLY B O 1
ATOM 5727 N N . TYR B 1 362 ? 3.549 9.438 19.062 1 98.56 362 TYR B N 1
ATOM 5728 C CA . TYR B 1 362 ? 4.527 8.977 20.047 1 98.56 362 TYR B CA 1
ATOM 572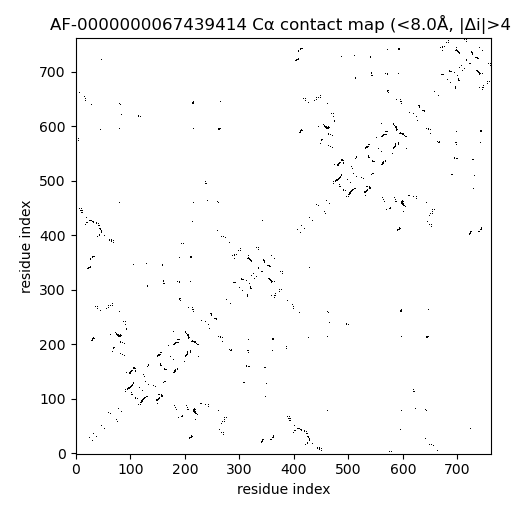9 C C . TYR B 1 362 ? 5.539 10.07 20.359 1 98.56 362 TYR B C 1
ATOM 5731 O O . TYR B 1 362 ? 6.047 10.156 21.484 1 98.56 362 TYR B O 1
ATOM 5739 N N . ASN B 1 363 ? 5.762 10.969 19.422 1 98.75 363 ASN B N 1
ATOM 5740 C CA . ASN B 1 363 ? 6.785 12 19.547 1 98.75 363 ASN B CA 1
ATOM 5741 C C . ASN B 1 363 ? 6.246 13.227 20.281 1 98.75 363 ASN B C 1
ATOM 5743 O O . ASN B 1 363 ? 7.008 14.109 20.672 1 98.75 363 ASN B O 1
ATOM 5747 N N . SER B 1 364 ? 4.93 13.328 20.484 1 98.88 364 SER B N 1
ATOM 5748 C CA . SER B 1 364 ? 4.344 14.484 21.141 1 98.88 364 SER B CA 1
ATOM 5749 C C . SER B 1 364 ? 4.555 14.414 22.656 1 98.88 364 SER B C 1
ATOM 5751 O O . SER B 1 364 ? 3.639 14.055 23.406 1 98.88 364 SER B O 1
ATOM 5753 N N . ASN B 1 365 ? 5.656 14.781 23.094 1 98.69 365 ASN B N 1
ATOM 5754 C CA . ASN B 1 365 ? 6.035 14.844 24.5 1 98.69 365 ASN B CA 1
ATOM 5755 C C . ASN B 1 365 ? 7.102 15.898 24.766 1 98.69 365 ASN B C 1
ATOM 5757 O O . ASN B 1 365 ? 7.734 16.391 23.812 1 98.69 365 ASN B O 1
ATOM 5761 N N . ARG B 1 366 ? 7.34 16.266 25.969 1 98.56 366 ARG B N 1
ATOM 5762 C CA . ARG B 1 366 ? 8.242 17.359 26.344 1 98.56 366 ARG B CA 1
ATOM 5763 C C . ARG B 1 366 ? 9.688 16.984 26.047 1 98.56 366 ARG B C 1
ATOM 5765 O O . ARG B 1 366 ? 10.492 17.859 25.688 1 98.56 366 ARG B O 1
ATOM 5772 N N . GLU B 1 367 ? 10.07 15.727 26.203 1 98.69 367 GLU B N 1
ATOM 5773 C CA . GLU B 1 367 ? 11.438 15.289 25.953 1 98.69 367 GLU B CA 1
ATOM 5774 C C . GLU B 1 367 ? 11.836 15.555 24.5 1 98.69 367 GLU B C 1
ATOM 5776 O O . GLU B 1 367 ? 12.945 16.016 24.234 1 98.69 367 GLU B O 1
ATOM 5781 N N . SER B 1 368 ? 10.953 15.242 23.594 1 98.81 368 SER B N 1
ATOM 5782 C CA . SER B 1 368 ? 11.203 15.523 22.188 1 98.81 368 SER B CA 1
ATOM 5783 C C . SER B 1 368 ? 11.438 17.016 21.953 1 98.81 368 SER B C 1
ATOM 5785 O O . SER B 1 368 ? 12.336 17.406 21.203 1 98.81 368 SER B O 1
ATOM 5787 N N . VAL B 1 369 ? 10.633 17.844 22.609 1 98.88 369 VAL B N 1
ATOM 5788 C CA . VAL B 1 369 ? 10.734 19.281 22.453 1 98.88 369 VAL B CA 1
ATOM 5789 C C . VAL B 1 369 ? 12.07 19.766 23.016 1 98.88 369 VAL B C 1
ATOM 5791 O O . VAL B 1 369 ? 12.781 20.531 22.359 1 98.88 369 VAL B O 1
ATOM 5794 N N . ASP B 1 370 ? 12.383 19.297 24.188 1 98.81 370 ASP B N 1
ATOM 5795 C CA . ASP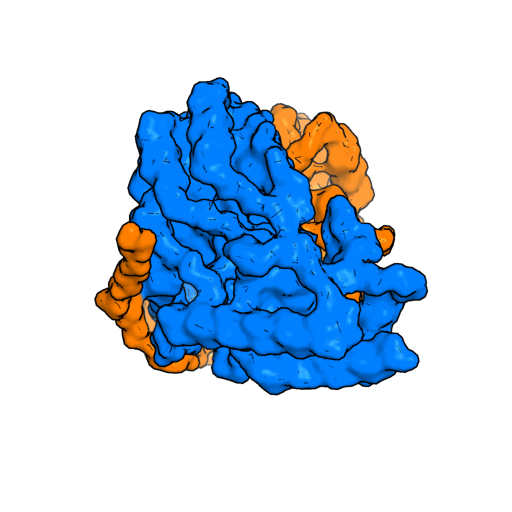 B 1 370 ? 13.617 19.719 24.844 1 98.81 370 ASP B CA 1
ATOM 5796 C C . ASP B 1 370 ? 14.836 19.359 24 1 98.81 370 ASP B C 1
ATOM 5798 O O . ASP B 1 370 ? 15.758 20.156 23.859 1 98.81 370 ASP B O 1
ATOM 5802 N N . LYS B 1 371 ? 14.867 18.172 23.438 1 98.81 371 LYS B N 1
ATOM 5803 C CA . LYS B 1 371 ? 15.977 17.734 22.594 1 98.81 371 LYS B CA 1
ATOM 5804 C C . LYS B 1 371 ? 16.109 18.609 21.359 1 98.81 371 LYS B C 1
ATOM 5806 O O . LYS B 1 371 ? 17.203 19.016 20.984 1 98.81 371 LYS B O 1
ATOM 5811 N N . LEU B 1 372 ? 15.008 18.906 20.734 1 98.88 372 LEU B N 1
ATOM 5812 C CA . LEU B 1 372 ? 15.023 19.719 19.516 1 98.88 372 LEU B CA 1
ATOM 5813 C C . LEU B 1 372 ? 15.508 21.125 19.812 1 98.88 372 LEU B C 1
ATOM 5815 O O . LEU B 1 372 ? 16.359 21.656 19.094 1 98.88 372 LEU B O 1
ATOM 5819 N N . VAL B 1 373 ? 14.945 21.703 20.844 1 98.62 373 VAL B N 1
ATOM 5820 C CA . VAL B 1 373 ? 15.227 23.094 21.172 1 98.62 373 VAL B CA 1
ATOM 5821 C C . VAL B 1 373 ? 16.703 23.25 21.562 1 98.62 373 VAL B C 1
ATOM 5823 O O . VAL B 1 373 ? 17.344 24.219 21.188 1 98.62 373 VAL B O 1
ATOM 5826 N N . ALA B 1 374 ? 17.203 22.297 22.328 1 98.56 374 ALA B N 1
ATOM 5827 C CA . ALA B 1 374 ? 18.625 22.312 22.672 1 98.56 374 ALA B CA 1
ATOM 5828 C C . ALA B 1 374 ? 19.5 22.234 21.438 1 98.56 374 ALA B C 1
ATOM 5830 O O . ALA B 1 374 ? 20.484 22.984 21.312 1 98.56 374 ALA B O 1
ATOM 5831 N N . ALA B 1 375 ? 19.156 21.359 20.531 1 98.62 375 ALA B N 1
ATOM 5832 C CA . ALA B 1 375 ? 19.922 21.188 19.297 1 98.62 375 ALA B CA 1
ATOM 5833 C C . ALA B 1 375 ? 19.844 22.422 18.422 1 98.62 375 ALA B C 1
ATOM 5835 O O . ALA B 1 375 ? 20.859 22.859 17.844 1 98.62 375 ALA B O 1
ATOM 5836 N N . LEU B 1 376 ? 18.656 23.016 18.281 1 98.31 376 LEU B N 1
ATOM 5837 C CA . LEU B 1 376 ? 18.469 24.234 17.516 1 98.31 376 LEU B CA 1
ATOM 5838 C C . LEU B 1 376 ? 19.281 25.375 18.125 1 98.31 376 LEU B C 1
ATOM 5840 O O . LEU B 1 376 ? 19.922 26.141 17.391 1 98.31 376 LEU B O 1
ATOM 5844 N N . GLY B 1 377 ? 19.188 25.469 19.406 1 97.44 377 GLY B N 1
ATOM 5845 C CA . GLY B 1 377 ? 19.969 26.5 20.078 1 97.44 377 GLY B CA 1
ATOM 5846 C C . GLY B 1 377 ? 21.453 26.406 19.797 1 97.44 377 GLY B C 1
ATOM 5847 O O . GLY B 1 377 ? 22.109 27.406 19.562 1 97.44 377 GLY B O 1
ATOM 5848 N N . LYS B 1 378 ? 21.938 25.188 19.797 1 97 378 LYS B N 1
ATOM 5849 C CA . LYS B 1 378 ? 23.344 24.922 19.5 1 97 378 LYS B CA 1
ATOM 5850 C C . LYS B 1 378 ? 23.703 25.328 18.078 1 97 378 LYS B C 1
ATOM 5852 O O . LYS B 1 378 ? 24.75 25.906 17.844 1 97 378 LYS B O 1
ATOM 5857 N N . LEU B 1 379 ? 22.844 25.047 17.125 1 96.5 379 LEU B N 1
ATOM 5858 C CA . LEU B 1 379 ? 23.172 25.219 15.719 1 96.5 379 LEU B CA 1
ATOM 5859 C C . LEU B 1 379 ? 22.891 26.641 15.258 1 96.5 379 LEU B C 1
ATOM 5861 O O . LEU B 1 379 ? 23.453 27.109 14.266 1 96.5 379 LEU B O 1
ATOM 5865 N N . LEU B 1 380 ? 22.047 27.328 15.93 1 94.94 380 LEU B N 1
ATOM 5866 C CA . LEU B 1 380 ? 21.703 28.703 15.57 1 94.94 380 LEU B CA 1
ATOM 5867 C C . LEU B 1 380 ? 22.641 29.703 16.25 1 94.94 380 LEU B C 1
ATOM 5869 O O . LEU B 1 380 ? 22.75 30.844 15.828 1 94.94 380 LEU B O 1
ATOM 5873 N N . GLY B 1 381 ? 23.188 29.344 17.406 1 85.81 381 GLY B N 1
ATOM 5874 C CA . GLY B 1 381 ? 24.156 30.188 18.094 1 85.81 381 GLY B CA 1
ATOM 5875 C C . GLY B 1 381 ? 25.562 30.047 17.547 1 85.81 381 GLY B C 1
ATOM 5876 O O . GLY B 1 381 ? 26.188 31.047 17.203 1 85.81 381 GLY B O 1
#